Protein AF-A0A969ZHZ7-F1 (afdb_monomer_lite)

Radius of gyration: 61.83 Å; chains: 1; bounding box: 116×51×156 Å

Sequence (453 aa):
MTVTVSPGLAWLKAGDFWGVSAFEKNAQVLTVDTADGELARIDAVCVRLDKNLNVGQLVIKKGSYTPQPPIIAAPVRDLDYDEIYVATIMVRAGATSILASDITDQRLNESFCGLMRDGVTGIPTAQLQTQASAIIAQIQTVLEEAIQDVQDGTTFMLRTIYDPSDERKDIFSELAGKAQKNHASTTNDYGIGDATNYGHLKASNAIDGTSGENDGVAATPLAIKTLNDIKVTTNPASMSLYVSSTGSDTTGDGTEQNPYATIQKAISVLPKHLSHDATIYVDGDTAGGINISGFTGAKLNIAPKTSSQIYHMTGRVLVENNHCPVEISYCYSDYAAVSGTQVFTASNNSGITKVVNCGASTSPVNEVSPYGADNFAVLHVVNGYRVSGFGHAYFASFGGRVVVQGDSGNAPISQPFRAYNGGIIQILSTSFTQTTWASQGSVIVKSTGATIG

Secondary structure (DSSP, 8-state):
-EEEEPSEEEEEEEETTEEEEEEE-S-EEEEPPPPPSS--EEEEEEEEEETTTTEEEEEEEPPPS-SSS--PPPPPBSSSEEEEEEEEEEE-TT-SS--GGGEEE-TT-TTT------SSS---HHHHHHHHHHHHHHHHHHHHHHHHHHHHHHHHHHHTTT-TT-----HHHHHTTTS-S-SS-SSTTS----SS----PEEE------S-S-S-EEEPHHHHHHHHHH------S-EEEEEETT--TTT--SSSSS-BS-HHHHHHHS-SEESS-EEEEEES-B-S-EEEES-EESPEEEEESSTTPPEEESS-EEEES--S-EEEESEEEEE---TT-EEEEEES-SSPEEEES-EEEE-S-TT-EEEEEETT-EEEEEEEEE-S--S-SEEE-TT-EEEEEEE------S--EEE-TT-EEEEEE----S---BSSSEEEE--SS----

Foldseek 3Di:
DKDKAAWDWDWWDLDDPDIDIDGDPGIDIADDDFAAQAFKEKKFFKFKQQNVVRDTDTYIHTFDSPDPVYDDDFADDDNGMTIATQWIFIGDRRDPDGDPVRIGGCCPPPRHHHDDDDDDDDDPPVVVVVVVVVVVVVVVVVVVVVVVVVVVVVCVVCCPPPNVPPPPDDSVVSVVPPDDPPPDDPDQPFAQDAPPDHGDAAEDLDQPDDDDGGSRYDYDPNNVVVVVLVPPPPDPAEAEFEEECPADLVPAPRDPVHHHPAPQSVLVPDDLEDQEEYEYEYYAEHEDEAERENHAHEEYEYYHNDPLAAYEYAAAYEYEHYAYAYEYERYEYEYQDDAQEERHEYEHYNHAYEYANYEYDYAADAHYEPEEYEHLYEYEYAAYEYEDRYQEHYYFENNTEYEYHHYDYPYDHQEHYYYAHATEYEYQEYPDAHEYDYDNYYYHYNYPDHDHD

Structure (mmCIF, N/CA/C/O backbone):
data_AF-A0A969ZHZ7-F1
#
_entry.id   AF-A0A969ZHZ7-F1
#
loop_
_atom_site.group_PDB
_atom_site.id
_atom_site.type_symbol
_atom_site.label_atom_id
_atom_site.label_alt_id
_atom_site.label_comp_id
_atom_site.label_asym_id
_atom_site.label_entity_id
_atom_site.label_seq_id
_atom_site.pdbx_PDB_ins_code
_atom_site.Cartn_x
_atom_site.Cartn_y
_atom_site.Cartn_z
_atom_site.occupancy
_atom_site.B_iso_or_equiv
_atom_site.auth_seq_id
_atom_site.auth_comp_id
_atom_site.auth_asym_id
_atom_site.auth_atom_id
_atom_site.pdbx_PDB_model_num
ATOM 1 N N . MET A 1 1 ? -57.754 -23.514 73.753 1.00 88.12 1 MET A N 1
ATOM 2 C CA . MET A 1 1 ? -56.435 -23.319 73.096 1.00 88.12 1 MET A CA 1
ATOM 3 C C . MET A 1 1 ? -55.350 -23.473 74.159 1.00 88.12 1 MET A C 1
ATOM 5 O O . MET A 1 1 ? -55.687 -23.371 75.328 1.00 88.12 1 MET A O 1
ATOM 9 N N . THR A 1 2 ? -54.086 -23.742 73.828 1.00 89.81 2 THR A N 1
ATOM 10 C CA . THR A 1 2 ? -53.023 -23.902 74.846 1.00 89.81 2 THR A CA 1
ATOM 11 C C . THR A 1 2 ? -51.791 -23.079 74.507 1.00 89.81 2 THR A C 1
ATOM 13 O O . THR A 1 2 ? -51.454 -22.938 73.335 1.00 89.81 2 THR A O 1
ATOM 16 N N . VAL A 1 3 ? -51.100 -22.592 75.534 1.00 90.94 3 VAL A N 1
ATOM 17 C CA . VAL A 1 3 ? -49.780 -21.962 75.424 1.00 90.94 3 VAL A CA 1
ATOM 18 C C . VAL A 1 3 ? -48.802 -22.673 76.348 1.00 90.94 3 VAL A C 1
ATOM 20 O O . VAL A 1 3 ? -49.178 -23.135 77.423 1.00 90.94 3 VAL A O 1
ATOM 23 N N . THR A 1 4 ? -47.547 -22.781 75.930 1.00 92.25 4 THR A N 1
ATOM 24 C CA . THR A 1 4 ? -46.496 -23.414 76.730 1.00 92.25 4 THR A CA 1
ATOM 25 C C . THR A 1 4 ? -45.530 -22.349 77.209 1.00 92.25 4 THR A C 1
ATOM 27 O O . THR A 1 4 ? -44.991 -21.589 76.408 1.00 92.25 4 THR A O 1
ATOM 30 N N . VAL A 1 5 ? -45.306 -22.307 78.517 1.00 91.56 5 VAL A N 1
ATOM 31 C CA . VAL A 1 5 ? -44.322 -21.429 79.143 1.00 91.56 5 VAL A CA 1
ATOM 32 C C . VAL A 1 5 ? -43.096 -22.262 79.472 1.00 91.56 5 VAL A C 1
ATOM 34 O O . VAL A 1 5 ? -43.192 -23.292 80.135 1.00 91.56 5 VAL A O 1
ATOM 37 N N . SER A 1 6 ? -41.946 -21.844 78.957 1.00 92.12 6 SER A N 1
ATOM 38 C CA . SER A 1 6 ? -40.665 -22.510 79.197 1.00 92.12 6 SER A CA 1
ATOM 39 C C . SER A 1 6 ? -40.239 -22.418 80.673 1.00 92.12 6 SER A C 1
ATOM 41 O O . SER A 1 6 ? -40.688 -21.507 81.370 1.00 92.12 6 SER A O 1
ATOM 43 N N . PRO A 1 7 ? -39.339 -23.307 81.144 1.00 90.56 7 PRO A N 1
ATOM 44 C CA . PRO A 1 7 ? -38.738 -23.200 82.473 1.00 90.56 7 PRO A CA 1
ATOM 45 C C . PRO A 1 7 ? -38.145 -21.814 82.724 1.00 90.56 7 PRO A C 1
ATOM 47 O O . PRO A 1 7 ? -37.573 -21.203 81.816 1.00 90.56 7 PRO A O 1
ATOM 50 N N . GLY A 1 8 ? -38.233 -21.333 83.960 1.00 88.88 8 GLY A N 1
ATOM 51 C CA . GLY A 1 8 ? -37.785 -19.990 84.294 1.00 88.88 8 GLY A CA 1
ATOM 52 C C . GLY A 1 8 ? -37.832 -19.677 85.783 1.00 88.88 8 GLY A C 1
ATOM 53 O O . GLY A 1 8 ? -38.365 -20.433 86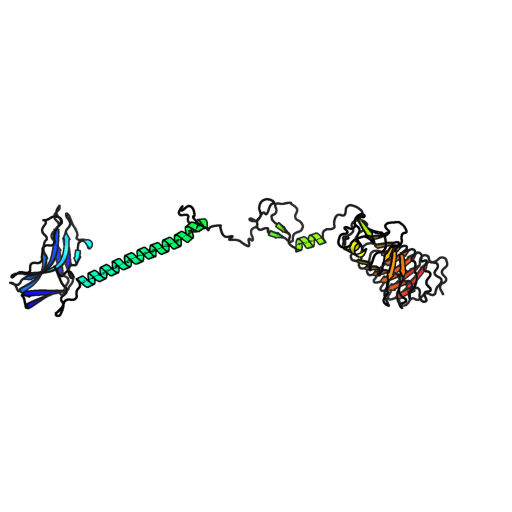.594 1.00 88.88 8 GLY A O 1
ATOM 54 N N . LEU A 1 9 ? -37.246 -18.533 86.125 1.00 87.81 9 LEU A N 1
ATOM 55 C CA . LEU A 1 9 ? -37.234 -17.968 87.467 1.00 87.81 9 LEU A CA 1
ATOM 56 C C . LEU A 1 9 ? -37.880 -16.584 87.415 1.00 87.81 9 LEU A C 1
ATOM 58 O O . LEU A 1 9 ? -37.492 -15.747 86.600 1.00 87.81 9 LEU A O 1
ATOM 62 N N . ALA A 1 10 ? -38.829 -16.343 88.308 1.00 88.69 10 ALA A N 1
ATOM 63 C CA . ALA A 1 10 ? -39.445 -15.048 88.532 1.00 88.69 10 ALA A CA 1
ATOM 64 C C . ALA A 1 10 ? -39.194 -14.592 89.972 1.00 88.69 10 ALA A C 1
ATOM 66 O O . ALA A 1 10 ? -39.120 -15.409 90.890 1.00 88.69 10 ALA A O 1
ATOM 67 N N . TRP A 1 11 ? -39.087 -13.279 90.167 1.00 87.69 11 TRP A N 1
ATOM 68 C CA . TRP A 1 11 ? -38.984 -12.666 91.487 1.00 87.69 11 TRP A CA 1
ATOM 69 C C . TRP A 1 11 ? -40.234 -11.830 91.750 1.00 87.69 11 TRP A C 1
ATOM 71 O O . TRP A 1 11 ? -40.529 -10.907 90.992 1.00 87.69 11 TRP A O 1
ATOM 81 N N . LEU A 1 12 ? -40.969 -12.174 92.803 1.00 88.75 12 LEU A N 1
ATOM 82 C CA . LEU A 1 12 ? -42.240 -11.556 93.185 1.00 88.75 12 LEU A CA 1
ATOM 83 C C . LEU A 1 12 ? -42.068 -10.843 94.528 1.00 88.75 12 LEU A C 1
ATOM 85 O O . LEU A 1 12 ? -41.283 -11.273 95.377 1.00 88.75 12 LEU A O 1
ATOM 89 N N . LYS A 1 13 ? -42.792 -9.747 94.737 1.00 85.81 13 LYS A N 1
ATOM 90 C CA . LYS A 1 13 ? -42.784 -8.993 95.991 1.00 85.81 13 LYS A CA 1
ATOM 91 C C . LYS A 1 13 ? -43.783 -9.608 96.966 1.00 85.81 13 LYS A C 1
ATOM 93 O O . LYS A 1 13 ? -44.994 -9.464 96.812 1.00 85.81 13 LYS A O 1
ATOM 98 N N . ALA A 1 14 ? -43.276 -10.235 98.024 1.00 82.56 14 ALA A N 1
ATOM 99 C CA . ALA A 1 14 ? -44.114 -10.629 99.154 1.00 82.56 14 ALA A CA 1
ATOM 100 C C . ALA A 1 14 ? -44.519 -9.397 99.991 1.00 82.56 14 ALA A C 1
ATOM 102 O O . ALA A 1 14 ? -45.639 -9.322 100.489 1.00 82.56 14 ALA A O 1
ATOM 103 N N . GLY A 1 15 ? -43.666 -8.367 100.027 1.00 81.25 15 GLY A N 1
ATOM 104 C CA . GLY A 1 15 ? -43.986 -7.012 100.487 1.00 81.25 15 GLY A CA 1
ATOM 105 C C . GLY A 1 15 ? -42.793 -6.067 100.329 1.00 81.25 15 GLY A C 1
ATOM 106 O O . GLY A 1 15 ? -41.897 -6.337 99.532 1.00 81.25 15 GLY A O 1
ATOM 107 N N . ASP A 1 16 ? -42.768 -4.961 101.075 1.00 78.44 16 ASP A N 1
ATOM 108 C CA . ASP A 1 16 ? -41.863 -3.832 100.786 1.00 78.44 16 ASP A CA 1
ATOM 109 C C . ASP A 1 16 ? -40.367 -4.176 100.853 1.00 78.44 16 ASP A C 1
ATOM 111 O O . ASP A 1 16 ? -39.579 -3.678 100.049 1.00 78.44 16 ASP A O 1
ATOM 115 N N . PHE A 1 17 ? -39.979 -5.063 101.773 1.00 78.75 17 PHE A N 1
ATOM 116 C CA . PHE A 1 17 ? -38.579 -5.439 102.020 1.00 78.75 17 PHE A CA 1
ATOM 117 C C . PHE A 1 17 ? -38.298 -6.940 101.866 1.00 78.75 17 PHE A C 1
ATOM 119 O O . PHE A 1 17 ? -37.262 -7.429 102.309 1.00 78.75 17 PHE A O 1
ATOM 126 N N . TRP A 1 18 ? -39.218 -7.694 101.263 1.00 79.38 18 TRP A N 1
ATOM 127 C CA . TRP A 1 18 ? -39.116 -9.145 101.135 1.00 79.38 18 TRP A CA 1
ATOM 128 C C . TRP A 1 18 ? -39.713 -9.614 99.812 1.00 79.38 18 TRP A C 1
ATOM 130 O O . TRP A 1 18 ? -40.769 -9.158 99.372 1.00 79.38 18 TRP A O 1
ATOM 140 N N . GLY A 1 19 ? -39.004 -10.529 99.161 1.00 83.44 19 GLY A N 1
ATOM 141 C CA . GLY A 1 19 ? -39.398 -11.110 97.888 1.00 83.44 19 GLY A CA 1
ATOM 142 C C . GLY A 1 19 ? -39.310 -12.624 97.929 1.00 83.44 19 GLY A C 1
ATOM 143 O O . GLY A 1 19 ? -38.576 -13.196 98.735 1.00 83.44 19 GLY A O 1
ATOM 144 N N . VAL A 1 20 ? -40.069 -13.258 97.047 1.00 84.75 20 VAL A N 1
ATOM 145 C CA . VAL A 1 20 ? -40.099 -14.706 96.868 1.00 84.75 20 VAL A CA 1
ATOM 146 C C . VAL A 1 20 ? -39.661 -15.012 95.444 1.00 84.75 20 VAL A C 1
ATOM 148 O O . VAL A 1 20 ? -40.086 -14.356 94.492 1.00 84.75 20 VAL A O 1
ATOM 151 N N . SER A 1 21 ? -38.810 -16.025 95.299 1.00 86.31 21 SER A N 1
ATOM 152 C CA . SER A 1 21 ? -38.500 -16.597 93.992 1.00 86.31 21 SER A CA 1
ATOM 153 C C . SER A 1 21 ? -39.530 -17.666 93.642 1.00 86.31 21 SER A C 1
ATOM 155 O O . SER A 1 21 ? -39.682 -18.648 94.363 1.00 86.31 21 SER A O 1
ATOM 157 N N . ALA A 1 22 ? -40.218 -17.488 92.518 1.00 86.25 22 ALA A N 1
ATOM 158 C CA . ALA A 1 22 ? -41.021 -18.533 91.896 1.00 86.25 22 ALA A CA 1
ATOM 159 C C . ALA A 1 22 ? -40.170 -19.200 90.809 1.00 86.25 22 ALA A C 1
ATOM 161 O O . ALA A 1 22 ? -39.804 -18.562 89.820 1.00 86.25 22 ALA A O 1
ATOM 162 N N . PHE A 1 23 ? -39.805 -20.464 91.021 1.00 85.56 23 PHE A N 1
ATOM 163 C CA . PHE A 1 23 ? -38.955 -21.234 90.116 1.00 85.56 23 PHE A CA 1
ATOM 164 C C . PHE A 1 23 ? -39.721 -22.417 89.537 1.00 85.56 23 PHE A C 1
ATOM 166 O O . PHE A 1 23 ? -40.195 -23.267 90.287 1.00 85.56 23 PHE A O 1
ATOM 173 N N . GLU A 1 24 ? -39.752 -22.511 88.210 1.00 87.81 24 GLU A N 1
ATOM 174 C CA . GLU A 1 24 ? -40.311 -23.651 87.489 1.00 87.81 24 GLU A CA 1
ATOM 175 C C . GLU A 1 24 ? -39.219 -24.331 86.662 1.00 87.81 24 GLU A C 1
ATOM 177 O O . GLU A 1 24 ? -38.629 -23.736 85.756 1.00 87.81 24 GLU A O 1
ATOM 182 N N . LYS A 1 25 ? -38.934 -25.601 86.978 1.00 85.69 25 LYS A N 1
ATOM 183 C CA . LYS A 1 25 ? -37.862 -26.381 86.330 1.00 85.69 25 LYS A CA 1
ATOM 184 C C . LYS A 1 25 ? -38.277 -26.961 84.977 1.00 85.69 25 LYS A C 1
ATOM 186 O O . LYS A 1 25 ? -37.420 -27.229 84.138 1.00 85.69 25 LYS A O 1
ATOM 191 N N . ASN A 1 26 ? -39.572 -27.184 84.781 1.00 90.69 26 ASN A N 1
ATOM 192 C CA . ASN A 1 26 ? -40.126 -27.827 83.595 1.00 90.69 26 ASN A CA 1
ATOM 193 C C . ASN A 1 26 ? -41.054 -26.856 82.862 1.00 90.69 26 ASN A C 1
ATOM 195 O O . ASN A 1 26 ? -41.614 -25.951 83.472 1.00 90.69 26 ASN A O 1
ATOM 199 N N . ALA A 1 27 ? -41.217 -27.046 81.551 1.00 89.44 27 ALA A N 1
ATOM 200 C CA . ALA A 1 27 ? -42.171 -26.255 80.789 1.00 89.44 27 ALA A CA 1
ATOM 201 C C . ALA A 1 27 ? -43.598 -26.566 81.261 1.00 89.44 27 ALA A C 1
ATOM 203 O O . ALA A 1 27 ? -43.961 -27.736 81.408 1.00 89.44 27 ALA A O 1
ATOM 204 N N . GLN A 1 28 ? -44.411 -25.532 81.456 1.00 92.44 28 GLN A N 1
ATOM 205 C CA . GLN A 1 28 ? -45.793 -25.670 81.895 1.00 92.44 28 GLN A CA 1
ATOM 206 C C . GLN A 1 28 ? -46.746 -25.332 80.750 1.00 92.44 28 GLN A C 1
ATOM 208 O O . GLN A 1 28 ? -46.635 -24.286 80.107 1.00 92.44 28 GLN A O 1
ATOM 213 N N . VAL A 1 29 ? -47.698 -26.227 80.487 1.00 92.44 29 VAL A N 1
ATOM 214 C CA . VAL A 1 29 ? -48.767 -25.997 79.511 1.00 92.44 29 VAL A CA 1
ATOM 215 C C . VAL A 1 29 ? -49.948 -25.359 80.228 1.00 92.44 29 VAL A C 1
ATOM 217 O O . VAL A 1 29 ? -50.484 -25.922 81.180 1.00 92.44 29 VAL A O 1
ATOM 220 N N . LEU A 1 30 ? -50.361 -24.188 79.756 1.00 92.44 30 LEU A N 1
ATOM 221 C CA . LEU A 1 30 ? -51.520 -23.463 80.252 1.00 92.44 30 LEU A CA 1
ATOM 222 C C . LEU A 1 30 ? -52.646 -23.525 79.226 1.00 92.44 30 LEU A C 1
ATOM 224 O O . LEU A 1 30 ? -52.425 -23.364 78.022 1.00 92.44 30 LEU A O 1
ATOM 228 N N . THR A 1 31 ? -53.866 -23.723 79.713 1.00 92.06 31 THR A N 1
ATOM 229 C CA . THR A 1 31 ? -55.060 -23.691 78.867 1.00 92.06 31 THR A CA 1
ATOM 230 C C . THR A 1 31 ? -55.602 -22.270 78.815 1.00 92.06 31 THR A C 1
ATOM 232 O O . THR A 1 31 ? -55.839 -21.648 79.845 1.00 92.06 31 THR A O 1
ATOM 235 N N . VAL A 1 32 ? -55.792 -21.770 77.599 1.00 89.94 32 VAL A N 1
ATOM 236 C CA . VAL A 1 32 ? -56.494 -20.523 77.302 1.00 89.94 32 VAL A CA 1
ATOM 237 C C . VAL A 1 32 ? -57.923 -20.878 76.909 1.00 89.94 32 VAL A C 1
ATOM 239 O O . VAL A 1 32 ? -58.145 -21.663 75.972 1.00 89.94 32 VAL A O 1
ATOM 242 N N . ASP A 1 33 ? -58.875 -20.297 77.635 1.00 89.56 33 ASP A N 1
ATOM 243 C CA . ASP A 1 33 ? -60.307 -20.444 77.391 1.00 89.56 33 ASP A CA 1
ATOM 244 C C . ASP A 1 33 ? -60.663 -20.129 75.939 1.00 89.56 33 ASP A C 1
ATOM 246 O O . ASP A 1 33 ? -60.111 -19.208 75.330 1.00 89.56 33 ASP A O 1
ATOM 250 N N . THR A 1 34 ? -61.645 -20.860 75.411 1.00 86.00 34 THR A N 1
ATOM 251 C CA . THR A 1 34 ? -62.190 -20.631 74.070 1.00 86.00 34 THR A CA 1
ATOM 252 C C . THR A 1 34 ? -62.570 -19.157 73.866 1.00 86.00 34 THR A C 1
ATOM 254 O O . THR A 1 34 ? -63.026 -18.468 74.791 1.00 86.00 34 THR A O 1
ATOM 257 N N . ALA A 1 35 ? -62.316 -18.663 72.653 1.00 87.56 35 ALA A N 1
ATOM 258 C CA . ALA A 1 35 ? -62.691 -17.319 72.245 1.00 87.56 35 ALA A CA 1
ATOM 259 C C . ALA A 1 35 ? -64.217 -17.156 72.241 1.00 87.56 35 ALA A C 1
ATOM 261 O O . ALA A 1 35 ? -64.954 -18.119 72.023 1.00 87.56 35 ALA A O 1
ATOM 262 N N . ASP A 1 36 ? -64.677 -15.929 72.470 1.00 89.69 36 ASP A N 1
ATOM 263 C CA . ASP A 1 36 ? -66.061 -15.560 72.187 1.00 89.69 36 ASP A CA 1
ATOM 264 C C . ASP A 1 36 ? -66.262 -15.423 70.670 1.00 89.69 36 ASP A C 1
ATOM 266 O O . ASP A 1 36 ? -65.305 -15.137 69.948 1.00 89.69 36 ASP A O 1
ATOM 270 N N . GLY A 1 37 ? -67.478 -15.656 70.174 1.00 85.25 37 GLY A N 1
ATOM 271 C CA . GLY A 1 37 ? -67.774 -15.604 68.740 1.00 85.25 37 GLY A CA 1
ATOM 272 C C . GLY A 1 37 ? -67.657 -14.204 68.129 1.00 85.25 37 GLY A C 1
ATOM 273 O O . GLY A 1 37 ? -67.348 -14.095 66.945 1.00 85.25 37 GLY A O 1
ATOM 274 N N . GLU A 1 38 ? -67.856 -13.149 68.924 1.00 86.50 38 GLU A N 1
ATOM 275 C CA . GLU A 1 38 ? -67.958 -11.765 68.442 1.00 86.50 38 GLU A CA 1
ATOM 276 C C . GLU A 1 38 ? -66.945 -10.819 69.099 1.00 86.50 38 GLU A C 1
ATOM 278 O O . GLU A 1 38 ? -66.480 -9.877 68.455 1.00 86.50 38 GLU A O 1
ATOM 283 N N . LEU A 1 39 ? -66.563 -11.060 70.358 1.00 90.75 39 LEU A N 1
ATOM 284 C CA . LEU A 1 39 ? -65.732 -10.130 71.128 1.00 90.75 39 LEU A CA 1
ATOM 285 C C . LEU A 1 39 ? -64.293 -10.629 71.315 1.00 90.75 39 LEU A C 1
ATOM 287 O O . LEU A 1 39 ? -64.043 -11.729 71.809 1.00 90.75 39 LEU A O 1
ATOM 291 N N . ALA A 1 40 ? -63.324 -9.773 70.980 1.00 90.56 40 ALA A N 1
ATOM 292 C CA . ALA A 1 40 ? -61.913 -10.015 71.273 1.00 90.56 40 ALA A CA 1
ATOM 293 C C . ALA A 1 40 ? -61.567 -9.615 72.717 1.00 90.56 40 ALA A C 1
ATOM 295 O O . ALA A 1 40 ? -62.163 -8.697 73.282 1.00 90.56 40 ALA A O 1
ATOM 296 N N . ARG A 1 41 ? -60.564 -10.264 73.310 1.00 93.94 41 ARG A N 1
ATOM 297 C CA . ARG A 1 41 ? -60.019 -9.907 74.631 1.00 93.94 41 ARG A CA 1
ATOM 298 C C . ARG A 1 41 ? -58.515 -10.157 74.688 1.00 93.94 41 ARG A C 1
ATOM 300 O O . ARG A 1 41 ? -57.978 -10.901 73.870 1.00 93.94 41 ARG A O 1
ATOM 307 N N . ILE A 1 42 ? -57.834 -9.550 75.656 1.00 93.69 42 ILE A N 1
ATOM 308 C CA . ILE A 1 42 ? -56.405 -9.786 75.891 1.00 93.69 42 ILE A CA 1
ATOM 309 C C . ILE A 1 42 ? -56.236 -10.539 77.208 1.00 93.69 42 ILE A C 1
ATOM 311 O O . ILE A 1 42 ? -56.467 -9.979 78.277 1.00 93.69 42 ILE A O 1
ATOM 315 N N . ASP A 1 43 ? -55.820 -11.799 77.115 1.00 94.31 43 ASP A N 1
ATOM 316 C CA . ASP A 1 43 ? -55.489 -12.639 78.266 1.00 94.31 43 ASP A CA 1
ATOM 317 C C . ASP A 1 43 ? -53.993 -12.45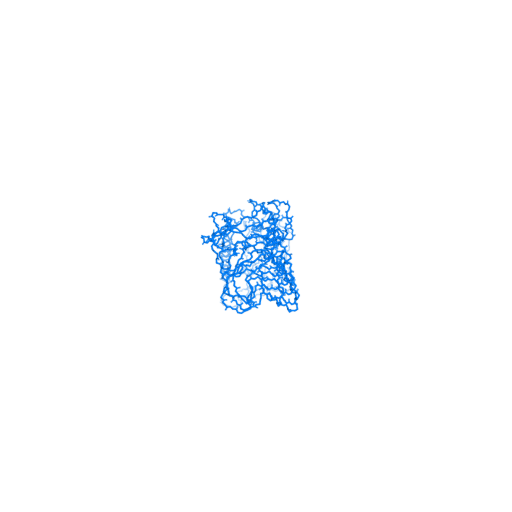9 78.603 1.00 94.31 43 ASP A C 1
ATOM 319 O O . ASP A 1 43 ? -53.175 -12.196 77.722 1.00 94.31 43 ASP A O 1
ATOM 323 N N . ALA A 1 44 ? -53.596 -12.579 79.869 1.00 94.12 44 ALA A N 1
ATOM 324 C CA . ALA A 1 44 ? -52.203 -12.425 80.296 1.00 94.12 44 ALA A CA 1
ATOM 325 C C . ALA A 1 44 ? -51.653 -13.722 80.898 1.00 94.12 44 ALA A C 1
ATOM 327 O O . ALA A 1 44 ? -52.289 -14.345 81.750 1.00 94.12 44 ALA A O 1
ATOM 328 N N . VAL A 1 45 ? -50.442 -14.104 80.486 1.00 94.31 45 VAL A N 1
ATOM 329 C CA . VAL A 1 45 ? -49.661 -15.166 81.130 1.00 94.31 45 VAL A CA 1
ATOM 330 C C . VAL A 1 45 ? -49.029 -14.574 82.383 1.00 94.31 45 VAL A C 1
ATOM 332 O O . VAL A 1 45 ? -48.052 -13.824 82.308 1.00 94.31 45 VAL A O 1
ATOM 335 N N . CYS A 1 46 ? -49.622 -14.884 83.529 1.00 93.56 46 CYS A N 1
ATOM 336 C CA . CYS A 1 46 ? -49.319 -14.259 84.802 1.00 93.56 46 CYS A CA 1
ATOM 337 C C . CYS A 1 46 ? -48.543 -15.214 85.708 1.00 93.56 46 CYS A C 1
ATOM 339 O O . CYS A 1 46 ? -48.989 -16.331 85.971 1.00 93.56 46 CYS A O 1
ATOM 341 N N . VAL A 1 47 ? -47.418 -14.745 86.244 1.00 93.19 47 VAL A N 1
ATOM 342 C CA . VAL A 1 47 ? -46.815 -15.357 87.431 1.00 93.19 47 VAL A CA 1
ATOM 343 C C . VAL A 1 47 ? -47.420 -14.650 88.636 1.00 93.19 47 VAL A C 1
ATOM 345 O O . VAL A 1 47 ? -47.266 -13.437 88.779 1.00 93.19 47 VAL A O 1
ATOM 348 N N . ARG A 1 48 ? -48.162 -15.393 89.456 1.00 92.69 48 ARG A N 1
ATOM 349 C CA . ARG A 1 48 ? -48.889 -14.880 90.620 1.00 92.69 48 ARG A CA 1
ATOM 350 C C . ARG A 1 48 ? -48.309 -15.477 91.895 1.00 92.69 48 ARG A C 1
ATOM 352 O O . ARG A 1 48 ? -48.225 -16.697 92.013 1.00 92.69 48 ARG A O 1
ATOM 359 N N . LEU A 1 49 ? -47.988 -14.631 92.866 1.00 92.44 49 LEU A N 1
ATOM 360 C CA . LEU A 1 49 ? -47.776 -15.031 94.253 1.00 92.44 49 LEU A CA 1
ATOM 361 C C . LEU A 1 49 ? -49.097 -14.883 95.009 1.00 92.44 49 LEU A C 1
ATOM 363 O O . LEU A 1 49 ? -49.611 -13.772 95.114 1.00 92.44 49 LEU A O 1
ATOM 367 N N . ASP A 1 50 ? -49.635 -15.985 95.526 1.00 90.62 50 ASP A N 1
ATOM 368 C CA . ASP A 1 50 ? -50.682 -15.945 96.549 1.00 90.62 50 ASP A CA 1
ATOM 369 C C . ASP A 1 50 ? -50.006 -15.760 97.912 1.00 90.62 50 ASP A C 1
ATOM 371 O O . ASP A 1 50 ? -49.292 -16.653 98.381 1.00 90.62 50 ASP A O 1
ATOM 375 N N . LYS A 1 51 ? -50.176 -14.582 98.520 1.00 87.88 51 LYS A N 1
ATOM 376 C CA . LYS A 1 51 ? -49.507 -14.210 99.777 1.00 87.88 51 LYS A CA 1
ATOM 377 C C . LYS A 1 51 ? -50.112 -14.917 100.988 1.00 87.88 51 LYS A C 1
ATOM 379 O O . LYS A 1 51 ? -49.405 -15.143 101.966 1.00 87.88 51 LYS A O 1
ATOM 384 N N . ASN A 1 52 ? -51.379 -15.318 100.901 1.00 88.06 52 ASN A N 1
ATOM 385 C CA . ASN A 1 52 ? -52.092 -16.003 101.978 1.00 88.06 52 ASN A CA 1
ATOM 386 C C . ASN A 1 52 ? -51.690 -17.477 102.065 1.00 88.06 52 ASN A C 1
ATOM 388 O O . ASN A 1 52 ? -51.533 -18.021 103.157 1.00 88.06 52 ASN A O 1
ATOM 392 N N . LEU A 1 53 ? -51.493 -18.118 100.911 1.00 86.56 53 LEU A N 1
ATOM 393 C CA . LEU A 1 53 ? -51.054 -19.513 100.822 1.00 86.56 53 LEU A CA 1
ATOM 394 C C . LEU A 1 53 ? -49.532 -19.659 100.700 1.00 86.56 53 LEU A C 1
ATOM 396 O O . LEU A 1 53 ? -49.016 -20.764 100.854 1.00 86.56 53 LEU A O 1
ATOM 400 N N . ASN A 1 54 ? -48.816 -18.559 100.449 1.00 85.00 54 ASN A N 1
ATOM 401 C CA . ASN A 1 54 ? -47.378 -18.516 100.185 1.00 85.00 54 ASN A CA 1
ATOM 402 C C . ASN A 1 54 ? -46.955 -19.446 99.029 1.00 85.00 54 ASN A C 1
ATOM 404 O O . ASN A 1 54 ? -45.961 -20.169 99.114 1.00 85.00 54 ASN A O 1
ATOM 408 N N . VAL A 1 55 ? -47.737 -19.443 97.944 1.00 87.06 55 VAL A N 1
ATOM 409 C CA . VAL A 1 55 ? -47.497 -20.268 96.750 1.00 87.06 55 VAL A CA 1
ATOM 410 C C . VAL A 1 55 ? -47.371 -19.375 95.518 1.00 87.06 55 VAL A C 1
ATOM 412 O O . VAL A 1 55 ? -48.264 -18.584 95.210 1.00 87.06 55 VAL A O 1
ATOM 415 N N . GLY A 1 56 ? -46.256 -19.522 94.798 1.00 87.44 56 GLY A N 1
ATOM 416 C CA . GLY A 1 56 ? -46.088 -18.985 93.451 1.00 87.44 56 GLY A CA 1
ATOM 417 C C . GLY A 1 56 ? -46.708 -19.934 92.430 1.00 87.44 56 GLY A C 1
ATOM 418 O O . GLY A 1 56 ? -46.424 -21.127 92.450 1.00 87.44 56 GLY A O 1
ATOM 419 N N . GLN A 1 57 ? -47.558 -19.416 91.551 1.00 89.50 57 GLN A N 1
ATOM 420 C CA . GLN A 1 57 ? -48.251 -20.198 90.532 1.00 89.50 57 GLN A CA 1
ATOM 421 C C . GLN A 1 57 ? -48.292 -19.455 89.200 1.00 89.50 57 GLN A C 1
ATOM 423 O O . GLN A 1 57 ? -48.400 -18.227 89.142 1.00 89.50 57 GLN A O 1
ATOM 428 N N . LEU A 1 58 ? -48.238 -20.219 88.117 1.00 91.19 58 LEU A N 1
ATOM 429 C CA . LEU A 1 58 ? -48.404 -19.711 86.767 1.00 91.19 58 LEU A CA 1
ATOM 430 C C . LEU A 1 58 ? -49.864 -19.879 86.332 1.00 91.19 58 LEU A C 1
ATOM 432 O O . LEU A 1 58 ? -50.385 -20.994 86.295 1.00 91.19 58 LEU A O 1
ATOM 436 N N . VAL A 1 59 ? -50.527 -18.771 86.005 1.00 91.88 59 VAL A N 1
ATOM 437 C CA . VAL A 1 59 ? -51.962 -18.735 85.692 1.00 91.88 59 VAL A CA 1
ATOM 438 C C . VAL A 1 59 ? -52.245 -17.871 84.467 1.00 91.88 59 VAL A C 1
ATOM 440 O O . VAL A 1 59 ? -51.535 -16.907 84.184 1.00 91.88 59 VAL A O 1
ATOM 443 N N . ILE A 1 60 ? -53.314 -18.195 83.739 1.00 92.94 60 ILE A N 1
ATOM 444 C CA . ILE A 1 60 ? -53.856 -17.302 82.712 1.00 92.94 60 ILE A CA 1
ATOM 445 C C . ILE A 1 60 ? -54.846 -16.361 83.381 1.00 92.94 60 ILE A C 1
ATOM 447 O O . ILE A 1 60 ? -55.866 -16.793 83.920 1.00 92.94 60 ILE A O 1
ATOM 451 N N . LYS A 1 61 ? -54.556 -15.063 83.331 1.00 92.12 61 LYS A N 1
ATOM 452 C CA . LYS A 1 61 ? -55.493 -14.031 83.758 1.00 92.12 61 LYS A CA 1
ATOM 453 C C . LYS A 1 61 ? -56.317 -13.584 82.563 1.00 92.12 61 LYS A C 1
ATOM 455 O O . LYS A 1 61 ? -55.792 -13.011 81.611 1.00 92.12 61 LYS A O 1
ATOM 460 N N . LYS A 1 62 ? -57.611 -13.881 82.616 1.00 90.38 62 LYS A N 1
ATOM 461 C CA . LYS A 1 62 ? -58.550 -13.594 81.535 1.00 90.38 62 LYS A CA 1
ATOM 462 C C . LYS A 1 62 ? -58.791 -12.091 81.399 1.00 90.38 62 LYS A C 1
ATOM 464 O O . LYS A 1 62 ? -59.013 -11.405 82.398 1.00 90.38 62 LYS A O 1
ATOM 469 N N . GLY A 1 63 ? -58.762 -11.598 80.167 1.00 88.44 63 GLY A N 1
ATOM 470 C CA . GLY A 1 63 ? -59.119 -10.227 79.832 1.00 88.44 63 GLY A CA 1
ATOM 471 C C . GLY A 1 63 ? -60.619 -9.970 79.936 1.00 88.44 63 GLY A C 1
ATOM 472 O O . GLY A 1 63 ? -61.438 -10.890 79.891 1.00 88.44 63 GLY A O 1
ATOM 473 N N . SER A 1 64 ? -60.986 -8.693 80.031 1.00 87.19 64 SER A N 1
ATOM 474 C CA . SER A 1 64 ? -62.378 -8.262 79.875 1.00 87.19 64 SER A CA 1
ATOM 475 C C . SER A 1 64 ? -62.757 -8.215 78.392 1.00 87.19 64 SER A C 1
ATOM 477 O O . SER A 1 64 ? -61.923 -7.889 77.547 1.00 87.19 64 SER A O 1
ATOM 479 N N . TYR A 1 65 ? -64.024 -8.491 78.079 1.00 86.69 65 TYR A N 1
ATOM 480 C CA . TYR A 1 65 ? -64.585 -8.278 76.738 1.00 86.69 65 TYR A CA 1
ATOM 481 C C . TYR A 1 65 ? -64.973 -6.815 76.474 1.00 86.69 65 TYR A C 1
ATOM 483 O O . TYR A 1 65 ? -65.372 -6.467 75.366 1.00 86.69 65 TYR A O 1
ATOM 491 N N . THR A 1 66 ? -64.879 -5.946 77.479 1.00 82.88 66 THR A N 1
ATOM 492 C CA . THR A 1 66 ? -65.176 -4.512 77.373 1.00 82.88 66 THR A CA 1
ATOM 493 C C . THR A 1 66 ? -64.107 -3.686 78.092 1.00 82.88 66 THR A C 1
ATOM 495 O O . THR A 1 66 ? -63.695 -4.070 79.194 1.00 82.88 66 THR A O 1
ATOM 498 N N . PRO A 1 67 ? -63.661 -2.543 77.525 1.00 81.56 67 PRO A N 1
ATOM 499 C CA . PRO A 1 67 ? -64.051 -1.925 76.242 1.00 81.56 67 PRO A CA 1
ATOM 500 C C . PRO A 1 67 ? -63.518 -2.653 74.989 1.00 81.56 67 PRO A C 1
ATOM 502 O O . PRO A 1 67 ? -62.680 -3.541 75.094 1.00 81.56 67 PRO A O 1
ATOM 505 N N . GLN A 1 68 ? -64.011 -2.258 73.808 1.00 83.62 68 GLN A N 1
ATOM 506 C CA . GLN A 1 68 ? -63.451 -2.608 72.494 1.00 83.62 68 GLN A CA 1
ATOM 507 C C . GLN A 1 68 ? -62.855 -1.331 71.862 1.00 83.62 68 GLN A C 1
ATOM 509 O O . GLN A 1 68 ? -63.579 -0.335 71.790 1.00 83.62 68 GLN A O 1
ATOM 514 N N . PRO A 1 69 ? -61.583 -1.306 71.415 1.00 81.25 69 PRO A N 1
ATOM 515 C CA . PRO A 1 69 ? -60.605 -2.400 71.412 1.00 81.25 69 PRO A CA 1
ATOM 516 C C . PRO A 1 69 ? -60.220 -2.869 72.829 1.00 81.25 69 PRO A C 1
ATOM 518 O O . PRO A 1 69 ? -60.229 -2.058 73.759 1.00 81.25 69 PRO A O 1
ATOM 521 N N . PRO A 1 70 ? -59.901 -4.166 73.006 1.00 86.81 70 PRO A N 1
ATOM 522 C CA . PRO A 1 70 ? -59.624 -4.732 74.319 1.00 86.81 70 PRO A CA 1
ATOM 523 C C . PRO A 1 70 ? -58.356 -4.130 74.924 1.00 86.81 70 PRO A C 1
ATOM 525 O O . PRO A 1 70 ? -57.352 -3.925 74.242 1.00 86.81 70 PRO A O 1
ATOM 528 N N . ILE A 1 71 ? -58.400 -3.878 76.228 1.00 88.38 71 ILE A N 1
ATOM 529 C CA . ILE A 1 71 ? -57.284 -3.334 77.008 1.00 88.38 71 ILE A CA 1
ATOM 530 C C . ILE A 1 71 ? -56.641 -4.429 77.861 1.00 88.38 71 ILE A C 1
ATOM 532 O O . ILE A 1 71 ? -57.302 -5.381 78.280 1.00 88.38 71 ILE A O 1
ATOM 536 N N . ILE A 1 72 ? -55.348 -4.283 78.152 1.00 88.50 72 ILE A N 1
ATOM 537 C CA . ILE A 1 72 ? -54.633 -5.184 79.062 1.00 88.50 72 ILE A CA 1
ATOM 538 C C . ILE A 1 72 ? -55.104 -4.894 80.493 1.00 88.50 72 ILE A C 1
ATOM 540 O O . ILE A 1 72 ? -54.960 -3.773 80.981 1.00 88.50 72 ILE A O 1
ATOM 544 N N . ALA A 1 73 ? -55.648 -5.897 81.184 1.00 87.00 73 ALA A N 1
ATOM 545 C CA . ALA A 1 73 ? -56.013 -5.765 82.593 1.00 87.00 73 ALA A CA 1
ATOM 546 C C . ALA A 1 73 ? -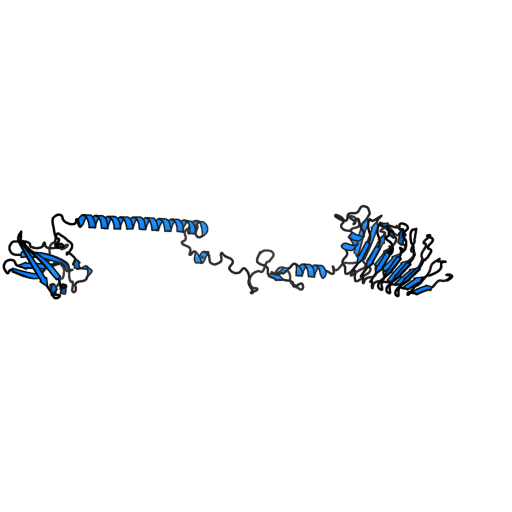54.752 -5.598 83.451 1.00 87.00 73 ALA A C 1
ATOM 548 O O . ALA A 1 73 ? -53.862 -6.438 83.374 1.00 87.00 73 ALA A O 1
ATOM 549 N N . ALA A 1 74 ? -54.665 -4.564 84.289 1.00 87.81 74 ALA A N 1
ATOM 550 C CA . ALA A 1 74 ? -53.478 -4.324 85.113 1.00 87.81 74 ALA A CA 1
ATOM 551 C C . ALA A 1 74 ? -53.158 -5.514 86.054 1.00 87.81 74 ALA A C 1
ATOM 553 O O . ALA A 1 74 ? -54.085 -6.182 86.537 1.00 87.81 74 ALA A O 1
ATOM 554 N N . PRO A 1 75 ? -51.868 -5.812 86.310 1.00 89.94 75 PRO A N 1
ATOM 555 C CA . PRO A 1 75 ? -51.470 -6.822 87.285 1.00 89.94 75 PRO A CA 1
ATOM 556 C C . PRO A 1 75 ? -51.930 -6.404 88.683 1.00 89.94 75 PRO A C 1
ATOM 558 O O . PRO A 1 75 ? -51.804 -5.240 89.065 1.00 89.94 75 PRO A O 1
ATOM 561 N N . VAL A 1 76 ? -52.483 -7.349 89.438 1.00 90.69 76 VAL A N 1
ATOM 562 C CA . VAL A 1 76 ? -52.891 -7.122 90.827 1.00 90.69 76 VAL A CA 1
ATOM 563 C C . VAL A 1 76 ? -51.648 -7.192 91.705 1.00 90.69 76 VAL A C 1
ATOM 565 O O . VAL A 1 76 ? -50.913 -8.175 91.681 1.00 90.69 76 VAL A O 1
ATOM 568 N N . ARG A 1 77 ? -51.401 -6.119 92.454 1.00 88.44 77 ARG A N 1
ATOM 569 C CA . ARG A 1 77 ? -50.307 -6.012 93.422 1.00 88.44 77 ARG A CA 1
ATOM 570 C C . ARG A 1 77 ? -50.863 -5.398 94.699 1.00 88.44 77 ARG A C 1
ATOM 572 O O . ARG A 1 77 ? -50.734 -4.198 94.925 1.00 88.44 77 ARG A O 1
ATOM 579 N N . ASP A 1 78 ? -51.564 -6.210 95.476 1.00 88.44 78 ASP A N 1
ATOM 580 C CA . ASP A 1 78 ? -52.249 -5.814 96.706 1.00 88.44 78 ASP A CA 1
ATOM 581 C C . ASP A 1 78 ? -51.783 -6.672 97.897 1.00 88.44 78 ASP A C 1
ATOM 583 O O . ASP A 1 78 ? -50.673 -7.212 97.885 1.00 88.44 78 ASP A O 1
ATOM 587 N N . LEU A 1 79 ? -52.570 -6.730 98.975 1.00 84.75 79 LEU A N 1
ATOM 588 C CA . LEU A 1 79 ? -52.223 -7.490 100.179 1.00 84.75 79 LEU A CA 1
ATOM 589 C C . LEU A 1 79 ? -52.334 -9.009 99.986 1.00 84.75 79 LEU A C 1
ATOM 591 O O . LEU A 1 79 ? -51.635 -9.737 100.686 1.00 84.75 79 LEU A O 1
ATOM 595 N N . ASP A 1 80 ? -53.145 -9.472 99.035 1.00 88.06 80 ASP A N 1
ATOM 596 C CA . ASP A 1 80 ? -53.441 -10.891 98.825 1.00 88.06 80 ASP A CA 1
ATOM 597 C C . ASP A 1 80 ? -52.619 -11.479 97.668 1.00 88.06 80 ASP A C 1
ATOM 599 O O . ASP A 1 80 ? -52.166 -12.626 97.740 1.00 88.06 80 ASP A O 1
ATOM 603 N N . TYR A 1 81 ? -52.368 -10.686 96.620 1.00 90.06 81 TYR A N 1
ATOM 604 C CA . TYR A 1 81 ? -51.689 -11.132 95.405 1.00 90.06 81 TYR A CA 1
ATOM 605 C C . TYR A 1 81 ? -50.578 -10.181 94.948 1.00 90.06 81 TYR A C 1
ATOM 607 O O . TYR A 1 81 ? -50.704 -8.959 95.015 1.00 90.06 81 TYR A O 1
ATOM 615 N N . ASP A 1 82 ? -49.486 -10.749 94.427 1.00 91.25 82 ASP A N 1
ATOM 616 C CA . ASP A 1 82 ? -48.502 -10.024 93.610 1.00 91.25 82 ASP A CA 1
ATOM 617 C C . ASP A 1 82 ? -48.369 -10.687 92.237 1.00 91.25 82 ASP A C 1
ATOM 619 O O . ASP A 1 82 ? -48.079 -11.881 92.131 1.00 91.25 82 ASP A O 1
ATOM 623 N N . GLU A 1 83 ? -48.624 -9.912 91.184 1.00 92.88 83 GLU A N 1
ATOM 624 C CA . GLU A 1 83 ? -48.660 -10.381 89.803 1.00 92.88 83 GLU A CA 1
ATOM 625 C C . GLU A 1 83 ? -47.647 -9.659 88.910 1.00 92.88 83 GLU A C 1
ATOM 627 O O . GLU A 1 83 ? -47.490 -8.428 88.934 1.00 92.88 83 GLU A O 1
ATOM 632 N N . ILE A 1 84 ? -47.021 -10.442 88.033 1.00 92.25 84 ILE A N 1
ATOM 633 C CA . ILE A 1 84 ? -46.247 -9.961 86.887 1.00 92.25 84 ILE A CA 1
ATOM 634 C C . ILE A 1 84 ? -46.672 -10.720 85.633 1.00 92.25 84 ILE A C 1
ATOM 636 O O . ILE A 1 84 ? -47.003 -11.907 85.692 1.00 92.25 84 ILE A O 1
ATOM 640 N N . TYR A 1 85 ? -46.643 -10.054 84.480 1.00 93.88 85 TYR A N 1
ATOM 641 C CA . TYR A 1 85 ? -47.016 -10.689 83.215 1.00 93.88 85 TYR A CA 1
ATOM 642 C C . TYR A 1 85 ? -45.799 -10.965 82.351 1.00 93.88 85 TYR A C 1
ATOM 644 O O . TYR A 1 85 ? -45.077 -10.049 81.975 1.00 93.88 85 TYR A O 1
ATOM 652 N N . VAL A 1 86 ? -45.604 -12.227 81.987 1.00 91.62 86 VAL A N 1
ATOM 653 C CA . VAL A 1 86 ? -44.518 -12.639 81.089 1.00 91.62 86 VAL A CA 1
ATOM 654 C C . VAL A 1 86 ? -44.863 -12.276 79.648 1.00 91.62 86 VAL A C 1
ATOM 656 O O . VAL A 1 86 ? -44.021 -11.792 78.897 1.00 91.62 86 VAL A O 1
ATOM 659 N N . ALA A 1 87 ? -46.120 -12.487 79.266 1.00 93.69 87 ALA A N 1
ATOM 660 C CA . ALA A 1 87 ? -46.628 -12.179 77.942 1.00 93.69 87 ALA A CA 1
ATOM 661 C C . ALA A 1 87 ? -48.125 -11.866 78.002 1.00 93.69 87 ALA A C 1
ATOM 663 O O . ALA A 1 87 ? -48.840 -12.325 78.896 1.00 93.69 87 ALA A O 1
ATOM 664 N N . THR A 1 88 ? -48.605 -11.119 77.016 1.00 94.06 88 THR A N 1
ATOM 665 C CA . THR A 1 88 ? -50.033 -10.894 76.763 1.00 94.06 88 THR A CA 1
ATOM 666 C C . THR A 1 88 ? -50.434 -11.589 75.472 1.00 94.06 88 THR A C 1
ATOM 668 O O . THR A 1 88 ? -49.681 -11.558 74.503 1.00 94.06 88 THR A O 1
ATOM 671 N N . ILE A 1 89 ? -51.614 -12.199 75.462 1.00 93.38 89 ILE A N 1
ATOM 672 C CA . ILE A 1 89 ? -52.159 -12.989 74.362 1.00 93.38 89 ILE A CA 1
ATOM 673 C C . ILE A 1 89 ? -53.432 -12.309 73.864 1.00 93.38 89 ILE A C 1
ATOM 675 O O . ILE A 1 89 ? -54.409 -12.182 74.603 1.00 93.38 89 ILE A O 1
ATOM 679 N N . MET A 1 90 ? -53.445 -11.903 72.599 1.00 92.50 90 MET A N 1
ATOM 680 C CA . MET A 1 90 ? -54.638 -11.401 71.931 1.00 92.50 90 MET A CA 1
ATOM 681 C C . MET A 1 90 ? -55.528 -12.569 71.492 1.00 92.50 90 MET A C 1
ATOM 683 O O . MET A 1 90 ? -55.252 -13.259 70.515 1.00 92.50 90 MET A O 1
ATOM 687 N N . VAL A 1 91 ? -56.638 -12.774 72.197 1.00 91.56 91 VAL A N 1
ATOM 688 C CA . VAL A 1 91 ? -57.666 -13.740 71.805 1.00 91.56 91 VAL A CA 1
ATOM 689 C C . VAL A 1 91 ? -58.660 -13.024 70.896 1.00 91.56 91 VAL A C 1
ATOM 691 O O . VAL A 1 91 ? -59.509 -12.260 71.359 1.00 91.56 91 VAL A O 1
ATOM 694 N N . ARG A 1 92 ? -58.522 -13.234 69.583 1.00 90.19 92 ARG A N 1
ATOM 695 C CA . ARG A 1 92 ? -59.417 -12.651 68.570 1.00 90.19 92 ARG A CA 1
ATOM 696 C C . ARG A 1 92 ? -60.812 -13.280 68.650 1.00 90.19 92 ARG A C 1
ATOM 698 O O . ARG A 1 92 ? -60.945 -14.438 69.048 1.00 90.19 92 ARG A O 1
ATOM 705 N N . ALA A 1 93 ? -61.831 -12.537 68.224 1.00 87.81 93 ALA A N 1
ATOM 706 C CA . ALA A 1 93 ? -63.186 -13.066 68.080 1.00 87.81 93 ALA A CA 1
ATOM 707 C C . ALA A 1 93 ? -63.190 -14.308 67.167 1.00 87.81 93 ALA A C 1
ATOM 709 O O . ALA A 1 93 ? -62.529 -14.324 66.127 1.00 87.81 93 ALA A O 1
ATOM 710 N N . GLY A 1 94 ? -63.878 -15.368 67.590 1.00 87.06 94 GLY A N 1
ATOM 711 C CA . GLY A 1 94 ? -63.987 -16.641 66.878 1.00 87.06 94 GLY A CA 1
ATOM 712 C C . GLY A 1 94 ? -62.688 -17.450 66.757 1.00 87.06 94 GLY A C 1
ATOM 713 O O . GLY A 1 94 ? -62.656 -18.423 66.005 1.00 87.06 94 GLY A O 1
ATOM 714 N N . ALA A 1 95 ? -61.605 -17.081 67.455 1.00 87.00 95 ALA A N 1
ATOM 715 C CA . ALA A 1 95 ? -60.319 -17.763 67.315 1.00 87.00 95 ALA A CA 1
ATOM 716 C C . ALA A 1 95 ? -60.365 -19.227 67.795 1.00 87.00 95 ALA A C 1
ATOM 718 O O . ALA A 1 95 ? -60.697 -19.520 68.946 1.00 87.00 95 ALA A O 1
ATOM 719 N N . THR A 1 96 ? -59.952 -20.152 66.923 1.00 86.06 96 THR A N 1
ATOM 720 C CA . THR A 1 96 ? -59.787 -21.586 67.231 1.00 86.06 96 THR A CA 1
ATOM 721 C C . THR A 1 96 ? -58.341 -21.965 67.576 1.00 86.06 96 THR A C 1
ATOM 723 O O . THR A 1 96 ? -58.089 -23.062 68.075 1.00 86.06 96 THR A O 1
ATOM 726 N N . SER A 1 97 ? -57.385 -21.066 67.329 1.00 87.62 97 SER A N 1
ATOM 727 C CA . SER A 1 97 ? -55.954 -21.225 67.612 1.00 87.62 97 SER A CA 1
ATOM 728 C C . SER A 1 97 ? -55.309 -19.877 67.939 1.00 87.62 97 SER A C 1
ATOM 730 O O . SER A 1 97 ? -55.759 -18.850 67.439 1.00 87.62 97 SER A O 1
ATOM 732 N N . ILE A 1 98 ? -54.222 -19.894 68.715 1.00 89.25 98 ILE A N 1
ATOM 733 C CA . ILE A 1 98 ? -53.397 -18.710 69.000 1.00 89.25 98 ILE A CA 1
ATOM 734 C C . ILE A 1 98 ? -52.233 -18.668 68.010 1.00 89.25 98 ILE A C 1
ATOM 736 O O . ILE A 1 98 ? -51.524 -19.665 67.861 1.00 89.25 98 ILE A O 1
ATOM 740 N N . LEU A 1 99 ? -52.030 -17.533 67.338 1.00 88.94 99 LEU A N 1
ATOM 741 C CA . LEU A 1 99 ? -50.892 -17.327 66.441 1.00 88.94 99 LEU A CA 1
ATOM 742 C C . LEU A 1 99 ? -49.711 -16.710 67.197 1.00 88.94 99 LEU A C 1
ATOM 744 O O . LEU A 1 99 ? -49.883 -16.039 68.210 1.00 88.94 99 LEU A O 1
ATOM 748 N N . ALA A 1 100 ? -48.498 -16.858 66.659 1.00 85.56 100 ALA A N 1
ATOM 749 C CA . ALA A 1 100 ? -47.313 -16.210 67.227 1.00 85.56 100 ALA A CA 1
ATOM 750 C C . ALA A 1 100 ? -47.442 -14.673 67.259 1.00 85.56 100 ALA A C 1
ATOM 752 O O . ALA A 1 100 ? -46.997 -14.044 68.211 1.00 85.56 100 ALA A O 1
ATOM 753 N N . SER A 1 101 ? -48.110 -14.076 66.264 1.00 89.44 101 SER A N 1
ATOM 754 C CA . SER A 1 101 ? -48.384 -12.631 66.209 1.00 89.44 101 SER A CA 1
ATOM 755 C C . SER A 1 101 ? -49.348 -12.136 67.289 1.00 89.44 101 SER A C 1
ATOM 757 O O . SER A 1 101 ? -49.449 -10.934 67.497 1.00 89.44 101 SER A O 1
ATOM 759 N N . ASP A 1 102 ? -50.097 -13.039 67.929 1.00 90.25 102 ASP A N 1
ATOM 760 C CA . ASP A 1 102 ? -51.032 -12.688 69.000 1.00 90.25 102 ASP A CA 1
ATOM 761 C C . ASP A 1 102 ? -50.341 -12.623 70.368 1.00 90.25 102 ASP A C 1
ATOM 763 O O . ASP A 1 102 ? -50.957 -12.197 71.343 1.00 90.25 102 ASP A O 1
ATOM 767 N N . ILE A 1 103 ? -49.077 -13.053 70.457 1.00 91.25 103 ILE A N 1
ATOM 768 C CA . ILE A 1 103 ? -48.301 -13.088 71.694 1.00 91.25 103 ILE A CA 1
ATOM 769 C C . ILE A 1 103 ? -47.341 -11.901 71.708 1.00 91.25 103 ILE A C 1
ATOM 771 O O . ILE A 1 103 ? -46.411 -11.822 70.909 1.00 91.25 103 ILE A O 1
ATOM 775 N N . THR A 1 104 ? -47.527 -11.014 72.677 1.00 91.69 104 THR A N 1
ATOM 776 C CA . THR A 1 104 ? -46.624 -9.888 72.927 1.00 91.69 104 THR A CA 1
ATOM 777 C C . THR A 1 104 ? -45.829 -10.161 74.196 1.00 91.69 104 THR A C 1
ATOM 779 O O . THR A 1 104 ? -46.412 -10.332 75.269 1.00 91.69 104 THR A O 1
ATOM 782 N N . ASP A 1 105 ? -44.502 -10.202 74.082 1.00 90.69 105 ASP A N 1
ATOM 783 C CA . ASP A 1 105 ? -43.591 -10.369 75.219 1.00 90.69 105 ASP A CA 1
ATOM 784 C C . ASP A 1 105 ? -43.593 -9.108 76.095 1.00 90.69 105 ASP A C 1
ATOM 786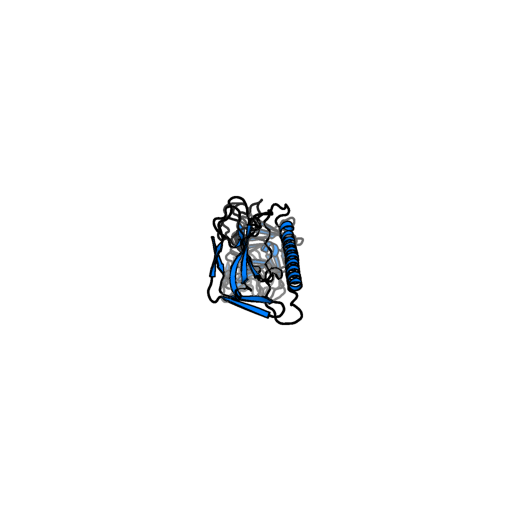 O O . ASP A 1 105 ? -43.391 -7.999 75.601 1.00 90.69 105 ASP A O 1
ATOM 790 N N . GLN A 1 106 ? -43.837 -9.276 77.395 1.00 91.00 106 GLN A N 1
ATOM 791 C CA . GLN A 1 106 ? -43.912 -8.179 78.362 1.00 91.00 106 GLN A CA 1
ATOM 792 C C . GLN A 1 106 ? -42.758 -8.195 79.369 1.00 91.00 106 GLN A C 1
ATOM 794 O O . GLN A 1 106 ? -42.709 -7.324 80.233 1.00 91.00 106 GLN A O 1
ATOM 799 N N . ARG A 1 107 ? -41.798 -9.128 79.262 1.00 87.56 107 ARG A N 1
ATOM 800 C CA . ARG A 1 107 ? -40.694 -9.288 80.233 1.00 87.56 107 ARG A CA 1
ATOM 801 C C . ARG A 1 107 ? -39.792 -8.060 80.372 1.00 87.56 107 ARG A C 1
ATOM 803 O O . ARG A 1 107 ? -39.120 -7.898 81.387 1.00 87.56 107 ARG A O 1
ATOM 810 N N . LEU A 1 108 ? -39.737 -7.226 79.334 1.00 82.56 108 LEU A N 1
ATOM 811 C CA . LEU A 1 108 ? -38.949 -5.990 79.304 1.00 82.56 108 LEU A CA 1
ATOM 812 C C . LEU A 1 108 ? -39.784 -4.737 79.620 1.00 82.56 108 LEU A C 1
ATOM 814 O O . LEU A 1 108 ? -39.232 -3.639 79.651 1.00 82.56 108 LEU A O 1
ATOM 818 N N . ASN A 1 109 ? -41.095 -4.876 79.831 1.00 83.50 109 ASN A N 1
ATOM 819 C CA . ASN A 1 109 ? -42.004 -3.759 80.051 1.00 83.50 109 ASN A CA 1
ATOM 820 C C . ASN A 1 109 ? -42.226 -3.502 81.545 1.00 83.50 109 ASN A C 1
ATOM 822 O O . ASN A 1 109 ? -43.079 -4.130 82.171 1.00 83.50 109 ASN A O 1
ATOM 826 N N . GLU A 1 110 ? -41.541 -2.498 82.089 1.00 78.06 110 GLU A N 1
ATOM 827 C CA . GLU A 1 110 ? -41.526 -2.161 83.522 1.00 78.06 110 GLU A CA 1
ATOM 828 C C . GLU A 1 110 ? -42.917 -1.953 84.160 1.00 78.06 110 GLU A C 1
ATOM 830 O O . GLU A 1 110 ? -43.067 -2.131 85.371 1.00 78.06 110 GLU A O 1
ATOM 835 N N . SER A 1 111 ? -43.954 -1.651 83.368 1.00 83.50 111 SER A N 1
ATOM 836 C CA . SER A 1 111 ? -45.334 -1.528 83.864 1.00 83.50 111 SER A CA 1
ATOM 837 C C . SER A 1 111 ? -45.996 -2.881 84.173 1.00 83.50 111 SER A C 1
ATOM 839 O O . SER A 1 111 ? -46.877 -2.951 85.028 1.00 83.50 111 SER A O 1
ATOM 841 N N . PHE A 1 112 ? -45.566 -3.965 83.518 1.00 85.88 112 PHE A N 1
ATOM 842 C CA . PHE A 1 112 ? -46.143 -5.310 83.654 1.00 85.88 112 PHE A CA 1
ATOM 843 C C . PHE A 1 112 ? -45.150 -6.324 84.232 1.00 85.88 112 PHE A C 1
ATOM 845 O O . PHE A 1 112 ? -45.461 -6.999 85.216 1.00 85.88 112 PHE A O 1
ATOM 852 N N . CYS A 1 113 ? -43.952 -6.411 83.654 1.00 80.69 113 CYS A N 1
ATOM 853 C CA . CYS A 1 113 ? -42.843 -7.236 84.118 1.00 80.69 113 CYS A CA 1
ATOM 854 C C . CYS A 1 113 ? -41.514 -6.537 83.820 1.00 80.69 113 CYS A C 1
ATOM 856 O O . CYS A 1 113 ? -41.286 -6.017 82.737 1.00 80.69 113 CYS A O 1
ATOM 858 N N . GLY A 1 114 ? -40.618 -6.519 84.796 1.00 77.44 114 GLY A N 1
ATOM 859 C CA . GLY A 1 114 ? -39.290 -5.944 84.634 1.00 77.44 114 GLY A CA 1
ATOM 860 C C . GLY A 1 114 ? -38.211 -7.006 84.751 1.00 77.44 114 GLY A C 1
ATOM 861 O O . GLY A 1 114 ? -38.420 -8.080 85.316 1.00 77.44 114 GLY A O 1
ATOM 862 N N . LEU A 1 115 ? -37.014 -6.664 84.287 1.00 77.94 115 LEU A N 1
ATOM 863 C CA . LEU A 1 115 ? -35.821 -7.434 84.611 1.00 77.94 115 LEU A CA 1
ATOM 864 C C . LEU A 1 115 ? -35.454 -7.210 86.082 1.00 77.94 115 LEU A C 1
ATOM 866 O O . LEU A 1 115 ? -35.378 -6.066 86.535 1.00 77.94 115 LEU A O 1
ATOM 870 N N . MET A 1 116 ? -35.186 -8.292 86.816 1.00 70.38 116 MET A N 1
ATOM 871 C CA . MET A 1 116 ? -34.580 -8.207 88.145 1.00 70.38 116 MET A CA 1
ATOM 872 C C . MET A 1 116 ? -33.194 -7.566 88.001 1.00 70.38 116 MET A C 1
ATOM 874 O O . MET A 1 116 ? -32.372 -8.030 87.210 1.00 70.38 116 MET A O 1
ATOM 878 N N . ARG A 1 117 ? -32.949 -6.473 88.725 1.00 67.44 117 ARG A N 1
ATOM 879 C CA . ARG A 1 117 ? -31.692 -5.718 88.666 1.00 67.44 117 ARG A CA 1
ATOM 880 C C . ARG A 1 117 ? -31.173 -5.443 90.068 1.00 67.44 117 ARG A C 1
ATOM 882 O O . ARG A 1 117 ? -31.946 -5.136 90.970 1.00 67.44 117 ARG A O 1
ATOM 889 N N . ASP A 1 118 ? -29.862 -5.552 90.208 1.00 58.56 118 ASP A N 1
ATOM 890 C CA . ASP A 1 118 ? -29.099 -5.209 91.404 1.00 58.56 118 ASP A CA 1
ATOM 891 C C . ASP A 1 118 ? -28.778 -3.693 91.417 1.00 58.56 118 ASP A C 1
ATOM 893 O O . ASP A 1 118 ? -28.247 -3.173 90.438 1.00 58.56 118 ASP A O 1
ATOM 897 N N . GLY A 1 119 ? -29.143 -2.987 92.499 1.00 55.88 119 GLY A N 1
ATOM 898 C CA . GLY A 1 119 ? -28.467 -1.780 93.019 1.00 55.88 119 GLY A CA 1
ATOM 899 C C . GLY A 1 119 ? -28.616 -0.367 92.392 1.00 55.88 119 GLY A C 1
ATOM 900 O O . GLY A 1 119 ? -27.885 0.011 91.488 1.00 55.88 119 GLY A O 1
ATOM 901 N N . VAL A 1 120 ? -29.406 0.483 93.074 1.00 57.59 120 VAL A N 1
ATOM 902 C CA . VAL A 1 120 ? -29.265 1.946 93.368 1.00 57.59 120 VAL A CA 1
ATOM 903 C C . VAL A 1 120 ? -29.583 3.032 92.314 1.00 57.59 120 VAL A C 1
ATOM 905 O O . VAL A 1 120 ? -30.247 3.997 92.687 1.00 57.59 120 VAL A O 1
ATOM 908 N N . THR A 1 121 ? -29.261 2.920 91.027 1.00 59.09 121 THR A N 1
ATOM 909 C CA . THR A 1 121 ? -29.779 3.862 90.000 1.00 59.09 121 THR A CA 1
ATOM 910 C C . THR A 1 121 ? -29.979 3.115 88.690 1.00 59.09 121 THR A C 1
ATOM 912 O O . THR A 1 121 ? -29.023 2.681 88.057 1.00 59.09 121 THR A O 1
ATOM 915 N N . GLY A 1 122 ? -31.242 2.894 88.319 1.00 63.41 122 GLY A N 1
ATOM 916 C CA . GLY A 1 122 ? -31.614 1.983 87.235 1.00 63.41 122 GLY A CA 1
ATOM 917 C C . GLY A 1 122 ? -30.913 2.276 85.904 1.00 63.41 122 GLY A C 1
ATOM 918 O O . GLY A 1 122 ? -30.689 3.430 85.548 1.00 63.41 122 GLY A O 1
ATOM 919 N N . ILE A 1 123 ? -30.607 1.222 85.136 1.00 68.81 123 ILE A N 1
ATOM 920 C CA . ILE A 1 123 ? -30.184 1.357 83.733 1.00 68.81 123 ILE A CA 1
ATOM 921 C C . ILE A 1 123 ? -31.345 2.013 82.966 1.00 68.81 123 ILE A C 1
ATOM 923 O O . ILE A 1 123 ? -32.424 1.409 82.930 1.00 68.81 123 ILE A O 1
ATOM 927 N N . PRO A 1 124 ? -31.159 3.196 82.346 1.00 68.00 124 PRO A N 1
ATOM 928 C CA . PRO A 1 124 ? -32.229 3.931 81.682 1.00 68.00 124 PRO A CA 1
ATOM 929 C C . PRO A 1 124 ? -32.555 3.283 80.329 1.00 68.00 124 PRO A C 1
ATOM 931 O O . PRO A 1 124 ? -32.192 3.765 79.259 1.00 68.00 124 PRO A O 1
ATOM 934 N N . THR A 1 125 ? -33.263 2.159 80.386 1.00 71.31 125 THR A N 1
ATOM 935 C CA . THR A 1 125 ? -33.813 1.395 79.254 1.00 71.31 125 THR A CA 1
ATOM 936 C C . THR A 1 125 ? -34.613 2.272 78.309 1.00 71.31 125 THR A C 1
ATOM 938 O O . THR A 1 125 ? -34.462 2.143 77.102 1.00 71.31 125 THR A O 1
ATOM 941 N N . ALA A 1 126 ? -35.390 3.218 78.837 1.00 77.12 126 ALA A N 1
ATOM 942 C CA . ALA A 1 126 ? -36.116 4.193 78.030 1.00 77.12 126 ALA A CA 1
ATOM 943 C C . ALA A 1 126 ? -35.175 5.088 77.201 1.00 77.12 126 ALA A C 1
ATOM 945 O O . ALA A 1 126 ? -35.438 5.333 76.023 1.00 77.12 126 ALA A O 1
ATOM 946 N N . GLN A 1 127 ? -34.051 5.537 77.773 1.00 79.88 127 GLN A N 1
ATOM 947 C CA . GLN A 1 127 ? -33.059 6.333 77.042 1.00 79.88 127 GLN A CA 1
ATOM 948 C C . GLN A 1 127 ? -32.305 5.480 76.025 1.00 79.88 127 GLN A C 1
ATOM 950 O O . GLN A 1 127 ? -32.117 5.926 74.899 1.00 79.88 127 GLN A O 1
ATOM 955 N N . LEU A 1 128 ? -31.937 4.246 76.377 1.00 83.62 128 LEU A N 1
ATOM 956 C CA . LEU A 1 128 ? -31.296 3.314 75.448 1.00 83.62 128 LEU A CA 1
ATOM 957 C C . LEU A 1 128 ? -32.222 2.940 74.284 1.00 83.62 128 LEU A C 1
ATOM 959 O O . LEU A 1 128 ? -31.778 2.918 73.143 1.00 83.62 128 LEU A O 1
ATOM 963 N N . GLN A 1 129 ? -33.512 2.723 74.541 1.00 85.50 129 GLN A N 1
ATOM 964 C CA . GLN A 1 129 ? -34.510 2.460 73.504 1.00 85.50 129 GLN A CA 1
ATOM 965 C C . GLN A 1 129 ? -34.730 3.689 72.615 1.00 85.50 129 GLN A C 1
ATOM 967 O O . GLN A 1 129 ? -34.852 3.555 71.398 1.00 85.50 129 GLN A O 1
ATOM 972 N N . THR A 1 130 ? -34.737 4.888 73.205 1.00 87.88 130 THR A N 1
ATOM 973 C CA . THR A 1 130 ? -34.810 6.152 72.458 1.00 87.88 130 THR A CA 1
ATOM 974 C C . THR A 1 130 ? -33.572 6.331 71.578 1.00 87.88 130 THR A C 1
ATOM 976 O O . THR A 1 130 ? -33.708 6.641 70.399 1.00 87.88 130 THR A O 1
ATOM 979 N N . GLN A 1 131 ? -32.371 6.067 72.102 1.00 89.75 131 GLN A N 1
ATOM 980 C CA . GLN A 1 131 ? -31.120 6.131 71.341 1.00 89.75 131 GLN A CA 1
ATOM 981 C C . GLN A 1 131 ? -31.078 5.080 70.229 1.00 89.75 131 GLN A C 1
ATOM 983 O O . GLN A 1 131 ? -30.735 5.410 69.101 1.00 89.75 131 GLN A O 1
ATOM 988 N N . ALA A 1 132 ? -31.486 3.840 70.505 1.00 91.75 132 ALA A N 1
ATOM 989 C CA . ALA A 1 132 ? -31.568 2.786 69.498 1.00 91.75 132 ALA A CA 1
ATOM 990 C C . ALA A 1 132 ? -32.556 3.150 68.380 1.00 91.75 132 ALA A C 1
ATOM 992 O O . ALA A 1 132 ? -32.238 2.996 67.204 1.00 91.75 132 ALA A O 1
ATOM 993 N N . SER A 1 133 ? -33.721 3.704 68.731 1.00 92.06 133 SER A N 1
ATOM 994 C CA . SER A 1 133 ? -34.715 4.160 67.751 1.00 92.06 133 SER A CA 1
ATOM 995 C C . SER A 1 133 ? -34.200 5.346 66.927 1.00 92.06 133 SER A C 1
ATOM 997 O O . SER A 1 133 ? -34.417 5.387 65.720 1.00 92.06 133 SER A O 1
ATOM 999 N N . ALA A 1 134 ? -33.466 6.276 67.547 1.00 93.19 134 ALA A N 1
ATOM 1000 C CA . ALA A 1 134 ? -32.834 7.398 66.855 1.00 93.19 134 ALA A CA 1
ATOM 1001 C C . ALA A 1 134 ? -31.732 6.940 65.884 1.00 93.19 134 ALA A C 1
ATOM 1003 O O . ALA A 1 134 ? -31.664 7.435 64.763 1.00 93.19 134 ALA A O 1
ATOM 1004 N N . ILE A 1 135 ? -30.912 5.960 66.278 1.00 95.19 135 ILE A N 1
ATOM 1005 C CA . ILE A 1 135 ? -29.888 5.364 65.407 1.00 95.19 135 ILE A CA 1
ATOM 1006 C C . ILE A 1 135 ? -30.545 4.654 64.219 1.00 95.19 135 ILE A C 1
ATOM 1008 O O . ILE A 1 135 ? -30.099 4.824 63.088 1.00 95.19 135 ILE A O 1
ATOM 1012 N N . ILE A 1 136 ? -31.621 3.892 64.445 1.00 95.94 136 ILE A N 1
ATOM 1013 C CA . ILE A 1 136 ? -32.361 3.228 63.361 1.00 95.94 136 ILE A CA 1
ATOM 1014 C C . ILE A 1 136 ? -32.938 4.262 62.387 1.00 95.94 136 ILE A C 1
ATOM 1016 O O . ILE A 1 136 ? -32.780 4.096 61.180 1.00 95.94 136 ILE A O 1
ATOM 1020 N N . ALA A 1 137 ? -33.539 5.345 62.891 1.00 94.12 137 ALA A N 1
ATOM 1021 C CA . ALA A 1 137 ? -34.053 6.426 62.050 1.00 94.12 137 ALA A CA 1
ATOM 1022 C C . ALA A 1 137 ? -32.937 7.093 61.226 1.00 94.12 137 ALA A C 1
ATOM 1024 O O . ALA A 1 137 ? -33.101 7.321 60.033 1.00 94.12 137 ALA A O 1
ATOM 1025 N N . GLN A 1 138 ? -31.769 7.332 61.829 1.00 95.25 138 GLN A N 1
ATOM 1026 C CA . GLN A 1 138 ? -30.616 7.889 61.122 1.00 95.25 138 GLN A CA 1
ATOM 1027 C C . GLN A 1 138 ? -30.099 6.950 60.022 1.00 95.25 138 GLN A C 1
ATOM 1029 O O . GLN A 1 138 ? -29.771 7.408 58.930 1.00 95.25 138 GLN A O 1
ATOM 1034 N N . ILE A 1 139 ? -30.045 5.639 60.284 1.00 94.81 139 ILE A N 1
ATOM 1035 C CA . ILE A 1 139 ? -29.657 4.639 59.279 1.00 94.81 139 ILE A CA 1
ATOM 1036 C C . ILE A 1 139 ? -30.648 4.638 58.110 1.00 94.81 139 ILE A C 1
ATOM 1038 O O . ILE A 1 139 ? -30.218 4.545 56.963 1.00 94.81 139 ILE A O 1
ATOM 1042 N N . GLN A 1 140 ? -31.952 4.764 58.380 1.00 95.38 140 GLN A N 1
ATOM 1043 C CA . GLN A 1 140 ? -32.972 4.855 57.332 1.00 95.38 140 GLN A CA 1
ATOM 1044 C C . GLN A 1 140 ? -32.765 6.091 56.451 1.00 95.38 140 GLN A C 1
ATOM 1046 O O . GLN A 1 140 ? -32.721 5.950 55.233 1.00 95.38 140 GLN A O 1
ATOM 1051 N N . THR A 1 141 ? -32.542 7.267 57.046 1.00 94.56 141 THR A N 1
ATOM 1052 C CA . THR A 1 141 ? -32.284 8.501 56.287 1.00 94.56 141 THR A CA 1
ATOM 1053 C C . THR A 1 141 ? -31.035 8.393 55.412 1.00 94.56 141 THR A C 1
ATOM 1055 O O . THR A 1 141 ? -31.100 8.673 54.221 1.00 94.56 141 THR A O 1
ATOM 1058 N N . VAL A 1 142 ? -29.911 7.921 55.964 1.00 94.81 142 VAL A N 1
ATOM 1059 C CA . VAL A 1 142 ? -28.659 7.774 55.194 1.00 94.81 142 VAL A CA 1
ATOM 1060 C C . VAL A 1 142 ? -28.813 6.756 54.060 1.00 94.81 142 VAL A C 1
ATOM 1062 O O . VAL A 1 142 ? -28.235 6.928 52.989 1.00 94.81 142 VAL A O 1
ATOM 1065 N N . LEU A 1 143 ? -29.586 5.687 54.272 1.00 96.00 143 LEU A N 1
ATOM 1066 C CA . LEU A 1 143 ? -29.850 4.699 53.230 1.00 96.00 143 LEU A CA 1
ATOM 1067 C C . LEU A 1 143 ? -30.693 5.287 52.091 1.00 96.00 143 LEU A C 1
ATOM 1069 O O . LEU A 1 143 ? -30.388 5.029 50.929 1.00 96.00 143 LEU A O 1
ATOM 1073 N N . GLU A 1 144 ? -31.727 6.068 52.406 1.00 94.31 144 GLU A N 1
ATOM 1074 C CA . GLU A 1 144 ? -32.556 6.751 51.406 1.00 94.31 144 GLU A CA 1
ATOM 1075 C C . GLU A 1 144 ? -31.738 7.761 50.587 1.00 94.31 144 GLU A C 1
ATOM 1077 O O . GLU A 1 144 ? -31.826 7.759 49.359 1.00 94.31 144 GLU A O 1
ATOM 1082 N N . GLU A 1 145 ? -30.873 8.544 51.239 1.00 91.81 145 GLU A N 1
ATOM 1083 C CA . GLU A 1 145 ? -29.943 9.464 50.571 1.00 91.81 145 GLU A CA 1
ATOM 1084 C C . GLU A 1 145 ? -28.962 8.718 49.651 1.00 91.81 145 GLU A C 1
ATOM 1086 O O . GLU A 1 145 ? -28.827 9.063 48.479 1.00 91.81 145 GLU A O 1
ATOM 1091 N N . ALA A 1 146 ? -28.336 7.636 50.127 1.00 90.19 146 ALA A N 1
ATOM 1092 C CA . ALA A 1 146 ? -27.408 6.843 49.317 1.00 90.19 146 ALA A CA 1
ATOM 1093 C C . ALA A 1 146 ? -28.091 6.177 48.109 1.00 90.19 146 ALA A C 1
ATOM 1095 O O . ALA A 1 146 ? -27.491 6.054 47.040 1.00 90.19 146 ALA A O 1
ATOM 1096 N N . ILE A 1 147 ? -29.347 5.739 48.260 1.00 91.00 147 ILE A N 1
ATOM 1097 C CA . ILE A 1 147 ? -30.144 5.217 47.144 1.00 91.00 147 ILE A CA 1
ATOM 1098 C C . ILE A 1 147 ? -30.392 6.322 46.115 1.00 91.00 147 ILE A C 1
ATOM 1100 O O . ILE A 1 147 ? -30.257 6.058 44.919 1.00 91.00 147 ILE A O 1
ATOM 1104 N N . GLN A 1 148 ? -30.717 7.539 46.558 1.00 87.12 148 GLN A N 1
ATOM 1105 C CA . GLN A 1 148 ? -30.940 8.668 45.660 1.00 87.12 148 GLN A CA 1
ATOM 1106 C C . GLN A 1 148 ? -29.661 9.046 44.903 1.00 87.12 148 GLN A C 1
ATOM 1108 O O . GLN A 1 148 ? -29.704 9.161 43.682 1.00 87.12 148 GLN A O 1
ATOM 1113 N N . ASP A 1 149 ? -28.513 9.117 45.577 1.00 84.94 149 ASP A N 1
ATOM 1114 C CA . ASP A 1 149 ? -27.222 9.411 44.939 1.00 84.94 149 ASP A CA 1
ATOM 1115 C C . ASP A 1 149 ? -26.861 8.380 43.855 1.00 84.94 149 ASP A C 1
ATOM 1117 O O . ASP A 1 149 ? -26.400 8.726 42.761 1.00 84.94 149 ASP A O 1
ATOM 1121 N N . VAL A 1 150 ? -27.101 7.091 44.128 1.00 85.25 150 VAL A N 1
ATOM 1122 C CA . VAL A 1 150 ? -26.898 6.019 43.142 1.00 85.25 150 VAL A CA 1
ATOM 1123 C C . VAL A 1 150 ? -27.872 6.161 41.972 1.00 85.25 150 VAL A C 1
ATOM 1125 O O . VAL A 1 150 ? -27.465 5.990 40.818 1.00 85.25 150 VAL A O 1
ATOM 1128 N N . GLN A 1 151 ? -29.142 6.478 42.234 1.00 82.94 151 GLN A N 1
ATOM 1129 C CA . GLN A 1 151 ? -30.142 6.700 41.186 1.00 82.94 151 GLN A CA 1
ATOM 1130 C C . GLN A 1 151 ? -29.795 7.911 40.317 1.00 82.94 151 GLN A C 1
ATOM 1132 O O . GLN A 1 151 ? -29.861 7.805 39.092 1.00 82.94 151 GLN A O 1
ATOM 1137 N N . ASP A 1 152 ? -29.358 9.019 40.906 1.00 76.94 152 ASP A N 1
ATOM 1138 C CA . ASP A 1 152 ? -28.991 10.243 40.193 1.00 76.94 152 ASP A CA 1
ATOM 1139 C C . ASP A 1 152 ? -27.743 10.025 39.327 1.00 76.94 152 ASP A C 1
ATOM 1141 O O . ASP A 1 152 ? -27.743 10.343 38.131 1.00 76.94 152 ASP A O 1
ATOM 1145 N N . GLY A 1 153 ? -26.709 9.382 39.882 1.00 73.81 153 GLY A N 1
ATOM 1146 C CA . GLY A 1 153 ? -25.508 9.002 39.136 1.00 73.81 153 GLY A CA 1
ATOM 1147 C C . GLY A 1 153 ? -25.806 8.040 37.979 1.00 73.81 153 GLY A C 1
ATOM 1148 O O . GLY A 1 153 ? -25.267 8.190 36.880 1.00 73.81 153 GLY A O 1
ATOM 1149 N N . THR A 1 154 ? -26.718 7.087 38.188 1.00 68.94 154 THR A N 1
ATOM 1150 C CA . THR A 1 154 ? -27.141 6.136 37.146 1.00 68.94 154 THR A CA 1
ATOM 1151 C C . THR A 1 154 ? -28.008 6.816 36.078 1.00 68.94 154 THR A C 1
ATOM 1153 O O . THR A 1 154 ? -27.828 6.562 34.886 1.00 68.94 154 THR A O 1
ATOM 1156 N N . THR A 1 155 ? -28.888 7.743 36.464 1.00 64.69 155 THR A N 1
ATOM 1157 C CA . THR A 1 155 ? -29.755 8.507 35.548 1.00 64.69 155 THR A CA 1
ATOM 1158 C C . THR A 1 155 ? -28.942 9.410 34.625 1.00 64.69 155 THR A C 1
ATOM 1160 O O . THR A 1 155 ? -29.227 9.477 33.429 1.00 64.69 155 THR A O 1
ATOM 1163 N N . PHE A 1 156 ? -27.885 10.052 35.134 1.00 61.25 156 PHE A N 1
ATOM 1164 C CA . PHE A 1 156 ? -26.977 10.849 34.306 1.00 61.25 156 PHE A CA 1
ATOM 1165 C C . PHE A 1 156 ? -26.308 10.010 33.204 1.00 61.25 156 PHE A C 1
ATOM 1167 O O . PHE A 1 156 ? -26.241 10.443 32.049 1.00 61.25 156 PHE A O 1
ATOM 1174 N N . MET A 1 157 ? -25.871 8.791 33.540 1.00 62.28 157 MET A N 1
ATOM 1175 C CA . MET A 1 157 ? -25.221 7.872 32.598 1.00 62.28 157 MET A CA 1
ATOM 1176 C C . MET A 1 157 ? -26.203 7.256 31.587 1.00 62.28 157 MET A C 1
ATOM 1178 O O . MET A 1 157 ? -25.836 7.051 30.431 1.00 62.28 157 MET A O 1
ATOM 1182 N N . LEU A 1 158 ? -27.447 6.982 31.992 1.00 64.06 158 LEU A N 1
ATOM 1183 C CA . LEU A 1 158 ? -28.469 6.372 31.134 1.00 64.06 158 LEU A CA 1
ATOM 1184 C C . LEU A 1 158 ? -29.133 7.393 30.196 1.00 64.06 158 LEU A C 1
ATOM 1186 O O . LEU A 1 158 ? -29.171 7.181 28.985 1.00 64.06 158 LEU A O 1
ATOM 1190 N N . ARG A 1 159 ? -29.606 8.531 30.717 1.00 63.41 159 ARG A N 1
ATOM 1191 C CA . ARG A 1 159 ? -30.429 9.489 29.959 1.00 63.41 159 ARG A CA 1
ATOM 1192 C C . ARG A 1 159 ? -29.635 10.301 28.936 1.00 63.41 159 ARG A C 1
ATOM 1194 O O . ARG A 1 159 ? -30.120 10.556 27.841 1.00 63.41 159 ARG A O 1
ATOM 1201 N N . THR A 1 160 ? -28.406 10.699 29.261 1.00 63.91 160 THR A N 1
ATOM 1202 C CA . THR A 1 160 ? -27.624 11.612 28.403 1.00 63.91 160 THR A CA 1
ATOM 1203 C C . THR A 1 160 ? -27.108 10.938 27.126 1.00 63.91 160 THR A C 1
ATOM 1205 O O . THR A 1 160 ? -26.880 11.615 26.127 1.00 63.91 160 THR A O 1
ATOM 1208 N N . ILE A 1 161 ? -26.916 9.613 27.143 1.00 60.94 161 ILE A N 1
ATOM 1209 C CA . ILE A 1 161 ? -26.252 8.878 26.052 1.00 60.94 161 ILE A CA 1
ATOM 1210 C C . ILE A 1 161 ? -27.141 7.765 25.469 1.00 60.94 161 ILE A C 1
ATOM 1212 O O . ILE A 1 161 ? -27.077 7.526 24.263 1.00 60.94 161 ILE A O 1
ATOM 1216 N N . TYR A 1 162 ? -27.976 7.100 26.278 1.00 61.56 162 TYR A N 1
ATOM 1217 C CA . TYR A 1 162 ? -28.636 5.846 25.884 1.00 61.56 162 TYR A CA 1
ATOM 1218 C C . TYR A 1 162 ? -30.173 5.880 25.903 1.00 61.56 162 TYR A C 1
ATOM 1220 O O . TYR A 1 162 ? -30.784 5.106 25.174 1.00 61.56 162 TYR A O 1
ATOM 1228 N N . ASP A 1 163 ? -30.807 6.784 26.656 1.00 66.25 163 ASP A N 1
ATOM 1229 C CA . ASP A 1 163 ? -32.270 6.957 26.673 1.00 66.25 163 ASP A CA 1
ATOM 1230 C C . ASP A 1 163 ? -32.682 8.433 26.875 1.00 66.25 163 ASP A C 1
ATOM 1232 O O . ASP A 1 163 ? -33.223 8.808 27.919 1.00 66.25 163 ASP A O 1
ATOM 1236 N N . PRO A 1 164 ? -32.412 9.319 25.897 1.00 68.06 164 PRO A N 1
ATOM 1237 C CA . PRO A 1 164 ? -32.726 10.747 26.008 1.00 68.06 164 PRO A CA 1
ATOM 1238 C C . PRO A 1 164 ? -34.231 11.051 26.082 1.00 68.06 164 PRO A C 1
ATOM 1240 O O . PRO A 1 164 ? -34.607 12.157 26.477 1.00 68.06 164 PRO A O 1
ATOM 1243 N N . SER A 1 165 ? -35.079 10.082 25.724 1.00 71.12 165 SER A N 1
ATOM 1244 C CA . SER A 1 165 ? -36.543 10.184 25.718 1.00 71.12 165 SER A CA 1
ATOM 1245 C C . SER A 1 165 ? -37.209 9.621 26.979 1.00 71.12 165 SER A C 1
ATOM 1247 O O . SER A 1 165 ? -38.424 9.744 27.098 1.00 71.12 165 SER A O 1
ATOM 1249 N N . ASP A 1 166 ? -36.433 9.068 27.919 1.00 65.94 166 ASP A N 1
ATOM 1250 C CA . ASP A 1 166 ? -36.915 8.519 29.198 1.00 65.94 166 ASP A CA 1
ATOM 1251 C C . ASP A 1 166 ? -37.961 7.397 29.029 1.00 65.94 166 ASP A C 1
ATOM 1253 O O . ASP A 1 166 ? -38.951 7.300 29.756 1.00 65.94 166 ASP A O 1
ATOM 1257 N N . GLU A 1 167 ? -37.756 6.529 28.034 1.00 74.00 167 GLU A N 1
ATOM 1258 C CA . GLU A 1 167 ? -38.678 5.433 27.704 1.00 74.00 167 GLU A CA 1
ATOM 1259 C C . GLU A 1 167 ? -38.394 4.142 28.501 1.00 74.00 167 GLU A C 1
ATOM 1261 O O . GLU A 1 167 ? -39.071 3.131 28.305 1.00 74.00 167 GLU A O 1
ATOM 1266 N N . ARG A 1 168 ? -37.418 4.164 29.421 1.00 68.56 168 ARG A N 1
ATOM 1267 C CA . ARG A 1 168 ? -36.904 3.001 30.166 1.00 68.56 168 ARG A CA 1
ATOM 1268 C C . ARG A 1 168 ? -36.439 1.879 29.242 1.00 68.56 168 ARG A C 1
ATOM 1270 O O . ARG A 1 168 ? -36.806 0.714 29.415 1.00 68.56 168 ARG A O 1
ATOM 1277 N N . LYS A 1 169 ? -35.619 2.234 28.255 1.00 64.25 169 LYS A N 1
ATOM 1278 C CA . LYS A 1 169 ? -35.072 1.261 27.302 1.00 64.25 169 LYS A CA 1
ATOM 1279 C C . LYS A 1 169 ? -34.064 0.339 27.979 1.00 64.25 169 LYS A C 1
ATOM 1281 O O . LYS A 1 169 ? -33.236 0.773 28.778 1.00 64.25 169 LYS A O 1
ATOM 1286 N N . ASP A 1 170 ? -34.120 -0.947 27.637 1.00 67.56 170 ASP A N 1
ATOM 1287 C CA . ASP A 1 170 ? -33.107 -1.910 28.061 1.00 67.56 170 ASP A CA 1
ATOM 1288 C C . ASP A 1 170 ? -31.762 -1.545 27.416 1.00 67.56 170 ASP A C 1
ATOM 1290 O O . ASP A 1 170 ? -31.582 -1.667 26.202 1.00 67.56 170 ASP A O 1
ATOM 1294 N N . ILE A 1 171 ? -30.801 -1.110 28.234 1.00 67.00 171 ILE A N 1
ATOM 1295 C CA . ILE A 1 171 ? -29.473 -0.715 27.761 1.00 67.00 171 ILE A CA 1
ATOM 1296 C C . ILE A 1 171 ? -28.717 -1.873 27.099 1.00 67.00 171 ILE A C 1
ATOM 1298 O O . ILE A 1 171 ? -27.920 -1.634 26.195 1.00 67.00 171 ILE A O 1
ATOM 1302 N N . PHE A 1 172 ? -28.974 -3.129 27.483 1.00 63.81 172 PHE A N 1
ATOM 1303 C CA . PHE A 1 172 ? -28.363 -4.284 26.823 1.00 63.81 172 PHE A CA 1
ATOM 1304 C C . PHE A 1 172 ? -28.960 -4.515 25.433 1.00 63.81 172 PHE A C 1
ATOM 1306 O O . PHE A 1 172 ? -28.232 -4.923 24.526 1.00 63.81 172 PHE A O 1
ATOM 1313 N N . SER A 1 173 ? -30.241 -4.189 25.246 1.00 68.44 173 SER A N 1
ATOM 1314 C CA . SER A 1 173 ? -30.897 -4.165 23.936 1.00 68.44 173 SER A CA 1
ATOM 1315 C C . SER A 1 173 ? -30.398 -3.003 23.074 1.00 68.44 173 SER A C 1
ATOM 1317 O O . SER A 1 173 ? -30.147 -3.189 21.888 1.00 68.44 173 SER A O 1
ATOM 1319 N N . GLU A 1 174 ? -30.202 -1.819 23.654 1.00 66.12 174 GLU A N 1
ATOM 1320 C CA . GLU A 1 174 ? -29.694 -0.646 22.929 1.00 66.12 174 GLU A CA 1
ATOM 1321 C C . GLU A 1 174 ? -28.206 -0.766 22.573 1.00 66.12 174 GLU A C 1
ATOM 1323 O O . GLU A 1 174 ? -27.786 -0.297 21.518 1.00 66.12 174 GLU A O 1
ATOM 1328 N N . LEU A 1 175 ? -27.393 -1.422 23.409 1.00 64.38 175 LEU A N 1
ATOM 1329 C CA . LEU A 1 175 ? -25.967 -1.660 23.151 1.00 64.38 175 LEU A CA 1
ATOM 1330 C C . LEU A 1 175 ? -25.731 -2.856 22.209 1.00 64.38 175 LEU A C 1
ATOM 1332 O O . LEU A 1 175 ? -24.654 -2.981 21.609 1.00 64.38 175 LEU A O 1
ATOM 1336 N N . ALA A 1 176 ? -26.725 -3.732 22.039 1.00 63.75 176 ALA A N 1
ATOM 1337 C CA . ALA A 1 176 ? -26.667 -4.849 21.107 1.00 63.75 176 ALA A CA 1
ATOM 1338 C C . ALA A 1 176 ? -26.574 -4.345 19.655 1.00 63.75 176 ALA A C 1
ATOM 1340 O O . ALA A 1 176 ? -27.562 -4.020 19.012 1.00 63.75 176 ALA A O 1
ATOM 1341 N N . GLY A 1 177 ? -25.347 -4.301 19.126 1.00 60.97 177 GLY A N 1
ATOM 1342 C CA . GLY A 1 177 ? -25.061 -3.925 17.735 1.00 60.97 177 GLY A CA 1
ATOM 1343 C C . GLY A 1 177 ? -24.437 -2.539 17.553 1.00 60.97 177 GLY A C 1
ATOM 1344 O O . GLY A 1 177 ? -24.027 -2.218 16.442 1.00 60.97 177 GLY A O 1
ATOM 1345 N N . LYS A 1 178 ? -24.284 -1.741 18.621 1.00 62.03 178 LYS A N 1
ATOM 1346 C CA . LYS A 1 178 ? -23.610 -0.424 18.554 1.00 62.03 178 LYS A CA 1
ATOM 1347 C C . LYS A 1 178 ? -22.078 -0.532 18.492 1.00 62.03 178 LYS A C 1
ATOM 1349 O O . LYS A 1 178 ? -21.427 0.398 18.032 1.00 62.03 178 LYS A O 1
ATOM 1354 N N . ALA A 1 179 ? -21.499 -1.655 18.928 1.00 58.00 179 ALA A N 1
ATOM 1355 C CA . ALA A 1 179 ? -20.076 -1.966 18.765 1.00 58.00 179 ALA A CA 1
ATOM 1356 C C . ALA A 1 179 ? -19.877 -3.011 17.656 1.00 58.00 179 ALA A C 1
ATOM 1358 O O . ALA A 1 179 ? -20.565 -4.036 17.637 1.00 58.00 179 ALA A O 1
ATOM 1359 N N . GLN A 1 180 ? -18.917 -2.779 16.755 1.00 62.78 180 GLN A N 1
ATOM 1360 C CA . GLN A 1 180 ? -18.519 -3.757 15.739 1.00 62.78 180 GLN A CA 1
ATOM 1361 C C . GLN A 1 180 ? -17.954 -5.012 16.430 1.00 62.78 180 GLN A C 1
ATOM 1363 O O . GLN A 1 180 ? -16.855 -4.999 16.973 1.00 62.78 180 GLN A O 1
ATOM 1368 N N . LYS A 1 181 ? -18.720 -6.113 16.438 1.00 58.53 181 LYS A N 1
ATOM 1369 C CA . LYS A 1 181 ? -18.313 -7.390 17.068 1.00 58.53 181 LYS A CA 1
ATOM 1370 C C . LYS A 1 181 ? -17.404 -8.250 16.187 1.00 58.53 181 LYS A C 1
ATOM 1372 O O . LYS A 1 181 ? -16.852 -9.230 16.669 1.00 58.53 181 LYS A O 1
ATOM 1377 N N . ASN A 1 182 ? -17.243 -7.882 14.917 1.00 52.69 182 ASN A N 1
ATOM 1378 C CA . ASN A 1 182 ? -16.380 -8.574 13.970 1.00 52.69 182 ASN A CA 1
ATOM 1379 C C . ASN A 1 182 ? -15.519 -7.548 13.229 1.00 52.69 182 ASN A C 1
ATOM 1381 O O . ASN A 1 182 ? -15.998 -6.865 12.329 1.00 52.69 182 ASN A O 1
ATOM 1385 N N . HIS A 1 183 ? -14.243 -7.459 13.603 1.00 52.91 183 HIS A N 1
ATOM 1386 C CA . HIS A 1 183 ? -13.216 -6.753 12.824 1.00 52.91 183 HIS A CA 1
ATOM 1387 C C . HIS A 1 183 ? -12.431 -7.699 11.897 1.00 52.91 183 HIS A C 1
ATOM 1389 O O . HIS A 1 183 ? -11.559 -7.258 11.155 1.00 52.91 183 HIS A O 1
ATOM 1395 N N . ALA A 1 184 ? -12.748 -8.997 11.915 1.00 55.09 184 ALA A N 1
ATOM 1396 C CA . ALA A 1 184 ? -12.263 -9.988 10.965 1.00 55.09 184 ALA A CA 1
ATOM 1397 C C . ALA A 1 184 ? -13.327 -11.088 10.825 1.00 55.09 184 ALA A C 1
ATOM 1399 O O . ALA A 1 184 ? -13.670 -11.745 11.803 1.00 55.09 184 ALA A O 1
ATOM 1400 N N . SER A 1 185 ? -13.866 -11.266 9.619 1.00 55.22 185 SER A N 1
ATOM 1401 C CA . SER A 1 185 ? -14.815 -12.332 9.278 1.00 55.22 185 SER A CA 1
ATOM 1402 C C . SER A 1 185 ? -14.181 -13.239 8.226 1.00 55.22 185 SER A C 1
ATOM 1404 O O . SER A 1 185 ? -13.613 -12.754 7.250 1.00 55.22 185 SER A O 1
ATOM 1406 N N . THR A 1 186 ? -14.278 -14.555 8.415 1.00 52.12 186 THR A N 1
ATOM 1407 C CA . THR A 1 186 ? -13.933 -15.570 7.399 1.00 52.12 186 THR A CA 1
ATOM 1408 C C . THR A 1 186 ? -15.095 -15.859 6.441 1.00 52.12 186 THR A C 1
ATOM 1410 O O . THR A 1 186 ? -14.910 -16.541 5.436 1.00 52.12 186 THR A O 1
ATOM 1413 N N . THR A 1 187 ? -16.282 -15.336 6.749 1.00 47.25 187 THR A N 1
ATOM 1414 C CA . THR A 1 187 ? -17.529 -15.446 5.980 1.00 47.25 187 THR A CA 1
ATOM 1415 C C . THR A 1 187 ? -17.677 -14.265 5.019 1.00 47.25 187 THR A C 1
ATOM 1417 O O . THR A 1 187 ? -17.448 -13.122 5.416 1.00 47.25 187 THR A O 1
ATOM 1420 N N . ASN A 1 188 ? -18.074 -14.543 3.772 1.00 52.88 188 ASN A N 1
ATOM 1421 C CA . ASN A 1 188 ? -18.160 -13.575 2.666 1.00 52.88 188 ASN A CA 1
ATOM 1422 C C . ASN A 1 188 ? -19.448 -12.713 2.684 1.00 52.88 188 ASN A C 1
ATOM 1424 O O . ASN A 1 188 ? -19.706 -11.997 1.723 1.00 52.88 188 ASN A O 1
ATOM 1428 N N . ASP A 1 189 ? -20.255 -12.778 3.748 1.00 48.31 189 ASP A N 1
ATOM 1429 C CA . ASP A 1 189 ? -21.639 -12.267 3.750 1.00 48.31 189 ASP A CA 1
ATOM 1430 C C . ASP A 1 189 ? -21.785 -10.791 4.176 1.00 48.31 189 ASP A C 1
ATOM 1432 O O . ASP A 1 189 ? -22.880 -10.237 4.117 1.00 48.31 189 ASP A O 1
ATOM 1436 N N . TYR A 1 190 ? -20.703 -10.123 4.593 1.00 49.69 190 TYR A N 1
ATOM 1437 C CA . TYR A 1 190 ? -20.740 -8.723 5.036 1.00 49.69 190 TYR A CA 1
ATOM 1438 C C . TYR A 1 190 ? -19.568 -7.923 4.459 1.00 49.69 190 TYR A C 1
ATOM 1440 O O . TYR A 1 190 ? -18.420 -8.179 4.817 1.00 49.69 190 TYR A O 1
ATOM 1448 N N . GLY A 1 191 ? -19.864 -6.933 3.606 1.00 56.53 191 GLY A N 1
ATOM 1449 C CA . GLY A 1 191 ? -18.855 -6.027 3.035 1.00 56.53 191 GLY A CA 1
ATOM 1450 C C . GLY A 1 191 ? -18.932 -5.808 1.523 1.00 56.53 191 GLY A C 1
ATOM 1451 O O . GLY A 1 191 ? -17.893 -5.657 0.886 1.00 56.53 191 GLY A O 1
ATOM 1452 N N . ILE A 1 192 ? -20.129 -5.785 0.928 1.00 52.97 192 ILE A N 1
ATOM 1453 C CA . ILE A 1 192 ? -20.281 -5.320 -0.458 1.00 52.97 192 ILE A CA 1
ATOM 1454 C C . ILE A 1 192 ? -20.128 -3.798 -0.429 1.00 52.97 192 ILE A C 1
ATOM 1456 O O . ILE A 1 192 ? -21.075 -3.082 -0.113 1.00 52.97 192 ILE A O 1
ATOM 1460 N N . GLY A 1 193 ? -18.908 -3.304 -0.639 1.00 55.81 193 GLY A N 1
ATOM 1461 C CA . GLY A 1 193 ? -18.715 -1.888 -0.918 1.00 55.81 193 GLY A CA 1
ATOM 1462 C C . GLY A 1 193 ? -19.133 -1.615 -2.357 1.00 55.81 193 GLY A C 1
ATOM 1463 O O . GLY A 1 193 ? -18.553 -2.193 -3.273 1.00 55.81 193 GLY A O 1
ATOM 1464 N N . ASP A 1 194 ? -20.144 -0.768 -2.523 1.00 60.78 194 ASP A N 1
ATOM 1465 C CA . ASP A 1 194 ? -20.644 -0.285 -3.812 1.00 60.78 194 ASP A CA 1
ATOM 1466 C C . ASP A 1 194 ? -20.529 1.254 -3.870 1.00 60.78 194 ASP A C 1
ATOM 1468 O O . ASP A 1 194 ? -20.067 1.890 -2.919 1.00 60.78 194 ASP A O 1
ATOM 1472 N N . ALA A 1 195 ? -20.938 1.881 -4.979 1.00 58.03 195 ALA A N 1
ATOM 1473 C CA . ALA A 1 195 ? -20.847 3.337 -5.165 1.00 58.03 195 ALA A CA 1
ATOM 1474 C C . ALA A 1 195 ? -21.639 4.172 -4.128 1.00 58.03 195 ALA A C 1
ATOM 1476 O O . ALA A 1 195 ? -21.448 5.385 -4.023 1.00 58.03 195 ALA A O 1
ATOM 1477 N N . THR A 1 196 ? -22.533 3.539 -3.370 1.00 53.38 196 THR A N 1
ATOM 1478 C CA . THR A 1 196 ? -23.450 4.154 -2.403 1.00 53.38 196 THR A CA 1
ATOM 1479 C C . THR A 1 196 ? -23.267 3.662 -0.961 1.00 53.38 196 THR A C 1
ATOM 1481 O O . THR A 1 196 ? -23.618 4.391 -0.034 1.00 53.38 196 THR A O 1
ATOM 1484 N N . ASN A 1 197 ? -22.674 2.484 -0.747 1.00 52.72 197 ASN A N 1
ATOM 1485 C CA . ASN A 1 197 ? -22.483 1.839 0.550 1.00 52.72 197 ASN A CA 1
ATOM 1486 C C . ASN A 1 197 ? -20.990 1.624 0.841 1.00 52.72 197 ASN A C 1
ATOM 1488 O O . ASN A 1 197 ? -20.339 0.771 0.242 1.00 52.72 197 ASN A O 1
ATOM 1492 N N . TYR A 1 198 ? -20.443 2.360 1.811 1.00 53.19 198 TYR A N 1
ATOM 1493 C CA . TYR A 1 198 ? -19.047 2.225 2.242 1.00 53.19 198 TYR A CA 1
ATOM 1494 C C . TYR A 1 198 ? -18.937 1.209 3.395 1.00 53.19 198 TYR A C 1
ATOM 1496 O O . TYR A 1 198 ? -19.304 1.512 4.531 1.00 53.19 198 TYR A O 1
ATOM 1504 N N . GLY A 1 199 ? -18.448 -0.005 3.108 1.00 59.75 199 GLY A N 1
ATOM 1505 C CA . GLY A 1 199 ? -18.214 -1.079 4.089 1.00 59.75 199 GLY A CA 1
ATOM 1506 C C . GLY A 1 199 ? -16.751 -1.543 4.170 1.00 59.75 199 GLY A C 1
ATOM 1507 O O . GLY A 1 199 ? -15.878 -1.022 3.477 1.00 59.75 199 GLY A O 1
ATOM 1508 N N . HIS A 1 200 ? -16.471 -2.548 5.012 1.00 60.88 200 HIS A N 1
ATOM 1509 C CA . HIS A 1 200 ? -15.161 -3.218 5.063 1.00 60.88 200 HIS A CA 1
ATOM 1510 C C . HIS A 1 200 ? -14.996 -4.132 3.839 1.00 60.88 200 HIS A C 1
ATOM 1512 O O . HIS A 1 200 ? -15.607 -5.194 3.777 1.00 60.88 200 HIS A O 1
ATOM 1518 N N . LEU A 1 201 ? -14.187 -3.709 2.867 1.00 68.44 201 LEU A N 1
ATOM 1519 C CA . LEU A 1 201 ? -13.892 -4.456 1.638 1.00 68.44 201 LEU A CA 1
ATOM 1520 C C . LEU A 1 201 ? -12.830 -5.539 1.893 1.00 68.44 201 LEU A C 1
ATOM 1522 O O . LEU A 1 201 ? -11.832 -5.295 2.578 1.00 68.44 201 LEU A O 1
ATOM 1526 N N . LYS A 1 202 ? -12.981 -6.724 1.294 1.00 69.12 202 LYS A N 1
ATOM 1527 C CA . LYS A 1 202 ? -11.951 -7.778 1.361 1.00 69.12 202 LYS A CA 1
ATOM 1528 C C . LYS A 1 202 ? -10.781 -7.411 0.450 1.00 69.12 202 LYS A C 1
ATOM 1530 O O . LYS A 1 202 ? -10.998 -7.127 -0.719 1.00 69.12 202 LYS A O 1
ATOM 1535 N N . ALA A 1 203 ? -9.540 -7.449 0.932 1.00 73.81 203 ALA A N 1
ATOM 1536 C CA . ALA A 1 203 ? -8.385 -7.200 0.068 1.00 73.81 203 ALA A CA 1
ATOM 1537 C C . ALA A 1 203 ? -8.001 -8.466 -0.729 1.00 73.81 203 ALA A C 1
ATOM 1539 O O . ALA A 1 203 ? -7.882 -9.542 -0.140 1.00 73.81 203 ALA A O 1
ATOM 1540 N N . SER A 1 204 ? -7.787 -8.359 -2.045 1.00 76.62 204 SER A N 1
ATOM 1541 C CA . SER A 1 204 ? -7.383 -9.486 -2.904 1.00 76.62 204 SER A CA 1
ATOM 1542 C C . SER A 1 204 ? -6.149 -9.185 -3.754 1.00 76.62 204 SER A C 1
ATOM 1544 O O . SER A 1 204 ? -5.941 -8.060 -4.208 1.00 76.62 204 SER A O 1
ATOM 1546 N N . ASN A 1 205 ? -5.352 -10.234 -3.984 1.00 80.81 205 ASN A N 1
ATOM 1547 C CA . ASN A 1 205 ? -4.220 -10.245 -4.917 1.00 80.81 205 ASN A CA 1
ATOM 1548 C C . ASN A 1 205 ? -4.625 -10.676 -6.340 1.00 80.81 205 ASN A C 1
ATOM 1550 O O . ASN A 1 205 ? -3.787 -10.658 -7.238 1.00 80.81 205 ASN A O 1
ATOM 1554 N N . ALA A 1 206 ? -5.866 -11.135 -6.525 1.00 77.25 206 ALA A N 1
ATOM 1555 C CA . ALA A 1 206 ? -6.364 -11.632 -7.801 1.00 77.25 206 ALA A CA 1
ATOM 1556 C C . ALA A 1 206 ? -6.455 -10.502 -8.841 1.00 77.25 206 ALA A C 1
ATOM 1558 O O . ALA A 1 206 ? -6.770 -9.360 -8.505 1.00 77.25 206 ALA A O 1
ATOM 1559 N N . ILE A 1 207 ? -6.172 -10.833 -10.100 1.00 74.81 207 ILE A N 1
ATOM 1560 C CA . ILE A 1 207 ? -6.134 -9.896 -11.239 1.00 74.81 207 ILE A CA 1
ATOM 1561 C C . ILE A 1 207 ? -7.094 -10.305 -12.368 1.00 74.81 207 ILE A C 1
ATOM 1563 O O . ILE A 1 207 ? -7.143 -9.659 -13.408 1.00 74.81 207 ILE A O 1
ATOM 1567 N N . ASP A 1 208 ? -7.832 -11.393 -12.166 1.00 70.81 208 ASP A N 1
ATOM 1568 C CA . ASP A 1 208 ? -8.746 -12.050 -13.100 1.00 70.81 208 ASP A CA 1
ATOM 1569 C C . ASP A 1 208 ? -10.220 -11.726 -12.799 1.00 70.81 208 ASP A C 1
ATOM 1571 O O . ASP A 1 208 ? -11.116 -12.470 -13.190 1.00 70.81 208 ASP A O 1
ATOM 1575 N N . GLY A 1 209 ? -10.485 -10.612 -12.106 1.00 66.56 209 GLY A N 1
ATOM 1576 C CA . GLY A 1 209 ? -11.845 -10.141 -11.842 1.00 66.56 209 GLY A CA 1
ATOM 1577 C C . GLY A 1 209 ? -12.614 -9.919 -13.148 1.00 66.56 209 GLY A C 1
ATOM 1578 O O . GLY A 1 209 ? -12.156 -9.188 -14.025 1.00 66.56 209 GLY A O 1
ATOM 1579 N N . THR A 1 210 ? -13.775 -10.566 -13.284 1.00 60.75 210 THR A N 1
ATOM 1580 C CA . THR A 1 210 ? -14.570 -10.587 -14.528 1.00 60.75 210 THR A CA 1
ATOM 1581 C C . THR A 1 210 ? -15.824 -9.701 -14.486 1.00 60.75 210 THR A C 1
ATOM 1583 O O . THR A 1 210 ? -16.499 -9.571 -15.507 1.00 60.75 210 THR A O 1
ATOM 1586 N N . SER A 1 211 ? -16.123 -9.041 -13.360 1.00 55.66 211 SER A N 1
ATOM 1587 C CA . SER A 1 211 ? -17.342 -8.239 -13.165 1.00 55.66 211 SER A CA 1
ATOM 1588 C C . SER A 1 211 ? -17.109 -6.955 -12.361 1.00 55.66 211 SER A C 1
ATOM 1590 O O . SER A 1 211 ? -16.300 -6.910 -11.439 1.00 55.66 211 SER A O 1
ATOM 1592 N N . GLY A 1 212 ? -17.808 -5.888 -12.768 1.00 58.72 212 GLY A N 1
ATOM 1593 C CA . GLY A 1 212 ? -17.705 -4.533 -12.228 1.00 58.72 212 GLY A CA 1
ATOM 1594 C C . GLY A 1 212 ? -18.511 -4.280 -10.951 1.00 58.72 212 GLY A C 1
ATOM 1595 O O . GLY A 1 212 ? -19.500 -4.952 -10.678 1.00 58.72 212 GLY A O 1
ATOM 1596 N N . GLU A 1 213 ? -18.042 -3.263 -10.223 1.00 55.19 213 GLU A N 1
ATOM 1597 C CA . GLU A 1 213 ? -18.630 -2.486 -9.112 1.00 55.19 213 GLU A CA 1
ATOM 1598 C C . GLU A 1 213 ? -19.192 -3.220 -7.875 1.00 55.19 213 GLU A C 1
ATOM 1600 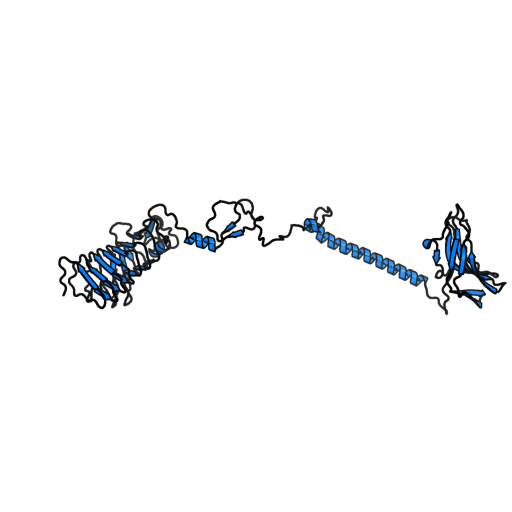O O . GLU A 1 213 ? -19.156 -2.630 -6.800 1.00 55.19 213 GLU A O 1
ATOM 1605 N N . ASN A 1 214 ? -19.607 -4.490 -7.954 1.00 54.81 214 ASN A N 1
ATOM 1606 C CA . ASN A 1 214 ? -20.407 -5.133 -6.896 1.00 54.81 214 ASN A CA 1
ATOM 1607 C C . ASN A 1 214 ? -19.744 -6.319 -6.169 1.00 54.81 214 ASN A C 1
ATOM 1609 O O . ASN A 1 214 ? -20.382 -6.924 -5.312 1.00 54.81 214 ASN A O 1
ATOM 1613 N N . ASP A 1 215 ? -18.480 -6.655 -6.452 1.00 60.28 215 ASP A N 1
ATOM 1614 C CA . ASP A 1 215 ? -17.813 -7.799 -5.799 1.00 60.28 215 ASP A CA 1
ATOM 1615 C C . ASP A 1 215 ? -17.174 -7.455 -4.437 1.00 60.28 215 ASP A C 1
ATOM 1617 O O . ASP A 1 215 ? -16.677 -8.340 -3.745 1.00 60.28 215 ASP A O 1
ATOM 1621 N N . GLY A 1 216 ? -17.194 -6.186 -4.005 1.00 60.78 216 GLY A N 1
ATOM 1622 C CA . GLY A 1 216 ? -16.780 -5.803 -2.646 1.00 60.78 216 GLY A CA 1
ATOM 1623 C C . GLY A 1 216 ? -15.307 -6.102 -2.304 1.00 60.78 216 GLY A C 1
ATOM 1624 O O . GLY A 1 216 ? -14.945 -6.219 -1.128 1.00 60.78 216 GLY A O 1
ATOM 1625 N N . VAL A 1 217 ? -14.440 -6.234 -3.315 1.00 69.19 217 VAL A N 1
ATOM 1626 C CA . VAL A 1 217 ? -13.014 -6.543 -3.143 1.00 69.19 217 VAL A CA 1
ATOM 1627 C C . VAL A 1 217 ? -12.147 -5.308 -3.400 1.00 69.19 217 VAL A C 1
ATOM 1629 O O . VAL A 1 217 ? -12.187 -4.717 -4.475 1.00 69.19 217 VAL A O 1
ATOM 1632 N N . ALA A 1 218 ? -11.301 -4.949 -2.434 1.00 74.00 218 ALA A N 1
ATOM 1633 C CA . ALA A 1 218 ? -10.246 -3.953 -2.600 1.00 74.00 218 ALA A CA 1
ATOM 1634 C C . ALA A 1 218 ? -8.982 -4.592 -3.205 1.00 74.00 218 ALA A C 1
ATOM 1636 O O . ALA A 1 218 ? -8.558 -5.678 -2.802 1.00 74.00 218 ALA A O 1
ATOM 1637 N N . ALA A 1 219 ? -8.332 -3.912 -4.149 1.00 78.00 219 ALA A N 1
ATOM 1638 C CA . ALA A 1 219 ? -7.055 -4.371 -4.693 1.00 78.00 219 ALA A CA 1
ATOM 1639 C C . ALA A 1 219 ? -5.915 -4.159 -3.680 1.00 78.00 219 ALA A C 1
ATOM 1641 O O . ALA A 1 219 ? -5.783 -3.084 -3.093 1.00 78.00 219 ALA A O 1
ATOM 1642 N N . THR A 1 220 ? -5.058 -5.164 -3.486 1.00 80.38 220 THR A N 1
ATOM 1643 C CA . THR A 1 220 ? -3.836 -5.010 -2.679 1.00 80.38 220 THR A CA 1
ATOM 1644 C C . THR A 1 220 ? -2.725 -4.297 -3.461 1.00 80.38 220 THR A C 1
ATOM 1646 O O . THR A 1 220 ? -2.732 -4.299 -4.696 1.00 80.38 220 THR A O 1
ATOM 1649 N N . PRO A 1 221 ? -1.684 -3.772 -2.781 1.00 81.62 221 PRO A N 1
ATOM 1650 C CA . PRO A 1 221 ? -0.486 -3.273 -3.458 1.00 81.62 221 PRO A CA 1
ATOM 1651 C C . PRO A 1 221 ? 0.157 -4.300 -4.401 1.00 81.62 221 PRO A C 1
ATOM 1653 O O . PRO A 1 221 ? 0.713 -3.919 -5.428 1.00 81.62 221 PRO A O 1
ATOM 1656 N N . LEU A 1 222 ? 0.057 -5.599 -4.084 1.00 80.81 222 LEU A N 1
ATOM 1657 C CA . LEU A 1 222 ? 0.557 -6.668 -4.947 1.00 80.81 222 LEU A CA 1
ATOM 1658 C C . LEU A 1 222 ? -0.300 -6.820 -6.207 1.00 80.81 222 LEU A C 1
ATOM 1660 O O . LEU A 1 222 ? 0.273 -6.845 -7.287 1.00 80.81 222 LEU A O 1
ATOM 1664 N N . ALA A 1 223 ? -1.634 -6.841 -6.098 1.00 83.00 223 ALA A N 1
ATOM 1665 C CA . ALA A 1 223 ? -2.516 -6.855 -7.272 1.00 83.00 223 ALA A CA 1
ATOM 1666 C C . ALA A 1 223 ? -2.259 -5.648 -8.183 1.00 83.00 223 ALA A C 1
ATOM 1668 O O . ALA A 1 223 ? -2.146 -5.804 -9.395 1.00 83.00 223 ALA A O 1
ATOM 1669 N N . ILE A 1 224 ? -2.102 -4.453 -7.602 1.00 78.31 224 ILE A N 1
ATOM 1670 C CA . ILE A 1 224 ? -1.812 -3.223 -8.352 1.00 78.31 224 ILE A CA 1
ATOM 1671 C C . ILE A 1 224 ? -0.446 -3.313 -9.033 1.00 78.31 224 ILE A C 1
ATOM 1673 O O . ILE A 1 224 ? -0.333 -2.983 -10.212 1.00 78.31 224 ILE A O 1
ATOM 1677 N N . LYS A 1 225 ? 0.588 -3.788 -8.328 1.00 81.06 225 LYS A N 1
ATOM 1678 C CA . LYS A 1 225 ? 1.917 -3.999 -8.911 1.00 81.06 225 LYS A CA 1
ATOM 1679 C C . LYS A 1 225 ? 1.855 -5.004 -10.058 1.00 81.06 225 LYS A C 1
ATOM 1681 O O . LYS A 1 225 ? 2.349 -4.716 -11.138 1.00 81.06 225 LYS A O 1
ATOM 1686 N N . THR A 1 226 ? 1.221 -6.150 -9.841 1.00 76.12 226 THR A N 1
ATOM 1687 C CA . THR A 1 226 ? 1.083 -7.204 -10.844 1.00 76.12 226 THR A CA 1
ATOM 1688 C C . THR A 1 226 ? 0.283 -6.720 -12.052 1.00 76.12 226 THR A C 1
ATOM 1690 O O . THR A 1 226 ? 0.699 -6.982 -13.170 1.00 76.12 226 THR A O 1
ATOM 1693 N N . LEU A 1 227 ? -0.794 -5.949 -11.873 1.00 72.94 227 LEU A N 1
ATOM 1694 C CA . LEU A 1 227 ? -1.509 -5.295 -12.975 1.00 72.94 227 LEU A CA 1
ATOM 1695 C C . LEU A 1 227 ? -0.655 -4.251 -13.693 1.00 72.94 227 LEU A C 1
ATOM 1697 O O . LEU A 1 227 ? -0.771 -4.122 -14.903 1.00 72.94 227 LEU A O 1
ATOM 1701 N N . ASN A 1 228 ? 0.187 -3.497 -12.989 1.00 69.75 228 ASN A N 1
ATOM 1702 C CA . ASN A 1 228 ? 1.086 -2.532 -13.621 1.00 69.75 228 ASN A CA 1
ATOM 1703 C C . ASN A 1 228 ? 2.190 -3.231 -14.432 1.00 69.75 228 ASN A C 1
ATOM 1705 O O . ASN A 1 228 ? 2.539 -2.775 -15.515 1.00 69.75 228 ASN A O 1
ATOM 1709 N N . ASP A 1 229 ? 2.679 -4.369 -13.940 1.00 67.81 229 ASP A N 1
ATOM 1710 C CA . ASP A 1 229 ? 3.642 -5.221 -14.639 1.00 67.81 229 ASP A CA 1
ATOM 1711 C C . ASP A 1 229 ? 2.984 -5.972 -15.825 1.00 67.81 229 ASP A C 1
ATOM 1713 O O . ASP A 1 229 ? 3.625 -6.180 -16.853 1.00 67.81 229 ASP A O 1
ATOM 1717 N N . ILE A 1 230 ? 1.704 -6.363 -15.702 1.00 64.75 230 ILE A N 1
ATOM 1718 C CA . ILE A 1 230 ? 0.907 -7.085 -16.720 1.00 64.75 230 ILE A CA 1
ATOM 1719 C C . ILE A 1 230 ? 0.193 -6.151 -17.692 1.00 64.75 230 ILE A C 1
ATOM 1721 O O . ILE A 1 230 ? -0.230 -6.623 -18.746 1.00 64.75 230 ILE A O 1
ATOM 1725 N N . LYS A 1 231 ? 0.077 -4.847 -17.403 1.00 59.75 231 LYS A N 1
ATOM 1726 C CA . LYS A 1 231 ? -0.319 -3.819 -18.373 1.00 59.75 231 LYS A CA 1
ATOM 1727 C C . LYS A 1 231 ? 0.733 -3.776 -19.488 1.00 59.75 231 LYS A C 1
ATOM 1729 O O . LYS A 1 231 ? 1.519 -2.849 -19.631 1.00 59.75 231 LYS A O 1
ATOM 1734 N N . VAL A 1 232 ? 0.667 -4.777 -20.359 1.00 58.19 232 VAL A N 1
ATOM 1735 C CA . VAL A 1 232 ? 0.792 -4.649 -21.794 1.00 58.19 232 VAL A CA 1
ATOM 1736 C C . VAL A 1 232 ? -0.305 -3.663 -22.148 1.00 58.19 232 VAL A C 1
ATOM 1738 O O . VAL A 1 232 ? -1.440 -4.042 -22.427 1.00 58.19 232 VAL A O 1
ATOM 1741 N N . THR A 1 233 ? -0.005 -2.372 -22.005 1.00 56.06 233 THR A N 1
ATOM 1742 C CA . THR A 1 233 ? -0.837 -1.311 -22.545 1.00 56.06 233 THR A CA 1
ATOM 1743 C C . THR A 1 233 ? -1.082 -1.728 -23.984 1.00 56.06 233 THR A C 1
ATOM 1745 O O . THR A 1 233 ? -0.135 -1.819 -24.767 1.00 56.06 233 THR A O 1
ATOM 1748 N N . THR A 1 234 ? -2.316 -2.104 -24.317 1.00 50.50 234 THR A N 1
ATOM 1749 C CA . THR A 1 234 ? -2.723 -2.317 -25.700 1.00 50.50 234 THR A CA 1
ATOM 1750 C C . THR A 1 234 ? -2.559 -0.967 -26.366 1.00 50.50 234 THR A C 1
ATOM 1752 O O . THR A 1 234 ? -3.448 -0.124 -26.294 1.00 50.50 234 THR A O 1
ATOM 1755 N N . ASN A 1 235 ? -1.362 -0.714 -26.883 1.00 52.66 235 ASN A N 1
ATOM 1756 C CA . ASN A 1 235 ? -1.016 0.548 -27.488 1.00 52.66 235 ASN A CA 1
ATOM 1757 C C . ASN A 1 235 ? -1.725 0.577 -28.844 1.00 52.66 235 ASN A C 1
ATOM 1759 O O . ASN A 1 235 ? -1.421 -0.280 -29.686 1.00 52.66 235 ASN A O 1
ATOM 1763 N N . PRO A 1 236 ? -2.708 1.466 -29.055 1.00 53.31 236 PRO A N 1
ATOM 1764 C CA . PRO A 1 236 ? -3.321 1.589 -30.360 1.00 53.31 236 PRO A CA 1
ATOM 1765 C C . PRO A 1 236 ? -2.276 2.220 -31.290 1.00 53.31 236 PRO A C 1
ATOM 1767 O O . PRO A 1 236 ? -1.822 3.332 -31.050 1.00 53.31 236 PRO A O 1
ATOM 1770 N N . ALA A 1 237 ? -1.895 1.493 -32.343 1.00 66.75 237 ALA A N 1
ATOM 1771 C CA . ALA A 1 237 ? -0.936 1.913 -33.372 1.00 66.75 237 ALA A CA 1
ATOM 1772 C C . ALA A 1 237 ? 0.510 2.203 -32.889 1.00 66.75 237 ALA A C 1
ATOM 1774 O O . ALA A 1 237 ? 0.869 2.016 -31.725 1.00 66.75 237 ALA A O 1
ATOM 1775 N N . SER A 1 238 ? 1.374 2.573 -33.843 1.00 70.44 238 SER A N 1
ATOM 1776 C CA . SER A 1 238 ? 2.776 2.947 -33.617 1.00 70.44 238 SER A CA 1
ATOM 1777 C C . SER A 1 238 ? 2.896 4.098 -32.612 1.00 70.44 238 SER A C 1
ATOM 1779 O O . SER A 1 238 ? 2.190 5.100 -32.725 1.00 70.44 238 SER A O 1
ATOM 1781 N N . MET A 1 239 ? 3.807 3.973 -31.643 1.00 81.56 239 MET A N 1
ATOM 1782 C CA . MET A 1 239 ? 4.025 4.988 -30.605 1.00 81.56 239 MET A CA 1
ATOM 1783 C C . MET A 1 239 ? 4.997 6.054 -31.105 1.00 81.56 239 MET A C 1
ATOM 1785 O O . MET A 1 239 ? 6.068 5.702 -31.595 1.00 81.56 239 MET A O 1
ATOM 1789 N N . SER A 1 240 ? 4.668 7.333 -30.932 1.00 90.12 240 SER A N 1
ATOM 1790 C CA . SER A 1 240 ? 5.575 8.445 -31.238 1.00 90.12 240 SER A CA 1
ATOM 1791 C C . SER A 1 240 ? 5.767 9.308 -29.998 1.00 90.12 240 SER A C 1
ATOM 1793 O O . SER A 1 240 ? 4.787 9.817 -29.460 1.00 90.12 240 SER A O 1
ATOM 1795 N N . LEU A 1 241 ? 7.013 9.469 -29.553 1.00 93.25 241 LEU A N 1
ATOM 1796 C CA . LEU A 1 241 ? 7.395 10.406 -28.493 1.00 93.25 241 LEU A CA 1
ATOM 1797 C C . LEU A 1 241 ? 8.321 11.480 -29.053 1.00 93.25 241 LEU A C 1
ATOM 1799 O O . LEU A 1 241 ? 9.100 11.205 -29.963 1.00 93.25 241 LEU A O 1
ATOM 1803 N N . TYR A 1 242 ? 8.269 12.679 -28.484 1.00 94.00 242 TYR A N 1
ATOM 1804 C CA . TYR A 1 242 ? 9.048 13.826 -28.938 1.00 94.00 242 TYR A CA 1
ATOM 1805 C C . TYR A 1 242 ? 9.975 14.337 -27.833 1.00 94.00 242 TYR A C 1
ATOM 1807 O O . TYR A 1 242 ? 9.590 14.452 -26.666 1.00 94.00 242 TYR A O 1
ATOM 1815 N N . VAL A 1 243 ? 11.209 14.646 -28.223 1.00 94.62 243 VAL A N 1
ATOM 1816 C CA . VAL A 1 243 ? 12.263 15.217 -27.380 1.00 94.62 243 VAL A CA 1
ATOM 1817 C C . VAL A 1 243 ? 12.757 16.496 -28.044 1.00 94.62 243 VAL A C 1
ATOM 1819 O O . VAL A 1 243 ? 12.978 16.502 -29.252 1.00 94.62 243 VAL A O 1
ATOM 1822 N N . SER A 1 244 ? 12.950 17.567 -27.278 1.00 92.88 244 SER A N 1
ATOM 1823 C CA . SER A 1 244 ? 13.487 18.831 -27.788 1.00 92.88 244 SER A CA 1
ATOM 1824 C C . SER A 1 244 ? 14.410 19.503 -26.779 1.00 92.88 244 SER A C 1
ATOM 1826 O O . SER A 1 244 ? 14.192 19.399 -25.573 1.00 92.88 244 SER A O 1
ATOM 1828 N N . SER A 1 245 ? 15.381 20.280 -27.268 1.00 89.44 245 SER A N 1
ATOM 1829 C CA . SER A 1 245 ? 16.257 21.122 -26.436 1.00 89.44 245 SER A CA 1
ATOM 1830 C C . SER A 1 245 ? 15.503 22.169 -25.601 1.00 89.44 245 SER A C 1
ATOM 1832 O O . SER A 1 245 ? 16.029 22.663 -24.605 1.00 89.44 245 SER A O 1
ATOM 1834 N N . THR A 1 246 ? 14.265 22.497 -25.988 1.00 91.19 246 THR A N 1
ATOM 1835 C CA . THR A 1 246 ? 13.361 23.411 -25.264 1.00 91.19 246 THR A CA 1
ATOM 1836 C C . THR A 1 246 ? 12.303 22.690 -24.418 1.00 91.19 246 THR A C 1
ATOM 1838 O O . THR A 1 246 ? 11.478 23.345 -23.782 1.00 91.19 246 THR A O 1
ATOM 1841 N N . GLY A 1 247 ? 12.314 21.352 -24.416 1.00 91.81 247 GLY A N 1
ATOM 1842 C CA . GLY A 1 247 ? 11.370 20.517 -23.676 1.00 91.81 247 GLY A CA 1
ATOM 1843 C C . GLY A 1 247 ? 11.632 20.471 -22.168 1.00 91.81 247 GLY A C 1
ATOM 1844 O O . GLY A 1 247 ? 12.510 21.151 -21.636 1.00 91.81 247 GLY A O 1
ATOM 1845 N N . SER A 1 248 ? 10.867 19.634 -21.462 1.00 92.75 248 SER A N 1
ATOM 1846 C CA . SER A 1 248 ? 10.974 19.474 -20.005 1.00 92.75 248 SER A CA 1
ATOM 1847 C C . SER A 1 248 ? 10.790 18.023 -19.566 1.00 92.75 248 SER A C 1
ATOM 1849 O O . SER A 1 248 ? 9.810 17.376 -19.916 1.00 92.75 248 SER A O 1
ATOM 1851 N N . ASP A 1 249 ? 11.692 17.508 -18.729 1.00 91.88 249 ASP A N 1
ATOM 1852 C CA . ASP A 1 249 ? 11.569 16.153 -18.167 1.00 91.88 249 ASP A CA 1
ATOM 1853 C C . ASP A 1 249 ? 10.640 16.077 -16.943 1.00 91.88 249 ASP A C 1
ATOM 1855 O O . ASP A 1 249 ? 10.284 14.979 -16.501 1.00 91.88 249 ASP A O 1
ATOM 1859 N N . THR A 1 250 ? 10.259 17.229 -16.382 1.00 92.31 250 THR A N 1
ATOM 1860 C CA . THR A 1 250 ? 9.353 17.329 -15.228 1.00 92.31 250 THR A CA 1
ATOM 1861 C C . THR A 1 250 ? 7.919 17.629 -15.641 1.00 92.31 250 THR A C 1
ATOM 1863 O O . THR A 1 250 ? 6.994 17.118 -15.015 1.00 92.31 250 THR A O 1
ATOM 1866 N N . THR A 1 251 ? 7.733 18.443 -16.683 1.00 90.25 251 THR A N 1
ATOM 1867 C CA . THR A 1 251 ? 6.414 18.917 -17.136 1.00 90.25 251 THR A CA 1
ATOM 1868 C C . THR A 1 251 ? 6.064 18.500 -18.562 1.00 90.25 251 THR A C 1
ATOM 1870 O O . THR A 1 251 ? 4.910 18.660 -18.953 1.00 90.25 251 THR A O 1
ATOM 1873 N N . GLY A 1 252 ? 7.023 17.986 -19.337 1.00 89.19 252 GLY A N 1
ATOM 1874 C CA . GLY A 1 252 ? 6.771 17.422 -20.661 1.00 89.19 252 GLY A CA 1
ATOM 1875 C C . GLY A 1 252 ? 5.952 16.140 -20.568 1.00 89.19 252 GLY A C 1
ATOM 1876 O O . GLY A 1 252 ? 6.106 15.357 -19.629 1.00 89.19 252 GLY A O 1
ATOM 1877 N N . ASP A 1 253 ? 5.081 15.920 -21.544 1.00 86.38 253 ASP A N 1
ATOM 1878 C CA . ASP A 1 253 ? 4.275 14.701 -21.672 1.00 86.38 253 ASP A CA 1
ATOM 1879 C C . ASP A 1 253 ? 4.723 13.822 -22.852 1.00 86.38 253 ASP A C 1
ATOM 1881 O O . ASP A 1 253 ? 4.193 12.728 -23.044 1.00 86.38 253 ASP A O 1
ATOM 1885 N N . GLY A 1 254 ? 5.729 14.268 -23.612 1.00 87.81 254 GLY A N 1
ATOM 1886 C CA . GLY A 1 254 ? 6.280 13.536 -24.748 1.00 87.81 254 GLY A CA 1
ATOM 1887 C C . GLY A 1 254 ? 5.476 13.692 -26.035 1.00 87.81 254 GLY A C 1
ATOM 1888 O O . GLY A 1 254 ? 5.810 13.038 -27.023 1.00 87.81 254 GLY A O 1
ATOM 1889 N N . THR A 1 255 ? 4.454 14.551 -26.049 1.00 91.12 255 THR A N 1
ATOM 1890 C CA . THR A 1 255 ? 3.777 14.989 -27.274 1.00 91.12 255 THR A CA 1
ATOM 1891 C C . THR A 1 255 ? 4.634 15.992 -28.042 1.00 91.12 255 THR A C 1
ATOM 1893 O O . THR A 1 255 ? 5.588 16.563 -27.515 1.00 91.12 255 THR A O 1
ATOM 1896 N N . GLU A 1 256 ? 4.289 16.242 -29.304 1.00 91.44 256 GLU A N 1
ATOM 1897 C CA . GLU A 1 256 ? 5.008 17.217 -30.127 1.00 91.44 256 GLU A CA 1
ATOM 1898 C C . GLU A 1 256 ? 4.914 18.648 -29.567 1.00 91.44 256 GLU A C 1
ATOM 1900 O O . GLU A 1 256 ? 5.851 19.430 -29.712 1.00 91.44 256 GLU A O 1
ATOM 1905 N N . GLN A 1 257 ? 3.795 18.986 -28.921 1.00 91.25 257 GLN A N 1
ATOM 1906 C CA . GLN A 1 257 ? 3.532 20.301 -28.336 1.00 91.25 257 GLN A CA 1
ATOM 1907 C C . GLN A 1 257 ? 4.226 20.494 -26.985 1.00 91.25 257 GLN A C 1
ATOM 1909 O O . GLN A 1 257 ? 4.527 21.628 -26.615 1.00 91.25 257 GLN A O 1
ATOM 1914 N N . ASN A 1 258 ? 4.460 19.407 -26.249 1.00 91.50 258 ASN A N 1
ATOM 1915 C CA . ASN A 1 258 ? 5.067 19.437 -24.923 1.00 91.50 258 ASN A CA 1
ATOM 1916 C C . ASN A 1 258 ? 6.116 18.310 -24.770 1.00 91.50 258 ASN A C 1
ATOM 1918 O O . ASN A 1 258 ? 5.920 17.351 -24.012 1.00 91.50 258 ASN A O 1
ATOM 1922 N N . PRO A 1 259 ? 7.234 18.402 -25.518 1.00 94.50 259 PRO A N 1
ATOM 1923 C CA . PRO A 1 259 ? 8.232 17.343 -25.599 1.00 94.50 259 PRO A CA 1
ATOM 1924 C C . PRO A 1 259 ? 9.045 17.197 -24.306 1.00 94.50 259 PRO A C 1
ATOM 1926 O O . PRO A 1 259 ? 9.176 18.125 -23.501 1.00 94.50 259 PRO A O 1
ATOM 1929 N N . TYR A 1 260 ? 9.665 16.029 -24.139 1.00 95.31 260 TYR A N 1
ATOM 1930 C CA . TYR A 1 260 ? 10.671 15.819 -23.095 1.00 95.31 260 TYR A CA 1
ATOM 1931 C C . TYR A 1 260 ? 11.967 16.583 -23.404 1.00 95.31 260 TYR A C 1
ATOM 1933 O O . TYR A 1 260 ? 12.237 16.915 -24.558 1.00 95.31 260 TYR A O 1
ATOM 1941 N N . ALA A 1 261 ? 12.786 16.845 -22.383 1.00 93.38 261 ALA A N 1
ATOM 1942 C CA . ALA A 1 261 ? 14.088 17.494 -22.554 1.00 93.38 261 ALA A CA 1
ATOM 1943 C C . ALA A 1 261 ? 15.189 16.492 -22.936 1.00 93.38 261 ALA A C 1
ATOM 1945 O O . ALA A 1 261 ? 16.114 16.836 -23.670 1.00 93.38 261 ALA A O 1
ATOM 1946 N N . THR A 1 262 ? 15.108 15.248 -22.445 1.00 93.69 262 THR A N 1
ATOM 1947 C CA . THR A 1 262 ? 16.134 14.221 -22.685 1.00 93.69 262 THR A CA 1
ATOM 1948 C C . THR A 1 262 ? 15.581 12.957 -23.340 1.00 93.69 262 THR A C 1
ATOM 1950 O O . THR A 1 262 ? 14.475 12.490 -23.055 1.00 93.69 262 THR A O 1
ATOM 1953 N N . ILE A 1 263 ? 16.405 12.324 -24.184 1.00 94.00 263 ILE A N 1
ATOM 1954 C CA . ILE A 1 263 ? 16.073 11.022 -24.789 1.00 94.00 263 ILE A CA 1
ATOM 1955 C C . ILE A 1 263 ? 15.919 9.940 -23.710 1.00 94.00 263 ILE A C 1
ATOM 1957 O O . ILE A 1 263 ? 15.046 9.076 -23.808 1.00 94.00 263 ILE A O 1
ATOM 1961 N N . GLN A 1 264 ? 16.725 9.996 -22.645 1.00 94.69 264 GLN A N 1
ATOM 1962 C CA . GLN A 1 264 ? 16.644 9.027 -21.553 1.00 94.69 264 GLN A CA 1
ATOM 1963 C C . GLN A 1 264 ? 15.282 9.064 -20.848 1.00 94.69 264 GLN A C 1
ATOM 1965 O O . GLN A 1 264 ? 14.759 8.006 -20.477 1.00 94.69 264 GLN A O 1
ATOM 1970 N N . LYS A 1 265 ? 14.689 10.255 -20.689 1.00 93.44 265 LYS A N 1
ATOM 1971 C CA . LYS A 1 265 ? 13.346 10.396 -20.130 1.00 93.44 265 LYS A CA 1
ATOM 1972 C C . LYS A 1 265 ? 12.304 9.736 -21.028 1.00 93.44 265 LYS A C 1
ATOM 1974 O O . LYS A 1 265 ? 11.526 8.928 -20.521 1.00 93.44 265 LYS A O 1
ATOM 1979 N N . ALA A 1 266 ? 12.351 9.987 -22.337 1.00 92.12 266 ALA A N 1
ATOM 1980 C CA . ALA A 1 266 ? 11.463 9.341 -23.306 1.00 92.12 266 ALA A CA 1
ATOM 1981 C C . ALA A 1 266 ? 11.581 7.804 -23.261 1.00 92.12 266 ALA A C 1
ATOM 1983 O O . ALA A 1 266 ? 10.575 7.104 -23.226 1.00 92.12 266 ALA A O 1
ATOM 1984 N N . ILE A 1 267 ? 12.797 7.261 -23.148 1.00 92.38 267 ILE A N 1
ATOM 1985 C CA . ILE A 1 267 ? 13.014 5.812 -22.995 1.00 92.38 267 ILE A CA 1
ATOM 1986 C C . ILE A 1 267 ? 12.409 5.279 -21.688 1.00 92.38 267 ILE A C 1
ATOM 1988 O O . ILE A 1 267 ? 11.867 4.177 -21.664 1.00 92.38 267 ILE A O 1
ATOM 1992 N N . SER A 1 268 ? 12.497 6.033 -20.589 1.00 91.38 268 SER A N 1
ATOM 1993 C CA . SER A 1 268 ? 12.004 5.580 -19.279 1.00 91.38 268 SER A CA 1
ATOM 1994 C C . SER A 1 268 ? 10.483 5.439 -19.193 1.00 91.38 268 SER A C 1
ATOM 1996 O O . SER A 1 268 ? 10.001 4.666 -18.369 1.00 91.38 268 SER A O 1
ATOM 1998 N N . VAL A 1 269 ? 9.741 6.175 -20.027 1.00 88.75 269 VAL A N 1
ATOM 1999 C CA . VAL A 1 269 ? 8.270 6.165 -20.037 1.00 88.75 269 VAL A CA 1
ATOM 2000 C C . VAL A 1 269 ? 7.683 5.181 -21.050 1.00 88.75 269 VAL A C 1
ATOM 2002 O O . VAL A 1 269 ? 6.493 4.880 -20.983 1.00 88.75 269 VAL A O 1
ATOM 2005 N N . LEU A 1 270 ? 8.497 4.661 -21.976 1.00 87.25 270 LEU A N 1
ATOM 2006 C CA . LEU A 1 270 ? 8.055 3.649 -22.932 1.00 87.25 270 LEU A CA 1
ATOM 2007 C C . LEU A 1 270 ? 7.750 2.313 -22.230 1.00 87.25 270 LEU A C 1
ATOM 2009 O O . LEU A 1 270 ? 8.507 1.888 -21.349 1.00 87.25 270 LEU A O 1
ATOM 2013 N N . PRO A 1 271 ? 6.690 1.596 -22.653 1.00 85.81 271 PRO A N 1
ATOM 2014 C CA . PRO A 1 271 ? 6.414 0.259 -22.148 1.00 85.81 271 PRO A CA 1
ATOM 2015 C C . PRO A 1 271 ? 7.547 -0.700 -22.534 1.00 85.81 271 PRO A C 1
ATOM 2017 O O . PRO A 1 271 ? 8.057 -0.673 -23.653 1.00 85.81 271 PRO A O 1
ATOM 2020 N N . LYS A 1 272 ? 7.933 -1.586 -21.610 1.00 87.12 272 LYS A N 1
ATOM 2021 C CA . LYS A 1 272 ? 9.009 -2.568 -21.849 1.00 87.12 272 LYS A CA 1
ATOM 2022 C C . LYS A 1 272 ? 8.637 -3.639 -22.874 1.00 87.12 272 LYS A C 1
ATOM 2024 O O . LYS A 1 272 ? 9.521 -4.219 -23.498 1.00 87.12 272 LYS A O 1
ATOM 2029 N N . HIS A 1 273 ? 7.346 -3.882 -23.076 1.00 86.12 273 HIS A N 1
ATOM 2030 C CA . HIS A 1 273 ? 6.845 -4.704 -24.169 1.00 86.12 273 HIS A CA 1
ATOM 2031 C C . HIS A 1 273 ? 6.218 -3.814 -25.246 1.00 86.12 273 HIS A C 1
ATOM 2033 O O . HIS A 1 273 ? 5.184 -3.184 -25.018 1.00 86.12 273 HIS A O 1
ATOM 2039 N N . LEU A 1 274 ? 6.838 -3.778 -26.423 1.00 85.75 274 LEU A N 1
ATOM 2040 C CA . LEU A 1 274 ? 6.388 -3.009 -27.577 1.00 85.75 274 LEU A CA 1
ATOM 2041 C C . LEU A 1 274 ? 5.525 -3.900 -28.477 1.00 85.75 274 LEU A C 1
ATOM 2043 O O . LEU A 1 274 ? 6.037 -4.765 -29.180 1.00 85.75 274 LEU A O 1
ATOM 2047 N N . SER A 1 275 ? 4.207 -3.698 -28.481 1.00 82.75 275 SER A N 1
ATOM 2048 C CA . SER A 1 275 ? 3.308 -4.435 -29.390 1.00 82.75 275 SER A CA 1
ATOM 2049 C C . SER A 1 275 ? 3.351 -3.913 -30.837 1.00 82.75 275 SER A C 1
ATOM 2051 O O . SER A 1 275 ? 2.974 -4.629 -31.758 1.00 82.75 275 SER A O 1
ATOM 2053 N N . HIS A 1 276 ? 3.826 -2.680 -31.032 1.00 86.06 276 HIS A N 1
ATOM 2054 C CA . HIS A 1 276 ? 4.026 -2.008 -32.320 1.00 86.06 276 HIS A CA 1
ATOM 2055 C C . HIS A 1 276 ? 5.327 -1.205 -32.277 1.00 86.06 276 HIS A C 1
ATOM 2057 O O . HIS A 1 276 ? 5.843 -0.932 -31.190 1.00 86.06 276 HIS A O 1
ATOM 2063 N N . ASP A 1 277 ? 5.829 -0.800 -33.443 1.00 88.75 277 ASP A N 1
ATOM 2064 C CA . ASP A 1 277 ? 7.036 0.019 -33.526 1.00 88.75 277 ASP A CA 1
ATOM 2065 C C . ASP A 1 277 ? 6.873 1.325 -32.730 1.00 88.75 277 ASP A C 1
ATOM 2067 O O . ASP A 1 277 ? 5.858 2.023 -32.838 1.00 88.75 277 ASP A O 1
ATOM 2071 N N . ALA A 1 278 ? 7.888 1.653 -31.933 1.00 91.50 278 ALA A N 1
ATOM 2072 C CA . ALA A 1 278 ? 7.961 2.880 -31.150 1.00 91.50 278 ALA A CA 1
ATOM 2073 C C . ALA A 1 278 ? 9.064 3.775 -31.712 1.00 91.50 278 ALA A C 1
ATOM 2075 O O . ALA A 1 278 ? 10.194 3.325 -31.883 1.00 91.50 278 ALA A O 1
ATOM 2076 N N . THR A 1 279 ? 8.750 5.037 -31.995 1.00 93.31 279 THR A N 1
ATOM 2077 C CA . THR A 1 279 ? 9.706 6.025 -32.504 1.00 93.31 279 THR A CA 1
ATOM 2078 C C . THR A 1 279 ? 9.832 7.198 -31.540 1.00 93.31 279 THR A C 1
ATOM 2080 O O . THR A 1 279 ? 8.836 7.782 -31.122 1.00 93.31 279 THR A O 1
ATOM 2083 N N . ILE A 1 280 ? 11.066 7.558 -31.201 1.00 95.00 280 ILE A N 1
ATOM 2084 C CA . ILE A 1 280 ? 11.403 8.783 -30.479 1.00 95.00 280 ILE A CA 1
ATOM 2085 C C . ILE A 1 280 ? 11.961 9.777 -31.499 1.00 95.00 280 ILE A C 1
ATOM 2087 O O . ILE A 1 280 ? 13.015 9.529 -32.087 1.00 95.00 280 ILE A O 1
ATOM 2091 N N . TYR A 1 281 ? 11.250 10.883 -31.702 1.00 94.81 281 TYR A N 1
ATOM 2092 C CA . TYR A 1 281 ? 11.658 11.994 -32.553 1.00 94.81 281 TYR A CA 1
ATOM 2093 C C . TYR A 1 281 ? 12.437 13.028 -31.746 1.00 94.81 281 TYR A C 1
ATOM 2095 O O . TYR A 1 281 ? 11.945 13.533 -30.737 1.00 94.81 281 TYR A O 1
ATOM 2103 N N . VAL A 1 282 ? 13.640 13.358 -32.204 1.00 94.56 282 VAL A N 1
ATOM 2104 C CA . VAL A 1 282 ? 14.542 14.298 -31.527 1.00 94.56 282 VAL A CA 1
ATOM 2105 C C . VAL A 1 282 ? 14.649 15.593 -32.327 1.00 94.56 282 VAL A C 1
ATOM 2107 O O . VAL A 1 282 ? 14.983 15.569 -33.512 1.00 94.56 282 VAL A O 1
ATOM 2110 N N . ASP A 1 283 ? 14.359 16.720 -31.684 1.00 92.00 283 ASP A N 1
ATOM 2111 C CA . ASP A 1 283 ? 14.396 18.064 -32.260 1.00 92.00 283 ASP A CA 1
ATOM 2112 C C . ASP A 1 283 ? 15.406 18.953 -31.514 1.00 92.00 283 ASP A C 1
ATOM 2114 O O . ASP A 1 283 ? 15.088 19.613 -30.518 1.00 92.00 283 ASP A O 1
ATOM 2118 N N . GLY A 1 284 ? 16.651 18.930 -31.992 1.00 87.94 284 GLY A N 1
ATOM 2119 C CA . GLY A 1 284 ? 17.776 19.666 -31.413 1.00 87.94 284 GLY A CA 1
ATOM 2120 C C . GLY A 1 284 ? 18.648 18.838 -30.468 1.00 87.94 284 GLY A C 1
ATOM 2121 O O . GLY A 1 284 ? 18.513 17.619 -30.362 1.00 87.94 284 GLY A O 1
ATOM 2122 N N . ASP A 1 285 ? 19.583 19.519 -29.811 1.00 88.81 285 ASP A N 1
ATOM 2123 C CA . ASP A 1 285 ? 20.590 18.883 -28.964 1.00 88.81 285 ASP A CA 1
ATOM 2124 C C . ASP A 1 285 ? 20.022 18.471 -27.605 1.00 88.81 285 ASP A C 1
ATOM 2126 O O . ASP A 1 285 ? 19.168 19.139 -27.021 1.00 88.81 285 ASP A O 1
ATOM 2130 N N . THR A 1 286 ? 20.533 17.363 -27.082 1.00 87.81 286 THR A N 1
ATOM 2131 C CA . THR A 1 286 ? 20.025 16.702 -25.876 1.00 87.81 286 THR A CA 1
ATOM 2132 C C . THR A 1 286 ? 21.181 16.395 -24.938 1.00 87.81 286 THR A C 1
ATOM 2134 O O . THR A 1 286 ? 22.197 15.831 -25.335 1.00 87.81 286 THR A O 1
ATOM 2137 N N . ALA A 1 287 ? 21.030 16.712 -23.657 1.00 82.69 287 ALA A N 1
ATOM 2138 C CA . ALA A 1 287 ? 22.056 16.408 -22.669 1.00 82.69 287 ALA A CA 1
ATOM 2139 C C . ALA A 1 287 ? 22.032 14.928 -22.246 1.00 82.69 287 ALA A C 1
ATOM 2141 O O . ALA A 1 287 ? 20.974 14.305 -22.152 1.00 82.69 287 ALA A O 1
ATOM 2142 N N . GLY A 1 288 ? 23.206 14.395 -21.904 1.00 87.00 288 GLY A N 1
ATOM 2143 C CA . GLY A 1 288 ? 23.349 13.109 -21.226 1.00 87.00 288 GLY A CA 1
ATOM 2144 C C . GLY A 1 288 ? 23.550 11.905 -22.146 1.00 87.00 288 GLY A C 1
ATOM 2145 O O . GLY A 1 288 ? 23.533 11.999 -23.372 1.00 87.00 288 GLY A O 1
ATOM 2146 N N . GLY A 1 289 ? 23.809 10.760 -21.512 1.00 86.56 289 GLY A N 1
ATOM 2147 C CA . GLY A 1 289 ? 23.927 9.468 -22.182 1.00 86.56 289 GLY A CA 1
ATOM 2148 C C . GLY A 1 289 ? 22.580 8.770 -22.326 1.00 86.56 289 GLY A C 1
ATOM 2149 O O . GLY A 1 289 ? 21.613 9.092 -21.637 1.00 86.56 289 GLY A O 1
ATOM 2150 N N . ILE A 1 290 ? 22.542 7.785 -23.213 1.00 93.19 290 ILE A N 1
ATOM 2151 C CA . ILE A 1 290 ? 21.356 6.994 -23.522 1.00 93.19 290 ILE A CA 1
ATOM 2152 C C . ILE A 1 290 ? 21.591 5.568 -23.031 1.00 93.19 290 ILE A C 1
ATOM 2154 O O . ILE A 1 290 ? 22.569 4.942 -23.422 1.00 93.19 290 ILE A O 1
ATOM 2158 N N . ASN A 1 291 ? 20.691 5.040 -22.206 1.00 94.31 291 ASN A N 1
ATOM 2159 C CA . ASN A 1 291 ? 20.638 3.638 -21.814 1.00 94.31 291 ASN A CA 1
ATOM 2160 C C . ASN A 1 291 ? 19.288 3.033 -22.223 1.00 94.31 291 ASN A C 1
ATOM 2162 O O . ASN A 1 291 ? 18.244 3.332 -21.633 1.00 94.31 291 ASN A O 1
ATOM 2166 N N . ILE A 1 292 ? 19.326 2.177 -23.240 1.00 94.69 292 ILE A N 1
ATOM 2167 C CA . ILE A 1 292 ? 18.185 1.417 -23.746 1.00 94.69 292 ILE A CA 1
ATOM 2168 C C . ILE A 1 292 ? 18.313 0.004 -23.194 1.00 94.69 292 ILE A C 1
ATOM 2170 O O . ILE A 1 292 ? 19.209 -0.733 -23.605 1.00 94.69 292 ILE A O 1
ATOM 2174 N N . SER A 1 293 ? 17.423 -0.387 -22.281 1.00 92.94 293 SER A N 1
ATOM 2175 C CA . SER A 1 293 ? 17.470 -1.728 -21.697 1.00 92.94 293 SER A CA 1
ATOM 2176 C C . SER A 1 293 ? 16.119 -2.346 -21.363 1.00 92.94 293 SER A C 1
ATOM 2178 O O . SER A 1 293 ? 15.170 -1.658 -20.966 1.00 92.94 293 SER A O 1
ATOM 2180 N N . GLY A 1 294 ? 16.058 -3.674 -21.503 1.00 89.19 294 GLY A N 1
ATOM 2181 C CA . GLY A 1 294 ? 14.917 -4.501 -21.117 1.00 89.19 294 GLY A CA 1
ATOM 2182 C C . GLY A 1 294 ? 13.703 -4.406 -22.042 1.00 89.19 294 GLY A C 1
ATOM 2183 O O . GLY A 1 294 ? 12.599 -4.711 -21.597 1.00 89.19 294 GLY A O 1
ATOM 2184 N N . PHE A 1 295 ? 13.867 -3.958 -23.290 1.00 90.56 295 PHE A N 1
ATOM 2185 C CA . PHE A 1 295 ? 12.765 -3.897 -24.253 1.00 90.56 295 PHE A CA 1
ATOM 2186 C C . PHE A 1 295 ? 12.567 -5.225 -24.996 1.00 90.56 295 PHE A C 1
ATOM 2188 O O . PHE A 1 295 ? 13.524 -5.911 -25.362 1.00 90.56 295 PHE A O 1
ATOM 2195 N N . THR A 1 296 ? 11.305 -5.583 -25.229 1.00 89.38 296 THR A N 1
ATOM 2196 C CA . THR A 1 296 ? 10.850 -6.808 -25.906 1.00 89.38 296 THR A CA 1
ATOM 2197 C C . THR A 1 296 ? 9.776 -6.460 -26.946 1.00 89.38 296 THR A C 1
ATOM 2199 O O . THR A 1 296 ? 9.116 -5.429 -26.822 1.00 89.38 296 THR A O 1
ATOM 2202 N N . GLY A 1 297 ? 9.586 -7.303 -27.967 1.00 88.44 297 GLY A N 1
ATOM 2203 C CA . GLY A 1 297 ? 8.548 -7.111 -28.991 1.00 88.44 297 GLY A CA 1
ATOM 2204 C C . GLY A 1 297 ? 9.035 -6.402 -30.264 1.00 88.44 297 GLY A C 1
ATOM 2205 O O . GLY A 1 297 ? 10.070 -6.766 -30.825 1.00 88.44 297 GLY A O 1
ATOM 2206 N N . ALA A 1 298 ? 8.250 -5.437 -30.743 1.00 89.62 298 ALA A N 1
ATOM 2207 C CA . ALA A 1 298 ? 8.444 -4.668 -31.973 1.00 89.62 298 ALA A CA 1
ATOM 2208 C C . ALA A 1 298 ? 9.619 -3.670 -31.899 1.00 89.62 298 ALA A C 1
ATOM 2210 O O . ALA A 1 298 ? 10.251 -3.507 -30.857 1.00 89.62 298 ALA A O 1
ATOM 2211 N N . LYS A 1 299 ? 9.954 -3.020 -33.020 1.00 91.62 299 LYS A N 1
ATOM 2212 C CA . LYS A 1 299 ? 11.183 -2.225 -33.155 1.00 91.62 299 LYS A CA 1
ATOM 2213 C C . LYS A 1 299 ? 11.117 -0.921 -32.350 1.00 91.62 299 LYS A C 1
ATOM 2215 O O . LYS A 1 299 ? 10.126 -0.197 -32.409 1.00 91.62 299 LYS A O 1
ATOM 2220 N N . LEU A 1 300 ? 12.219 -0.570 -31.687 1.00 94.62 300 LEU A N 1
ATOM 2221 C CA . LEU A 1 300 ? 12.435 0.759 -31.110 1.00 94.62 300 LEU A CA 1
ATOM 2222 C C . LEU A 1 300 ? 13.313 1.596 -32.046 1.00 94.62 300 LEU A C 1
ATOM 2224 O O . LEU A 1 300 ? 14.401 1.166 -32.426 1.00 94.62 300 LEU A O 1
ATOM 2228 N N . ASN A 1 301 ? 12.857 2.788 -32.411 1.00 94.75 301 ASN A N 1
ATOM 2229 C CA . ASN A 1 301 ? 13.550 3.706 -33.302 1.00 94.75 301 ASN A CA 1
ATOM 2230 C C . ASN A 1 301 ? 13.825 5.043 -32.604 1.00 94.75 301 ASN A C 1
ATOM 2232 O O . ASN A 1 301 ? 12.942 5.602 -31.957 1.00 94.75 301 ASN A O 1
ATOM 2236 N N . ILE A 1 302 ? 15.029 5.578 -32.770 1.00 95.25 302 ILE A N 1
ATOM 2237 C CA . ILE A 1 302 ? 15.391 6.939 -32.373 1.00 95.25 302 ILE A CA 1
ATOM 2238 C C . ILE A 1 302 ? 15.866 7.656 -33.630 1.00 95.25 302 ILE A C 1
ATOM 2240 O O . ILE A 1 302 ? 16.825 7.234 -34.285 1.00 95.25 302 ILE A O 1
ATOM 2244 N N . ALA A 1 303 ? 15.155 8.714 -33.993 1.00 94.25 303 ALA A N 1
ATOM 2245 C CA . ALA A 1 303 ? 15.347 9.415 -35.248 1.00 94.25 303 ALA A CA 1
ATOM 2246 C C . ALA A 1 303 ? 15.198 10.925 -35.049 1.00 94.25 303 ALA A C 1
ATOM 2248 O O . ALA A 1 303 ? 14.501 11.365 -34.131 1.00 94.25 303 ALA A O 1
ATOM 2249 N N . PRO A 1 304 ? 15.823 11.746 -35.901 1.00 93.88 304 PRO A N 1
ATOM 2250 C CA . PRO A 1 304 ? 15.582 13.175 -35.869 1.00 93.88 304 PRO A CA 1
ATOM 2251 C C . PRO A 1 304 ? 14.140 13.469 -36.293 1.00 93.88 304 PRO A C 1
ATOM 2253 O O . PRO A 1 304 ? 13.570 12.770 -37.135 1.00 93.88 304 PRO A O 1
ATOM 2256 N N . LYS A 1 305 ? 13.554 14.526 -35.729 1.00 90.62 305 LYS A N 1
ATOM 2257 C CA . LYS A 1 305 ? 12.221 15.008 -36.114 1.00 90.62 305 LYS A CA 1
ATOM 2258 C C . LYS A 1 305 ? 12.189 15.431 -37.584 1.00 90.62 305 LYS A C 1
ATOM 2260 O O . LYS A 1 305 ? 11.270 15.072 -38.317 1.00 90.62 305 LYS A O 1
ATOM 2265 N N . THR A 1 306 ? 13.221 16.150 -38.020 1.00 87.88 306 THR A N 1
ATOM 2266 C CA . THR A 1 306 ? 13.413 16.553 -39.417 1.00 87.88 306 THR A CA 1
ATOM 2267 C C . THR A 1 306 ? 14.426 15.627 -40.079 1.00 87.88 306 THR A C 1
ATOM 2269 O O . THR A 1 306 ? 15.530 15.436 -39.568 1.00 87.88 306 THR A O 1
ATOM 2272 N N . SER A 1 307 ? 14.075 15.045 -41.228 1.00 82.00 307 SER A N 1
ATOM 2273 C CA . SER A 1 307 ? 14.962 14.116 -41.935 1.00 82.00 307 SER A CA 1
ATOM 2274 C C . SER A 1 307 ? 16.339 14.733 -42.198 1.00 82.00 307 SER A C 1
ATOM 2276 O O . SER A 1 307 ? 16.444 15.862 -42.672 1.00 82.00 307 SER A O 1
ATOM 2278 N N . SER A 1 308 ? 17.391 13.960 -41.926 1.00 76.50 308 SER A N 1
ATOM 2279 C CA . SER A 1 308 ? 18.798 14.341 -42.120 1.00 76.50 308 SER A CA 1
ATOM 2280 C C . SER A 1 308 ? 19.360 15.422 -41.189 1.00 76.50 308 SER A C 1
ATOM 2282 O O . SER A 1 308 ? 20.522 15.793 -41.350 1.00 76.50 308 SER A O 1
ATOM 2284 N N . GLN A 1 309 ? 18.601 15.897 -40.197 1.00 86.38 309 GLN A N 1
ATOM 2285 C CA . GLN A 1 309 ? 19.158 16.715 -39.121 1.00 86.38 309 GLN A CA 1
ATOM 2286 C C . GLN A 1 309 ? 19.943 15.825 -38.153 1.00 86.38 309 GLN A C 1
ATOM 2288 O O . GLN A 1 309 ? 19.424 14.818 -37.681 1.00 86.38 309 GLN A O 1
ATOM 2293 N N . ILE A 1 310 ? 21.189 16.194 -37.856 1.00 88.12 310 ILE A N 1
ATOM 2294 C CA . ILE A 1 310 ? 22.002 15.505 -36.850 1.00 88.12 310 ILE A CA 1
ATOM 2295 C C . ILE A 1 310 ? 21.713 16.139 -35.491 1.00 88.12 310 ILE A C 1
ATOM 2297 O O . ILE A 1 310 ? 21.876 17.349 -35.344 1.00 88.12 310 ILE A O 1
ATOM 2301 N N . TYR A 1 311 ? 21.298 15.340 -34.509 1.00 91.56 311 TYR A N 1
ATOM 2302 C CA . TYR A 1 311 ? 21.154 15.799 -33.123 1.00 91.56 311 TYR A CA 1
ATOM 2303 C C . TYR A 1 311 ? 22.397 15.448 -32.303 1.00 91.56 311 TYR A C 1
ATOM 2305 O O . TYR A 1 311 ? 22.913 14.328 -32.401 1.00 91.56 311 TYR A O 1
ATOM 2313 N N . HIS A 1 312 ? 22.881 16.389 -31.487 1.00 89.88 312 HIS A N 1
ATOM 2314 C CA . HIS A 1 312 ? 24.052 16.168 -30.643 1.00 89.88 312 HIS A CA 1
ATOM 2315 C C . HIS A 1 312 ? 23.661 15.694 -29.239 1.00 89.88 312 HIS A C 1
ATOM 2317 O O . HIS A 1 312 ? 22.653 16.119 -28.672 1.00 89.88 312 HIS A O 1
ATOM 2323 N N . MET A 1 313 ? 24.487 14.820 -28.664 1.00 89.75 313 MET A N 1
ATOM 2324 C CA . MET A 1 313 ? 24.382 14.350 -27.284 1.00 89.75 313 MET A CA 1
ATOM 2325 C C . MET A 1 313 ? 25.732 14.378 -26.572 1.00 89.75 313 MET A C 1
ATOM 2327 O O . MET A 1 313 ? 26.767 14.189 -27.202 1.00 89.75 313 MET A O 1
ATOM 2331 N N . THR A 1 314 ? 25.730 14.577 -25.254 1.00 86.94 314 THR A N 1
ATOM 2332 C CA . THR A 1 314 ? 26.959 14.730 -24.446 1.00 86.94 314 THR A CA 1
ATOM 2333 C C . THR A 1 314 ? 27.390 13.455 -23.708 1.00 86.94 314 THR A C 1
ATOM 2335 O O . THR A 1 314 ? 28.284 13.481 -22.860 1.00 86.94 314 THR A O 1
ATOM 2338 N N . GLY A 1 315 ? 26.747 12.318 -23.989 1.00 87.50 315 GLY A N 1
ATOM 2339 C CA . GLY A 1 315 ? 27.032 11.040 -23.341 1.00 87.50 315 GLY A CA 1
ATOM 2340 C C . GLY A 1 315 ? 27.045 9.853 -24.299 1.00 87.50 315 GLY A C 1
ATOM 2341 O O . GLY A 1 315 ? 26.626 9.952 -25.451 1.00 87.50 315 GLY A O 1
ATOM 2342 N N . ARG A 1 316 ? 27.528 8.711 -23.800 1.00 88.88 316 ARG A N 1
ATOM 2343 C CA . ARG A 1 316 ? 27.549 7.446 -24.545 1.00 88.88 316 ARG A CA 1
ATOM 2344 C C . ARG A 1 316 ? 26.144 6.871 -24.741 1.00 88.88 316 ARG A C 1
ATOM 2346 O O . ARG A 1 316 ? 25.238 7.141 -23.952 1.00 88.88 316 ARG A O 1
ATOM 2353 N N . VAL A 1 317 ? 26.006 6.007 -25.735 1.00 93.12 317 VAL A N 1
ATOM 2354 C CA . VAL A 1 317 ? 24.806 5.236 -26.052 1.00 93.12 317 VAL A CA 1
ATOM 2355 C C . VAL A 1 317 ? 25.047 3.767 -25.737 1.00 93.12 317 VAL A C 1
ATOM 2357 O O . VAL A 1 317 ? 25.886 3.103 -26.342 1.00 93.12 317 VAL A O 1
ATOM 2360 N N . LEU A 1 318 ? 24.277 3.259 -24.789 1.00 93.56 318 LEU A N 1
ATOM 2361 C CA . LEU A 1 318 ? 24.353 1.909 -24.270 1.00 93.56 318 LEU A CA 1
ATOM 2362 C C . LEU A 1 318 ? 23.037 1.189 -24.567 1.00 93.56 318 LEU A C 1
ATOM 2364 O O . LEU A 1 318 ? 21.971 1.620 -24.133 1.00 93.56 318 LEU A O 1
ATOM 2368 N N . VAL A 1 319 ? 23.107 0.112 -25.342 1.00 95.81 319 VAL A N 1
ATOM 2369 C CA . VAL A 1 319 ? 21.956 -0.717 -25.707 1.00 95.81 319 VAL A CA 1
ATOM 2370 C C . VAL A 1 319 ? 22.188 -2.099 -25.120 1.00 95.81 319 VAL A C 1
ATOM 2372 O O . VAL A 1 319 ? 23.026 -2.844 -25.628 1.00 95.81 319 VAL A O 1
ATOM 2375 N N . GLU A 1 320 ? 21.474 -2.444 -24.049 1.00 93.81 320 GLU A N 1
ATOM 2376 C CA . GLU A 1 320 ? 21.746 -3.656 -23.270 1.00 93.81 320 GLU A CA 1
ATOM 2377 C C . GLU A 1 320 ? 20.510 -4.472 -22.917 1.00 93.81 320 GLU A C 1
ATOM 2379 O O . GLU A 1 320 ? 19.494 -3.923 -22.503 1.00 93.81 320 GLU A O 1
ATOM 2384 N N . ASN A 1 321 ? 20.618 -5.800 -22.964 1.00 93.50 321 ASN A N 1
ATOM 2385 C CA . ASN A 1 321 ? 19.553 -6.713 -22.530 1.00 93.50 321 ASN A CA 1
ATOM 2386 C C . ASN A 1 321 ? 18.216 -6.483 -23.263 1.00 93.50 321 ASN A C 1
ATOM 2388 O O . ASN A 1 321 ? 17.144 -6.581 -22.664 1.00 93.50 321 ASN A O 1
ATOM 2392 N N . ASN A 1 322 ? 18.264 -6.127 -24.549 1.00 91.94 322 ASN A N 1
ATOM 2393 C CA . ASN A 1 322 ? 17.071 -5.948 -25.373 1.00 91.94 322 ASN A CA 1
ATOM 2394 C C . ASN A 1 322 ? 16.821 -7.174 -26.253 1.00 91.94 322 ASN A C 1
ATOM 2396 O O . ASN A 1 322 ? 17.724 -7.729 -26.888 1.00 91.94 322 ASN A O 1
ATOM 2400 N N . HIS A 1 323 ? 15.556 -7.567 -26.325 1.00 91.12 323 HIS A N 1
ATOM 2401 C CA . HIS A 1 323 ? 15.070 -8.642 -27.182 1.00 91.12 323 HIS A CA 1
ATOM 2402 C C . HIS A 1 323 ? 14.314 -8.135 -28.414 1.00 91.12 323 HIS A C 1
ATOM 2404 O O . HIS A 1 323 ? 13.920 -8.935 -29.259 1.00 91.12 323 HIS A O 1
ATOM 2410 N N . CYS A 1 324 ? 14.135 -6.820 -28.548 1.00 91.75 324 CYS A N 1
ATOM 2411 C CA . CYS A 1 324 ? 13.615 -6.188 -29.754 1.00 91.75 324 CYS A CA 1
ATOM 2412 C C . CYS A 1 324 ? 14.739 -5.563 -30.605 1.00 91.75 324 CYS A C 1
ATOM 2414 O O . CYS A 1 324 ? 15.795 -5.208 -30.070 1.00 91.75 324 CYS A O 1
ATOM 2416 N N . PRO A 1 325 ? 14.538 -5.383 -31.924 1.00 94.19 325 PRO A N 1
ATOM 2417 C CA . PRO A 1 325 ? 15.442 -4.585 -32.746 1.00 94.19 325 PRO A CA 1
ATOM 2418 C C . PRO A 1 325 ? 15.451 -3.118 -32.295 1.00 94.19 325 PRO A C 1
ATOM 2420 O O . PRO A 1 325 ? 14.397 -2.546 -32.011 1.00 94.19 325 PRO A O 1
ATOM 2423 N N . VAL A 1 326 ? 16.632 -2.501 -32.272 1.00 96.31 326 VAL A N 1
ATOM 2424 C CA . VAL A 1 326 ? 16.814 -1.087 -31.909 1.00 96.31 326 VAL A CA 1
ATOM 2425 C C . VAL A 1 326 ? 17.515 -0.379 -33.058 1.00 96.31 326 VAL A C 1
ATOM 2427 O O . VAL A 1 326 ? 18.563 -0.837 -33.501 1.00 96.31 326 VAL A O 1
ATOM 2430 N N . GLU A 1 327 ? 16.966 0.731 -33.540 1.00 95.56 327 GLU A N 1
ATOM 2431 C CA . GLU A 1 327 ? 17.599 1.583 -34.547 1.00 95.56 327 GLU A CA 1
ATOM 2432 C C . GLU A 1 327 ? 17.805 2.995 -34.007 1.00 95.56 327 GLU A C 1
ATOM 2434 O O . GLU A 1 327 ? 16.908 3.582 -33.413 1.00 95.56 327 GLU A O 1
ATOM 2439 N N . ILE A 1 328 ? 19.006 3.526 -34.210 1.00 94.88 328 ILE A N 1
ATOM 2440 C CA . ILE A 1 328 ? 19.389 4.884 -33.835 1.00 94.88 328 ILE A CA 1
ATOM 2441 C C . ILE A 1 328 ? 19.951 5.542 -35.085 1.00 94.88 328 ILE A C 1
ATOM 2443 O O . ILE A 1 328 ? 20.823 4.965 -35.742 1.00 94.88 328 ILE A O 1
ATOM 2447 N N . SER A 1 329 ? 19.437 6.716 -35.441 1.00 93.38 329 SER A N 1
ATOM 2448 C CA . SER A 1 329 ? 19.760 7.361 -36.711 1.00 93.38 329 SER A CA 1
ATOM 2449 C C . SER A 1 329 ? 20.085 8.847 -36.575 1.00 93.38 329 SER A C 1
ATOM 2451 O O . SER A 1 329 ? 19.489 9.521 -35.747 1.00 93.38 329 SER A O 1
ATOM 2453 N N . TYR A 1 330 ? 21.007 9.355 -37.404 1.00 92.00 330 TYR A N 1
ATOM 2454 C CA . TYR A 1 330 ? 21.381 10.780 -37.507 1.00 92.00 330 TYR A CA 1
ATOM 2455 C C . TYR A 1 330 ? 21.740 11.438 -36.170 1.00 92.00 330 TYR A C 1
ATOM 2457 O O . TYR A 1 330 ? 21.178 12.455 -35.771 1.00 92.00 330 TYR A O 1
ATOM 2465 N N . CYS A 1 331 ? 22.695 10.843 -35.468 1.00 91.25 331 CYS A N 1
ATOM 2466 C CA . CYS A 1 331 ? 23.047 11.234 -34.113 1.00 91.25 331 CYS A CA 1
ATOM 2467 C C . CYS A 1 331 ? 24.545 11.482 -33.962 1.00 91.25 331 CYS A C 1
ATOM 2469 O O . CYS A 1 331 ? 25.355 10.779 -34.560 1.00 91.25 331 CYS A O 1
ATOM 2471 N N . TYR A 1 332 ? 24.931 12.447 -33.134 1.00 90.25 332 TYR A N 1
ATOM 2472 C CA . TYR A 1 332 ? 26.332 12.714 -32.833 1.00 90.25 332 TYR A CA 1
ATOM 2473 C C . TYR A 1 332 ? 26.585 12.713 -31.332 1.00 90.25 332 TYR A C 1
ATOM 2475 O O . TYR A 1 332 ? 26.007 13.516 -30.611 1.00 90.25 332 TYR A O 1
ATOM 2483 N N . SER A 1 333 ? 27.460 11.833 -30.854 1.00 89.00 333 SER A N 1
ATOM 2484 C CA . SER A 1 333 ? 27.833 11.783 -29.438 1.00 89.00 333 SER A CA 1
ATOM 2485 C C . SER A 1 333 ? 29.191 12.443 -29.206 1.00 89.00 333 SER A C 1
ATOM 2487 O O . SER A 1 333 ? 30.204 11.987 -29.735 1.00 89.00 333 SER A O 1
ATOM 2489 N N . ASP A 1 334 ? 29.206 13.508 -28.406 1.00 85.44 334 ASP A N 1
ATOM 2490 C CA . ASP A 1 334 ? 30.419 14.125 -27.879 1.00 85.44 334 ASP A CA 1
ATOM 2491 C C . ASP A 1 334 ? 30.666 13.619 -26.454 1.00 85.44 334 ASP A C 1
ATOM 2493 O O . ASP A 1 334 ? 30.166 14.165 -25.468 1.00 85.44 334 ASP A O 1
ATOM 2497 N N . TYR A 1 335 ? 31.372 12.492 -26.352 1.00 83.38 335 TYR A N 1
ATOM 2498 C CA . TYR A 1 335 ? 31.562 11.781 -25.093 1.00 83.38 335 TYR A CA 1
ATOM 2499 C C . TYR A 1 335 ? 32.958 12.042 -24.521 1.00 83.38 335 TYR A C 1
ATOM 2501 O O . TYR A 1 335 ? 33.981 11.718 -25.126 1.00 83.38 335 TYR A O 1
ATOM 2509 N N . ALA A 1 336 ? 33.023 12.565 -23.295 1.00 79.56 336 ALA A N 1
ATOM 2510 C CA . ALA A 1 336 ? 34.265 12.643 -22.529 1.00 79.56 336 ALA A CA 1
ATOM 2511 C C . ALA A 1 336 ? 34.689 11.234 -22.072 1.00 79.56 336 ALA A C 1
ATOM 2513 O O . ALA A 1 336 ? 34.370 10.791 -20.968 1.00 79.56 336 ALA A O 1
ATOM 2514 N N . ALA A 1 337 ? 35.342 10.498 -22.969 1.00 69.31 337 ALA A N 1
ATOM 2515 C CA . ALA A 1 337 ? 35.533 9.069 -22.804 1.00 69.31 337 ALA A CA 1
ATOM 2516 C C . ALA A 1 337 ? 36.563 8.682 -21.735 1.00 69.31 337 ALA A C 1
ATOM 2518 O O . ALA A 1 337 ? 37.548 9.375 -21.488 1.00 69.31 337 ALA A O 1
ATOM 2519 N N . VAL A 1 338 ? 36.330 7.513 -21.137 1.00 74.69 338 VAL A N 1
ATOM 2520 C CA . VAL A 1 338 ? 37.241 6.830 -20.209 1.00 74.69 338 VAL A CA 1
ATOM 2521 C C . VAL A 1 338 ? 37.899 5.666 -20.952 1.00 74.69 338 VAL A C 1
ATOM 2523 O O . VAL A 1 338 ? 37.246 5.018 -21.772 1.00 74.69 338 VAL A O 1
ATOM 2526 N N . SER A 1 339 ? 39.177 5.387 -20.681 1.00 76.62 339 SER A N 1
ATOM 2527 C CA . SER A 1 339 ? 39.919 4.282 -21.312 1.00 76.62 339 SER A CA 1
ATOM 2528 C C . SER A 1 339 ? 39.142 2.959 -21.252 1.00 76.62 339 SER A C 1
ATOM 2530 O O . SER A 1 339 ? 38.615 2.601 -20.199 1.00 76.62 339 SER A O 1
ATOM 2532 N N . GLY A 1 340 ? 39.086 2.229 -22.371 1.00 74.50 340 GLY A N 1
ATOM 2533 C CA . GLY A 1 340 ? 38.419 0.923 -22.468 1.00 74.50 340 GLY A CA 1
ATOM 2534 C C . GLY A 1 340 ? 36.895 0.967 -22.644 1.00 74.50 340 GLY A C 1
ATOM 2535 O O . GLY A 1 340 ? 36.240 -0.061 -22.494 1.00 74.50 340 GLY A O 1
ATOM 253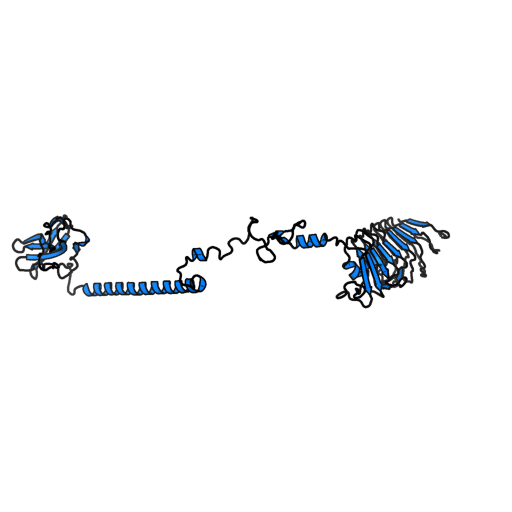6 N N . THR A 1 341 ? 36.315 2.131 -22.947 1.00 82.06 341 THR A N 1
ATOM 2537 C CA . THR A 1 341 ? 34.873 2.276 -23.212 1.00 82.06 341 THR A CA 1
ATOM 2538 C C . THR A 1 341 ? 34.558 2.342 -24.704 1.00 82.06 341 THR A C 1
ATOM 2540 O O . THR A 1 341 ? 35.433 2.609 -25.535 1.00 82.06 341 THR A O 1
ATOM 2543 N N . GLN A 1 342 ? 33.290 2.112 -25.053 1.00 85.88 342 GLN A N 1
ATOM 2544 C CA . GLN A 1 342 ? 32.773 2.399 -26.386 1.00 85.88 342 GLN A CA 1
ATOM 2545 C C . GLN A 1 342 ? 31.640 3.427 -26.324 1.00 85.88 342 GLN A C 1
ATOM 2547 O O . GLN A 1 342 ? 30.931 3.528 -25.321 1.00 85.88 342 GLN A O 1
ATOM 2552 N N . VAL A 1 343 ? 31.527 4.247 -27.374 1.00 88.19 343 VAL A N 1
ATOM 2553 C CA . VAL A 1 343 ? 30.525 5.323 -27.428 1.00 88.19 343 VAL A CA 1
ATOM 2554 C C . VAL A 1 343 ? 29.155 4.757 -27.766 1.00 88.19 343 VAL A C 1
ATOM 2556 O O . VAL A 1 343 ? 28.202 5.028 -27.051 1.00 88.19 343 VAL A O 1
ATOM 2559 N N . PHE A 1 344 ? 29.062 3.950 -28.820 1.00 91.81 344 PHE A N 1
ATOM 2560 C CA . PHE A 1 344 ? 27.879 3.167 -29.156 1.00 91.81 344 PHE A CA 1
ATOM 2561 C C . PHE A 1 344 ? 28.154 1.705 -28.826 1.00 91.81 344 PHE A C 1
ATOM 2563 O O . PHE A 1 344 ? 28.861 1.023 -29.571 1.00 91.81 344 PHE A O 1
ATOM 2570 N N . THR A 1 345 ? 27.593 1.229 -27.719 1.00 92.75 345 THR A N 1
ATOM 2571 C CA . THR A 1 345 ? 27.786 -0.138 -27.228 1.00 92.75 345 THR A CA 1
ATOM 2572 C C . THR A 1 345 ? 26.488 -0.926 -27.338 1.00 92.75 345 THR A C 1
ATOM 2574 O O . THR A 1 345 ? 25.454 -0.505 -26.820 1.00 92.75 345 THR A O 1
ATOM 2577 N N . ALA A 1 346 ? 26.552 -2.098 -27.966 1.00 94.94 346 ALA A N 1
ATOM 2578 C CA . ALA A 1 346 ? 25.511 -3.117 -27.892 1.00 94.94 346 ALA A CA 1
ATOM 2579 C C . ALA A 1 346 ? 26.017 -4.294 -27.048 1.00 94.94 346 ALA A C 1
ATOM 2581 O O . ALA A 1 346 ? 27.064 -4.850 -27.364 1.00 94.94 346 ALA A O 1
ATOM 2582 N N . SER A 1 347 ? 25.297 -4.699 -26.002 1.00 94.25 347 SER A N 1
ATOM 2583 C CA . SER A 1 347 ? 25.710 -5.821 -25.145 1.00 94.25 347 SER A CA 1
ATOM 2584 C C . SER A 1 347 ? 24.520 -6.683 -24.731 1.00 94.25 347 SER A C 1
ATOM 2586 O O . SER A 1 347 ? 23.470 -6.169 -24.361 1.00 94.25 347 SER A O 1
ATOM 2588 N N . ASN A 1 348 ? 24.656 -8.008 -24.817 1.00 93.38 348 ASN A N 1
ATOM 2589 C CA . ASN A 1 348 ? 23.611 -8.966 -24.434 1.00 93.38 348 ASN A CA 1
ATOM 2590 C C . ASN A 1 348 ? 22.232 -8.699 -25.082 1.00 93.38 348 ASN A C 1
ATOM 2592 O O . ASN A 1 348 ? 21.189 -8.844 -24.446 1.00 93.38 348 ASN A O 1
ATOM 2596 N N . ASN A 1 349 ? 22.218 -8.272 -26.348 1.00 91.31 349 ASN A N 1
ATOM 2597 C CA . ASN A 1 349 ? 20.987 -8.060 -27.110 1.00 91.31 349 ASN A CA 1
ATOM 2598 C C . ASN A 1 349 ? 20.741 -9.246 -28.042 1.00 91.31 349 ASN A C 1
ATOM 2600 O O . ASN A 1 349 ? 21.619 -9.607 -28.824 1.00 91.31 349 ASN A O 1
ATOM 2604 N N . SER A 1 350 ? 19.530 -9.805 -28.016 1.00 88.62 350 SER A N 1
ATOM 2605 C CA . SER A 1 350 ? 19.106 -10.782 -29.035 1.00 88.62 350 SER A CA 1
ATOM 2606 C C . SER A 1 350 ? 18.494 -10.108 -30.267 1.00 88.62 350 SER A C 1
ATOM 2608 O O . SER A 1 350 ? 18.555 -10.659 -31.366 1.00 88.62 350 SER A O 1
ATOM 2610 N N . GLY A 1 351 ? 17.963 -8.890 -30.109 1.00 86.19 351 GLY A N 1
ATOM 2611 C CA . GLY A 1 351 ? 17.611 -8.016 -31.225 1.00 86.19 351 GLY A CA 1
ATOM 2612 C C . GLY A 1 351 ? 18.843 -7.339 -31.833 1.00 86.19 351 GLY A C 1
ATOM 2613 O O . GLY A 1 351 ? 19.823 -7.059 -31.143 1.00 86.19 351 GLY A O 1
ATOM 2614 N N . ILE A 1 352 ? 18.799 -7.053 -33.137 1.00 91.62 352 ILE A N 1
ATOM 2615 C CA . ILE A 1 352 ? 19.882 -6.328 -33.818 1.00 91.62 352 ILE A CA 1
ATOM 2616 C C . ILE A 1 352 ? 19.831 -4.855 -33.405 1.00 91.62 352 ILE A C 1
ATOM 2618 O O . ILE A 1 352 ? 18.799 -4.199 -33.559 1.00 91.62 352 ILE A O 1
ATOM 2622 N N . THR A 1 353 ? 20.961 -4.327 -32.941 1.00 96.19 353 THR A N 1
ATOM 2623 C CA . THR A 1 353 ? 21.161 -2.890 -32.747 1.00 96.19 353 THR A CA 1
ATOM 2624 C C . THR A 1 353 ? 21.717 -2.301 -34.036 1.00 96.19 353 THR A C 1
ATOM 2626 O O . THR A 1 353 ? 22.765 -2.728 -34.512 1.00 96.19 353 THR A O 1
ATOM 2629 N N . LYS A 1 354 ? 21.033 -1.325 -34.624 1.00 95.00 354 LYS A N 1
ATOM 2630 C CA . LYS A 1 354 ? 21.444 -0.654 -35.854 1.00 95.00 354 LYS A CA 1
ATOM 2631 C C . LYS A 1 354 ? 21.727 0.817 -35.574 1.00 95.00 354 LYS A C 1
ATOM 2633 O O . LYS A 1 354 ? 20.912 1.504 -34.970 1.00 95.00 354 LYS A O 1
ATOM 2638 N N . VAL A 1 355 ? 22.874 1.293 -36.035 1.00 93.44 355 VAL A N 1
ATOM 2639 C CA . VAL A 1 355 ? 23.321 2.678 -35.891 1.00 93.44 355 VAL A CA 1
ATOM 2640 C C . VAL A 1 355 ? 23.549 3.236 -37.291 1.00 93.44 355 VAL A C 1
ATOM 2642 O O . VAL A 1 355 ? 24.390 2.721 -38.025 1.00 93.44 355 VAL A O 1
ATOM 2645 N N . VAL A 1 356 ? 22.760 4.233 -37.691 1.00 92.31 356 VAL A N 1
ATOM 2646 C CA . VAL A 1 356 ? 22.660 4.711 -39.080 1.00 92.31 356 VAL A CA 1
ATOM 2647 C C . VAL A 1 356 ? 22.998 6.194 -39.164 1.00 92.31 356 VAL A C 1
ATOM 2649 O O . VAL A 1 356 ? 22.345 7.003 -38.518 1.00 92.31 356 VAL A O 1
ATOM 2652 N N . ASN A 1 357 ? 23.969 6.586 -39.989 1.00 90.12 357 ASN A N 1
ATOM 2653 C CA . ASN A 1 357 ? 24.384 7.990 -40.125 1.00 90.12 357 ASN A CA 1
ATOM 2654 C C . ASN A 1 357 ? 24.679 8.651 -38.766 1.00 90.12 357 ASN A C 1
ATOM 2656 O O . ASN A 1 357 ? 24.358 9.820 -38.567 1.00 90.12 357 ASN A O 1
ATOM 2660 N N . CYS A 1 358 ? 25.218 7.897 -37.808 1.00 89.38 358 CYS A N 1
ATOM 2661 C CA . CYS A 1 358 ? 25.638 8.448 -36.527 1.00 89.38 358 CYS A CA 1
ATOM 2662 C C . CYS A 1 358 ? 27.154 8.594 -36.482 1.00 89.38 358 CYS A C 1
ATOM 2664 O O . CYS A 1 358 ? 27.879 7.909 -37.208 1.00 89.38 358 CYS A O 1
ATOM 2666 N N . GLY A 1 359 ? 27.621 9.477 -35.609 1.00 87.75 359 GLY A N 1
ATOM 2667 C CA . GLY A 1 359 ? 29.032 9.689 -35.368 1.00 87.75 359 GLY A CA 1
ATOM 2668 C C . GLY A 1 359 ? 29.359 9.964 -33.914 1.00 87.75 359 GLY A C 1
ATOM 2669 O O . GLY A 1 359 ? 28.482 10.129 -33.067 1.00 87.75 359 GLY A O 1
ATOM 2670 N N . ALA A 1 360 ? 30.654 9.976 -33.629 1.00 86.69 360 ALA A N 1
ATOM 2671 C CA . ALA A 1 360 ? 31.162 10.251 -32.297 1.00 86.69 360 ALA A CA 1
ATOM 2672 C C . ALA A 1 360 ? 32.458 11.069 -32.339 1.00 86.69 360 ALA A C 1
ATOM 2674 O O . ALA A 1 360 ? 33.278 10.903 -33.253 1.00 86.69 360 ALA A O 1
ATOM 2675 N N . SER A 1 361 ? 32.655 11.890 -31.309 1.00 82.62 361 SER A N 1
ATOM 2676 C CA . SER A 1 361 ? 33.950 12.426 -30.879 1.00 82.62 361 SER A CA 1
ATOM 2677 C C . SER A 1 361 ? 34.218 12.062 -29.435 1.00 82.62 361 SER A C 1
ATOM 2679 O O . SER A 1 361 ? 33.301 11.898 -28.630 1.00 82.62 361 SER A O 1
ATOM 2681 N N . THR A 1 362 ? 35.502 11.969 -29.108 1.00 77.62 362 THR A N 1
ATOM 2682 C CA . THR A 1 362 ? 35.955 11.881 -27.726 1.00 77.62 362 THR A CA 1
ATOM 2683 C C . THR A 1 362 ? 37.190 12.747 -27.519 1.00 77.62 362 THR A C 1
ATOM 2685 O O . THR A 1 362 ? 37.947 13.018 -28.453 1.00 77.62 362 THR A O 1
ATOM 2688 N N . SER A 1 363 ? 37.435 13.158 -26.273 1.00 72.19 363 SER A N 1
ATOM 2689 C CA . SER A 1 363 ? 38.759 13.650 -25.862 1.00 72.19 363 SER A CA 1
ATOM 2690 C C . SER A 1 363 ? 39.820 12.568 -26.155 1.00 72.19 363 SER A C 1
ATOM 2692 O O . SER A 1 363 ? 39.477 11.386 -26.073 1.00 72.19 363 SER A O 1
ATOM 2694 N N . PRO A 1 364 ? 41.073 12.902 -26.528 1.00 65.50 364 PRO A N 1
ATOM 2695 C CA . PRO A 1 364 ? 42.092 11.906 -26.857 1.00 65.50 364 PRO A CA 1
ATOM 2696 C C . PRO A 1 364 ? 42.423 11.033 -25.642 1.00 65.50 364 PRO A C 1
ATOM 2698 O O . PRO A 1 364 ? 43.179 11.424 -24.754 1.00 65.50 364 PRO A O 1
ATOM 2701 N N . VAL A 1 365 ? 41.861 9.829 -25.621 1.00 65.25 365 VAL A N 1
ATOM 2702 C CA . VAL A 1 365 ? 42.143 8.796 -24.625 1.00 65.25 365 VAL A CA 1
ATOM 2703 C C . VAL A 1 365 ? 42.462 7.484 -25.330 1.00 65.25 365 VAL A C 1
ATOM 2705 O O . VAL A 1 365 ? 41.887 7.145 -26.366 1.00 65.25 365 VAL A O 1
ATOM 2708 N N . ASN A 1 366 ? 43.406 6.734 -24.766 1.00 64.12 366 ASN A N 1
ATOM 2709 C CA . ASN A 1 366 ? 43.788 5.434 -25.305 1.00 64.12 366 ASN A CA 1
ATOM 2710 C C . ASN A 1 366 ? 42.633 4.423 -25.143 1.00 64.12 366 ASN A C 1
ATOM 2712 O O . ASN A 1 366 ? 41.833 4.513 -24.215 1.00 64.12 366 ASN A O 1
ATOM 2716 N N . GLU A 1 367 ? 42.550 3.451 -26.055 1.00 72.69 367 GLU A N 1
ATOM 2717 C CA . GLU A 1 367 ? 41.616 2.309 -26.004 1.00 72.69 367 GLU A CA 1
ATOM 2718 C C . GLU A 1 367 ? 40.107 2.609 -26.062 1.00 72.69 367 GLU A C 1
ATOM 2720 O O . GLU A 1 367 ? 39.297 1.764 -25.678 1.00 72.69 367 GLU A O 1
ATOM 2725 N N . VAL A 1 368 ? 39.694 3.767 -26.573 1.00 76.94 368 VAL A N 1
ATOM 2726 C CA . VAL A 1 368 ? 38.268 4.049 -26.807 1.00 76.94 368 VAL A CA 1
ATOM 2727 C C . VAL A 1 368 ? 37.889 3.757 -28.248 1.00 76.94 368 VAL A C 1
ATOM 2729 O O . VAL A 1 368 ? 38.640 4.069 -29.177 1.00 76.94 368 VAL A O 1
ATOM 2732 N N . SER A 1 369 ? 36.716 3.145 -28.417 1.00 82.56 369 SER A N 1
ATOM 2733 C CA . SER A 1 369 ? 36.139 2.827 -29.725 1.00 82.56 369 SER A CA 1
ATOM 2734 C C . SER A 1 369 ? 34.800 3.541 -29.917 1.00 82.56 369 SER A C 1
ATOM 2736 O O . SER A 1 369 ? 33.990 3.571 -28.996 1.00 82.56 369 SER A O 1
ATOM 2738 N N . PRO A 1 370 ? 34.491 4.086 -31.099 1.00 83.50 370 PRO A N 1
ATOM 2739 C CA . PRO A 1 370 ? 33.193 4.706 -31.328 1.00 83.50 370 PRO A CA 1
ATOM 2740 C C . PRO A 1 370 ? 32.067 3.668 -31.391 1.00 83.50 370 PRO A C 1
ATOM 2742 O O . PRO A 1 370 ? 30.974 3.947 -30.920 1.00 83.50 370 PRO A O 1
ATOM 2745 N N . TYR A 1 371 ? 32.328 2.460 -31.900 1.00 89.06 371 TYR A N 1
ATOM 2746 C CA . TYR A 1 371 ? 31.316 1.409 -32.054 1.00 89.06 371 TYR A CA 1
ATOM 2747 C C . TYR A 1 371 ? 31.800 0.085 -31.457 1.00 89.06 371 TYR A C 1
ATOM 2749 O O . TYR A 1 371 ? 32.897 -0.376 -31.787 1.00 89.06 371 TYR A O 1
ATOM 2757 N N . GLY A 1 372 ? 30.977 -0.528 -30.606 1.00 90.06 372 GLY A N 1
ATOM 2758 C CA . GLY A 1 372 ? 31.296 -1.744 -29.864 1.00 90.06 372 GLY A CA 1
ATOM 2759 C C . GLY A 1 372 ? 30.139 -2.737 -29.779 1.00 90.06 372 GLY A C 1
ATOM 2760 O O . GLY A 1 372 ? 28.994 -2.333 -29.576 1.00 90.06 372 GLY A O 1
ATOM 2761 N N . ALA A 1 373 ? 30.436 -4.032 -29.895 1.00 92.50 373 ALA A N 1
ATOM 2762 C CA . ALA A 1 373 ? 29.483 -5.101 -29.599 1.00 92.50 373 ALA A CA 1
ATOM 2763 C C . ALA A 1 373 ? 30.085 -6.162 -28.672 1.00 92.50 373 ALA A C 1
ATOM 2765 O O . ALA A 1 373 ? 31.125 -6.740 -28.983 1.00 92.50 373 ALA A O 1
ATOM 2766 N N . ASP A 1 374 ? 29.379 -6.472 -27.590 1.00 91.44 374 ASP A N 1
ATOM 2767 C CA . ASP A 1 374 ? 29.813 -7.396 -26.545 1.00 91.44 374 ASP A CA 1
ATOM 2768 C C . ASP A 1 374 ? 28.737 -8.445 -26.236 1.00 91.44 374 ASP A C 1
ATOM 2770 O O . ASP A 1 374 ? 27.563 -8.272 -26.568 1.00 91.44 374 ASP A O 1
ATOM 2774 N N . ASN A 1 375 ? 29.127 -9.547 -25.588 1.00 91.69 375 ASN A N 1
ATOM 2775 C CA . ASN A 1 375 ? 28.215 -10.555 -25.028 1.00 91.69 375 ASN A CA 1
ATOM 2776 C C . ASN A 1 375 ? 27.123 -11.003 -26.016 1.00 91.69 375 ASN A C 1
ATOM 2778 O O . ASN A 1 375 ? 25.933 -10.828 -25.764 1.00 91.69 375 ASN A O 1
ATOM 2782 N N . PHE A 1 376 ? 27.531 -11.544 -27.166 1.00 89.81 376 PHE A N 1
ATOM 2783 C CA . PHE A 1 376 ? 26.640 -12.050 -28.224 1.00 89.81 376 PHE A CA 1
ATOM 2784 C C . PHE A 1 376 ? 25.689 -11.026 -28.875 1.00 89.81 376 PHE A C 1
ATOM 2786 O O . PHE A 1 376 ? 24.836 -11.414 -29.675 1.00 89.81 376 PHE A O 1
ATOM 2793 N N . ALA A 1 377 ? 25.847 -9.726 -28.610 1.00 93.50 377 ALA A N 1
ATOM 2794 C CA . ALA A 1 377 ? 25.068 -8.695 -29.286 1.00 93.50 377 ALA A CA 1
ATOM 2795 C C . ALA A 1 377 ? 25.507 -8.499 -30.744 1.00 93.50 377 ALA A C 1
ATOM 2797 O O . ALA A 1 377 ? 26.676 -8.673 -31.094 1.00 93.50 377 ALA A O 1
ATOM 2798 N N . VAL A 1 378 ? 24.576 -8.063 -31.597 1.00 93.69 378 VAL A N 1
ATOM 2799 C CA . VAL A 1 378 ? 24.874 -7.660 -32.979 1.00 93.69 378 VAL A CA 1
ATOM 2800 C C . VAL A 1 378 ? 24.690 -6.155 -33.129 1.00 93.69 378 VAL A C 1
ATOM 2802 O O . VAL A 1 378 ? 23.572 -5.656 -33.013 1.00 93.69 378 VAL A O 1
ATOM 2805 N N . LEU A 1 379 ? 25.775 -5.453 -33.457 1.00 94.62 379 LEU A N 1
ATOM 2806 C CA . LEU A 1 379 ? 25.767 -4.042 -33.833 1.00 94.62 379 LEU A CA 1
ATOM 2807 C C . LEU A 1 379 ? 25.953 -3.905 -35.346 1.00 94.62 379 LEU A C 1
ATOM 2809 O O . LEU A 1 379 ? 26.971 -4.324 -35.886 1.00 94.62 379 LEU A O 1
ATOM 2813 N N . HIS A 1 380 ? 25.002 -3.288 -36.036 1.00 92.88 380 HIS A N 1
ATOM 2814 C CA . HIS A 1 380 ? 25.101 -2.964 -37.454 1.00 92.88 380 HIS A CA 1
ATOM 2815 C C . HIS A 1 380 ? 25.284 -1.457 -37.639 1.00 92.88 380 HIS A C 1
ATOM 2817 O O . HIS A 1 380 ? 24.358 -0.678 -37.429 1.00 92.88 380 HIS A O 1
ATOM 2823 N N . VAL A 1 381 ? 26.480 -1.050 -38.050 1.00 89.31 381 VAL A N 1
ATOM 2824 C CA . VAL A 1 381 ? 26.838 0.338 -38.340 1.00 89.31 381 VAL A CA 1
ATOM 2825 C C . VAL A 1 381 ? 26.652 0.600 -39.832 1.00 89.31 381 VAL A C 1
ATOM 2827 O O . VAL A 1 381 ? 27.290 -0.056 -40.655 1.00 89.31 381 VAL A O 1
ATOM 2830 N N . VAL A 1 382 ? 25.797 1.562 -40.178 1.00 88.50 382 VAL A N 1
ATOM 2831 C CA . VAL A 1 382 ? 25.526 1.991 -41.555 1.00 88.50 382 VAL A CA 1
ATOM 2832 C C . VAL A 1 382 ? 25.915 3.457 -41.708 1.00 88.50 382 VAL A C 1
ATOM 2834 O O . VAL A 1 382 ? 25.348 4.302 -41.021 1.00 88.50 382 VAL A O 1
ATOM 2837 N N . ASN A 1 383 ? 26.851 3.767 -42.609 1.00 84.50 383 ASN A N 1
ATOM 2838 C CA . ASN A 1 383 ? 27.385 5.122 -42.818 1.00 84.50 383 ASN A CA 1
ATOM 2839 C C . ASN A 1 383 ? 27.807 5.806 -41.505 1.00 84.50 383 ASN A C 1
ATOM 2841 O O . ASN A 1 383 ? 27.368 6.912 -41.191 1.00 84.50 383 ASN A O 1
ATOM 2845 N N . GLY A 1 384 ? 28.636 5.129 -40.711 1.00 80.44 384 GLY A N 1
ATOM 2846 C CA . GLY A 1 384 ? 29.242 5.768 -39.543 1.00 80.44 384 GLY A CA 1
ATOM 2847 C C . GLY A 1 384 ? 30.119 6.954 -39.960 1.00 80.44 384 GLY A C 1
ATOM 2848 O O . GLY A 1 384 ? 30.684 6.964 -41.056 1.00 80.44 384 GLY A O 1
ATOM 2849 N N . TYR A 1 385 ? 30.256 7.958 -39.099 1.00 78.44 385 TYR A N 1
ATOM 2850 C CA . TYR A 1 385 ? 31.295 8.975 -39.267 1.00 78.44 385 TYR A CA 1
ATOM 2851 C C . TYR A 1 385 ? 32.045 9.220 -37.958 1.00 78.44 385 TYR A C 1
ATOM 2853 O O . TYR A 1 385 ? 31.513 9.077 -36.860 1.00 78.44 385 TYR A O 1
ATOM 2861 N N . ARG A 1 386 ? 33.338 9.527 -38.063 1.00 72.88 386 ARG A N 1
ATOM 2862 C CA . ARG A 1 386 ? 34.262 9.672 -36.928 1.00 72.88 386 ARG A CA 1
ATOM 2863 C C . ARG A 1 386 ? 35.086 10.930 -37.105 1.00 72.88 386 ARG A C 1
ATOM 2865 O O . ARG A 1 386 ? 35.583 11.166 -38.208 1.00 72.88 386 ARG A O 1
ATOM 2872 N N . VAL A 1 387 ? 35.258 11.691 -36.027 1.00 62.41 387 VAL A N 1
ATOM 2873 C CA . VAL A 1 387 ? 35.905 13.008 -36.094 1.00 62.41 387 VAL A CA 1
ATOM 2874 C C . VAL A 1 387 ? 37.309 12.994 -35.480 1.00 62.41 387 VAL A C 1
ATOM 2876 O O . VAL A 1 387 ? 38.263 13.308 -36.187 1.00 62.41 387 VAL A O 1
ATOM 2879 N N . SER A 1 388 ? 37.481 12.588 -34.216 1.00 66.06 388 SER A N 1
ATOM 2880 C CA . SER A 1 388 ? 38.795 12.566 -33.540 1.00 66.06 388 SER A CA 1
ATOM 2881 C C . SER A 1 388 ? 38.767 11.798 -32.204 1.00 66.06 388 SER A C 1
ATOM 2883 O O . SER A 1 388 ? 37.696 11.571 -31.645 1.00 66.06 388 SER A O 1
ATOM 2885 N N . GLY A 1 389 ? 39.946 11.404 -31.694 1.00 65.25 389 GLY A N 1
ATOM 2886 C CA . GLY A 1 389 ? 40.130 10.987 -30.290 1.00 65.25 389 GLY A CA 1
ATOM 2887 C C . GLY A 1 389 ? 40.071 9.488 -29.970 1.00 65.25 389 GLY A C 1
ATOM 2888 O O . GLY A 1 389 ? 40.120 9.134 -28.795 1.00 65.25 389 GLY A O 1
ATOM 2889 N N . PHE A 1 390 ? 40.005 8.611 -30.977 1.00 71.00 390 PHE A N 1
ATOM 2890 C CA . PHE A 1 390 ? 39.830 7.166 -30.782 1.00 71.00 390 PHE A CA 1
ATOM 2891 C C . PHE A 1 390 ? 41.112 6.356 -30.993 1.00 71.00 390 PHE A C 1
ATOM 2893 O O . PHE A 1 390 ? 41.842 6.573 -31.960 1.00 71.00 390 PHE A O 1
ATOM 2900 N N . GLY A 1 391 ? 41.335 5.357 -30.132 1.00 68.69 391 GLY A N 1
ATOM 2901 C CA . GLY A 1 391 ? 42.408 4.368 -30.295 1.00 68.69 391 GLY A CA 1
ATOM 2902 C C . GLY A 1 391 ? 42.063 3.265 -31.304 1.00 68.69 391 GLY A C 1
ATOM 2903 O O . GLY A 1 391 ? 42.953 2.753 -31.985 1.00 68.69 391 GLY A O 1
ATOM 2904 N N . HIS A 1 392 ? 40.770 2.942 -31.440 1.00 75.19 392 HIS A N 1
ATOM 2905 C CA . HIS A 1 392 ? 40.249 1.944 -32.380 1.00 75.19 392 HIS A CA 1
ATOM 2906 C C . HIS A 1 392 ? 38.952 2.431 -33.035 1.00 75.19 392 HIS A C 1
ATOM 2908 O O . HIS A 1 392 ? 38.227 3.230 -32.452 1.00 75.19 392 HIS A O 1
ATOM 2914 N N . ALA A 1 393 ? 38.619 1.947 -34.235 1.00 74.31 393 ALA A N 1
ATOM 2915 C CA . ALA A 1 393 ? 37.355 2.294 -34.896 1.00 74.31 393 ALA A CA 1
ATOM 2916 C C . ALA A 1 393 ? 36.206 1.343 -34.537 1.00 74.31 393 ALA A C 1
ATOM 2918 O O . ALA A 1 393 ? 35.054 1.779 -34.494 1.00 74.31 393 ALA A O 1
ATOM 2919 N N . TYR A 1 394 ? 36.502 0.068 -34.286 1.00 84.38 394 TYR A N 1
ATOM 2920 C CA . TYR A 1 394 ? 35.495 -0.946 -33.985 1.00 84.38 394 TYR A CA 1
ATOM 2921 C C . TYR A 1 394 ? 35.991 -1.934 -32.939 1.00 84.38 394 TYR A C 1
ATOM 2923 O O . TYR A 1 394 ? 37.119 -2.424 -33.034 1.00 84.38 394 TYR A O 1
ATOM 2931 N N . PHE A 1 395 ? 35.112 -2.269 -31.999 1.00 86.62 395 PHE A N 1
ATOM 2932 C CA . PHE A 1 395 ? 35.371 -3.220 -30.927 1.00 86.62 395 PHE A CA 1
ATOM 2933 C C . PHE A 1 395 ? 34.359 -4.366 -30.940 1.00 86.62 395 PHE A C 1
ATOM 2935 O O . PHE A 1 395 ? 33.158 -4.132 -31.054 1.00 86.62 395 PHE A O 1
ATOM 2942 N N . ALA A 1 396 ? 34.828 -5.603 -30.810 1.00 89.44 396 ALA A N 1
ATOM 2943 C CA . ALA A 1 396 ? 33.958 -6.758 -30.626 1.00 89.44 396 ALA A CA 1
ATOM 2944 C C . ALA A 1 396 ? 34.544 -7.724 -29.595 1.00 89.44 396 ALA A C 1
ATOM 2946 O O . ALA A 1 396 ? 35.710 -8.117 -29.716 1.00 89.44 396 ALA A O 1
ATOM 2947 N N . SER A 1 397 ? 33.747 -8.155 -28.616 1.00 90.38 397 SER A N 1
ATOM 2948 C CA . SER A 1 397 ? 34.196 -9.140 -27.629 1.00 90.38 397 SER A CA 1
ATOM 2949 C C . SER A 1 397 ? 33.111 -10.125 -27.187 1.00 90.38 397 SER A C 1
ATOM 2951 O O . SER A 1 397 ? 31.929 -9.919 -27.448 1.00 90.38 397 SER A O 1
ATOM 2953 N N . PHE A 1 398 ? 33.514 -11.240 -26.561 1.00 90.56 398 PHE A N 1
ATOM 2954 C CA . PHE A 1 398 ? 32.618 -12.246 -25.962 1.00 90.56 398 PHE A CA 1
ATOM 2955 C C . PHE A 1 398 ? 31.458 -12.669 -26.884 1.00 90.56 398 PHE A C 1
ATOM 2957 O O . PHE A 1 398 ? 30.283 -12.593 -26.526 1.00 90.56 398 PHE A O 1
ATOM 2964 N N . GLY A 1 399 ? 31.785 -13.059 -28.120 1.00 86.88 399 GLY A N 1
ATOM 2965 C CA . GLY A 1 399 ? 30.801 -13.477 -29.128 1.00 86.88 399 GLY A CA 1
ATOM 2966 C C . GLY A 1 399 ? 29.987 -12.345 -29.772 1.00 86.88 399 GLY A C 1
ATOM 2967 O O . GLY A 1 399 ? 29.148 -12.619 -30.628 1.00 86.88 399 GLY A O 1
ATOM 2968 N N . GLY A 1 400 ? 30.219 -11.086 -29.390 1.00 90.94 400 GLY A N 1
ATOM 2969 C CA . GLY A 1 400 ? 29.617 -9.916 -30.020 1.00 90.94 400 GLY A CA 1
ATOM 2970 C C . GLY A 1 400 ? 30.042 -9.765 -31.482 1.00 90.94 400 GLY A C 1
ATOM 2971 O O . GLY A 1 400 ? 31.156 -10.128 -31.873 1.00 90.94 400 GLY A O 1
ATOM 2972 N N . ARG A 1 401 ? 29.147 -9.226 -32.313 1.00 92.56 401 ARG A N 1
ATOM 2973 C CA . ARG A 1 401 ? 29.370 -9.045 -33.749 1.00 92.56 401 ARG A CA 1
ATOM 2974 C C . ARG A 1 401 ? 29.106 -7.612 -34.182 1.00 92.56 401 ARG A C 1
ATOM 2976 O O . ARG A 1 401 ? 27.983 -7.131 -34.068 1.00 92.56 401 ARG A O 1
ATOM 2983 N N . VAL A 1 402 ? 30.103 -6.976 -34.787 1.00 89.94 402 VAL A N 1
ATOM 2984 C CA . VAL A 1 402 ? 29.955 -5.674 -35.446 1.00 89.94 402 VAL A CA 1
ATOM 2985 C C . VAL A 1 402 ? 29.910 -5.872 -36.956 1.00 89.94 402 VAL A C 1
ATOM 2987 O O . VAL A 1 402 ? 30.839 -6.422 -37.535 1.00 89.94 402 VAL A O 1
ATOM 2990 N N . VAL A 1 403 ? 28.844 -5.418 -37.605 1.00 89.25 403 VAL A N 1
ATOM 2991 C CA . VAL A 1 403 ? 28.697 -5.382 -39.064 1.00 89.25 403 VAL A CA 1
ATOM 2992 C C . VAL A 1 403 ? 28.815 -3.936 -39.522 1.00 89.25 403 VAL A C 1
ATOM 2994 O O . VAL A 1 403 ? 28.159 -3.061 -38.969 1.00 89.25 403 VAL A O 1
ATOM 2997 N N . VAL A 1 404 ? 29.641 -3.679 -40.529 1.00 84.88 404 VAL A N 1
ATOM 2998 C CA . VAL A 1 404 ? 29.949 -2.334 -41.017 1.00 84.88 404 VAL A CA 1
ATOM 2999 C C . VAL A 1 404 ? 29.580 -2.214 -42.490 1.00 84.88 404 VAL A C 1
ATOM 3001 O O . VAL A 1 404 ? 30.165 -2.888 -43.340 1.00 84.88 404 VAL A O 1
ATOM 3004 N N . GLN A 1 405 ? 28.651 -1.313 -42.794 1.00 83.88 405 GLN A N 1
ATOM 3005 C CA . GLN A 1 405 ? 28.190 -0.983 -44.138 1.00 83.88 405 GLN A CA 1
ATOM 3006 C C . GLN A 1 405 ? 28.334 0.531 -44.364 1.00 83.88 405 GLN A C 1
ATOM 3008 O O . GLN A 1 405 ? 27.411 1.304 -44.129 1.00 83.88 405 GLN A O 1
ATOM 3013 N N . GLY A 1 406 ? 29.512 0.961 -44.813 1.00 73.12 406 GLY A N 1
ATOM 3014 C CA . GLY A 1 406 ? 29.844 2.369 -45.032 1.00 73.12 406 GLY A CA 1
ATOM 3015 C C . GLY A 1 406 ? 30.373 3.056 -43.772 1.00 73.12 406 GLY A C 1
ATOM 3016 O O . GLY A 1 406 ? 29.776 2.979 -42.699 1.00 73.12 406 GLY A O 1
ATOM 3017 N N . ASP A 1 407 ? 31.504 3.740 -43.915 1.00 68.62 407 ASP A N 1
ATOM 3018 C CA . ASP A 1 407 ? 32.035 4.667 -42.919 1.00 68.62 407 ASP A CA 1
ATOM 3019 C C . ASP A 1 407 ? 32.838 5.761 -43.624 1.00 68.62 407 ASP A C 1
ATOM 3021 O O . ASP A 1 407 ? 33.653 5.458 -44.496 1.00 68.62 407 ASP A O 1
ATOM 3025 N N . SER A 1 408 ? 32.595 7.016 -43.257 1.00 65.44 408 SER A N 1
ATOM 3026 C CA . SER A 1 408 ? 33.236 8.197 -43.847 1.00 65.44 408 SER A CA 1
ATOM 3027 C C . SER A 1 408 ? 34.131 8.940 -42.847 1.00 65.44 408 SER A C 1
ATOM 3029 O O . SER A 1 408 ? 34.329 10.148 -42.971 1.00 65.44 408 SER A O 1
ATOM 3031 N N . GLY A 1 409 ? 34.626 8.254 -41.810 1.00 60.44 409 GLY A N 1
ATOM 3032 C CA . GLY A 1 409 ? 35.476 8.859 -40.786 1.00 60.44 409 GLY A CA 1
ATOM 3033 C C . GLY A 1 409 ? 36.806 9.377 -41.341 1.00 60.44 409 GLY A C 1
ATOM 3034 O O . GLY A 1 409 ? 37.477 8.680 -42.097 1.00 60.44 409 GLY A O 1
ATOM 3035 N N . ASN A 1 410 ? 37.198 10.588 -40.931 1.00 52.47 410 ASN A N 1
ATOM 3036 C CA . ASN A 1 410 ? 38.395 11.287 -41.427 1.00 52.47 410 ASN A CA 1
ATOM 3037 C C . ASN A 1 410 ? 39.583 11.233 -40.434 1.00 52.47 410 ASN A C 1
ATOM 3039 O O . ASN A 1 410 ? 40.595 11.904 -40.626 1.00 52.47 410 ASN A O 1
ATOM 3043 N N . ALA A 1 411 ? 39.450 10.472 -39.340 1.00 55.97 411 ALA A N 1
ATOM 3044 C CA . ALA A 1 411 ? 40.442 10.400 -38.268 1.00 55.97 411 ALA A CA 1
ATOM 3045 C C . ALA A 1 411 ? 41.526 9.335 -38.556 1.00 55.97 411 ALA A C 1
ATOM 3047 O O . ALA A 1 411 ? 41.175 8.179 -38.818 1.00 55.97 411 ALA A O 1
ATOM 3048 N N . PRO A 1 412 ? 42.830 9.663 -38.460 1.00 54.81 412 PRO A N 1
ATOM 3049 C CA . PRO A 1 412 ? 43.896 8.668 -38.552 1.00 54.81 412 PRO A CA 1
ATOM 3050 C C . PRO A 1 412 ? 43.849 7.736 -37.332 1.00 54.81 412 PRO A C 1
ATOM 3052 O O . PRO A 1 412 ? 43.897 8.192 -36.192 1.00 54.81 412 PRO A O 1
ATOM 3055 N N . ILE A 1 413 ? 43.758 6.425 -37.565 1.00 61.94 413 ILE A N 1
ATOM 3056 C CA . ILE A 1 413 ? 43.656 5.396 -36.517 1.00 61.94 413 ILE A CA 1
ATOM 3057 C C . ILE A 1 413 ? 44.748 4.348 -36.709 1.00 61.94 413 ILE A C 1
ATOM 3059 O O . ILE A 1 413 ? 44.806 3.686 -37.738 1.00 61.94 413 ILE A O 1
ATOM 3063 N N . SER A 1 414 ? 45.603 4.173 -35.701 1.00 56.28 414 SER A N 1
ATOM 3064 C CA . SER A 1 414 ? 46.731 3.235 -35.776 1.00 56.28 414 SER A CA 1
ATOM 3065 C C . SER A 1 414 ? 46.301 1.763 -35.720 1.00 56.28 414 SER A C 1
ATOM 3067 O O . SER A 1 414 ? 47.057 0.904 -36.166 1.00 56.28 414 SER A O 1
ATOM 3069 N N . GLN A 1 415 ? 45.133 1.459 -35.137 1.00 66.19 415 GLN A N 1
ATOM 3070 C CA . GLN A 1 415 ? 44.619 0.096 -34.949 1.00 66.19 415 GLN A CA 1
ATOM 3071 C C . GLN A 1 415 ? 43.096 0.064 -35.150 1.00 66.19 415 GLN A C 1
ATOM 3073 O O . GLN A 1 415 ? 42.337 0.095 -34.179 1.00 66.19 415 GLN A O 1
ATOM 3078 N N . PRO A 1 416 ? 42.616 0.033 -36.403 1.00 66.94 416 PRO A N 1
ATOM 3079 C CA . PRO A 1 416 ? 41.207 0.262 -36.719 1.00 66.94 416 PRO A CA 1
ATOM 3080 C C . PRO A 1 416 ? 40.244 -0.788 -36.153 1.00 66.94 416 PRO A C 1
ATOM 3082 O O . PRO A 1 416 ? 39.099 -0.461 -35.840 1.00 66.94 416 PRO A O 1
ATOM 3085 N N . PHE A 1 417 ? 40.687 -2.032 -35.988 1.00 77.06 417 PHE A N 1
ATOM 3086 C CA . PHE A 1 417 ? 39.822 -3.144 -35.599 1.00 77.06 417 PHE A CA 1
ATOM 3087 C C . PHE A 1 417 ? 40.357 -3.821 -34.343 1.00 77.06 417 PHE A C 1
ATOM 3089 O O . PHE A 1 417 ? 41.554 -4.086 -34.251 1.00 77.06 417 PHE A O 1
ATOM 3096 N N . ARG A 1 418 ? 39.460 -4.096 -33.391 1.00 79.88 418 ARG A N 1
ATOM 3097 C CA . ARG A 1 418 ? 39.777 -4.720 -32.109 1.00 79.88 418 ARG A CA 1
ATOM 3098 C C . ARG A 1 418 ? 38.770 -5.839 -31.806 1.00 79.88 418 ARG A C 1
ATOM 3100 O O . ARG A 1 418 ? 37.692 -5.573 -31.288 1.00 79.88 418 ARG A O 1
ATOM 3107 N N . ALA A 1 419 ? 39.112 -7.086 -32.136 1.00 82.94 419 ALA A N 1
ATOM 3108 C CA . ALA A 1 419 ? 38.273 -8.263 -31.868 1.00 82.94 419 ALA A CA 1
ATOM 3109 C C . ALA A 1 419 ? 38.974 -9.247 -30.914 1.00 82.94 419 ALA A C 1
ATOM 3111 O O . ALA A 1 419 ? 40.082 -9.688 -31.227 1.00 82.94 419 ALA A O 1
ATOM 3112 N N . TYR A 1 420 ? 38.321 -9.598 -29.795 1.00 83.12 420 TYR A N 1
ATOM 3113 C CA . TYR A 1 420 ? 38.830 -10.514 -28.755 1.00 83.12 420 TYR A CA 1
ATOM 3114 C C . TYR A 1 420 ? 37.777 -11.517 -28.278 1.00 83.12 420 TYR A C 1
ATOM 3116 O O . TYR A 1 420 ? 36.584 -11.295 -28.460 1.00 83.12 420 TYR A O 1
ATOM 3124 N N . ASN A 1 421 ? 38.198 -12.609 -27.629 1.00 86.38 421 ASN A N 1
ATOM 3125 C CA . ASN A 1 421 ? 37.320 -13.576 -26.950 1.00 86.38 421 ASN A CA 1
ATOM 3126 C C . ASN A 1 421 ? 36.106 -14.025 -27.795 1.00 86.38 421 ASN A C 1
ATOM 3128 O O . ASN A 1 421 ? 34.969 -14.028 -27.324 1.00 86.38 421 ASN A O 1
ATOM 3132 N N . GLY A 1 422 ? 36.333 -14.353 -29.069 1.00 83.62 422 GLY A N 1
ATOM 3133 C CA . GLY A 1 422 ? 35.287 -14.793 -29.999 1.00 83.62 422 GLY A CA 1
ATOM 3134 C C . GLY A 1 422 ? 34.456 -13.674 -30.638 1.00 83.62 422 GLY A C 1
ATOM 3135 O O . GLY A 1 422 ? 33.472 -13.969 -31.309 1.00 83.62 422 GLY A O 1
ATOM 3136 N N . GLY A 1 423 ? 34.828 -12.404 -30.452 1.00 87.38 423 GLY A N 1
ATOM 3137 C CA . GLY A 1 423 ? 34.215 -11.274 -31.150 1.00 87.38 423 GLY A CA 1
ATOM 3138 C C . GLY A 1 423 ? 34.462 -11.305 -32.665 1.00 87.38 423 GLY A C 1
ATOM 3139 O O . GLY A 1 423 ? 35.517 -11.752 -33.132 1.00 87.38 423 GLY A O 1
ATOM 3140 N N . ILE A 1 424 ? 33.489 -10.813 -33.436 1.00 88.25 424 ILE A N 1
ATOM 3141 C CA . ILE A 1 424 ? 33.517 -10.810 -34.905 1.00 88.25 424 ILE A CA 1
ATOM 3142 C C . ILE A 1 424 ? 33.301 -9.392 -35.434 1.00 88.25 424 ILE A C 1
ATOM 3144 O O . ILE A 1 424 ? 32.313 -8.743 -35.106 1.00 88.25 424 ILE A O 1
ATOM 3148 N N . ILE A 1 425 ? 34.178 -8.930 -36.323 1.00 85.62 425 ILE A N 1
ATOM 3149 C CA . ILE A 1 425 ? 33.983 -7.682 -37.071 1.00 85.62 425 ILE A CA 1
ATOM 3150 C C . ILE A 1 425 ? 33.834 -8.027 -38.551 1.00 85.62 425 ILE A C 1
ATOM 3152 O O . ILE A 1 425 ? 34.729 -8.619 -39.147 1.00 85.62 425 ILE A O 1
ATOM 3156 N N . GLN A 1 426 ? 32.709 -7.661 -39.154 1.00 85.69 426 GLN A N 1
ATOM 3157 C CA . GLN A 1 426 ? 32.397 -7.906 -40.556 1.00 85.69 426 GLN A CA 1
ATOM 3158 C C . GLN A 1 426 ? 32.274 -6.586 -41.314 1.00 85.69 426 GLN A C 1
ATOM 3160 O O . GLN A 1 426 ? 31.458 -5.739 -40.968 1.00 85.69 426 GLN A O 1
ATOM 3165 N N . ILE A 1 427 ? 33.038 -6.431 -42.390 1.00 78.19 427 ILE A N 1
ATOM 3166 C CA . ILE A 1 427 ? 33.066 -5.221 -43.216 1.00 78.19 427 ILE A CA 1
ATOM 3167 C C . ILE A 1 427 ? 32.460 -5.549 -44.581 1.00 78.19 427 ILE A C 1
ATOM 3169 O O . ILE A 1 427 ? 32.977 -6.419 -45.278 1.00 78.19 427 ILE A O 1
ATOM 3173 N N . LEU A 1 428 ? 31.362 -4.882 -44.946 1.00 74.00 428 LEU A N 1
ATOM 3174 C CA . LEU A 1 428 ? 30.586 -5.148 -46.167 1.00 74.00 428 LEU A CA 1
ATOM 3175 C C . LEU A 1 428 ? 30.863 -4.162 -47.311 1.00 74.00 428 LEU A C 1
ATOM 3177 O O . LEU A 1 428 ? 30.759 -4.533 -48.475 1.00 74.00 428 LEU A O 1
ATOM 3181 N N . SER A 1 429 ? 31.177 -2.904 -47.000 1.00 65.19 429 SER A N 1
ATOM 3182 C CA . SER A 1 429 ? 31.546 -1.888 -47.995 1.00 65.19 429 SER A CA 1
ATOM 3183 C C . SER A 1 429 ? 32.163 -0.684 -47.292 1.00 65.19 429 SER A C 1
ATOM 3185 O O . SER A 1 429 ? 31.461 0.038 -46.588 1.00 65.19 429 SER A O 1
ATOM 3187 N N . THR A 1 430 ? 33.463 -0.457 -47.442 1.00 57.06 430 THR A N 1
ATOM 3188 C CA . THR A 1 430 ? 34.146 0.716 -46.878 1.00 57.06 430 THR A CA 1
ATOM 3189 C C . THR A 1 430 ? 35.315 1.124 -47.770 1.00 57.06 430 THR A C 1
ATOM 3191 O O . THR A 1 430 ? 35.831 0.313 -48.536 1.00 57.06 430 THR A O 1
ATOM 3194 N N . SER A 1 431 ? 35.756 2.373 -47.643 1.00 53.62 431 SER A N 1
ATOM 3195 C CA . SER A 1 431 ? 36.983 2.917 -48.242 1.00 53.62 431 SER A CA 1
ATOM 3196 C C . SER A 1 431 ? 38.227 2.701 -47.357 1.00 53.62 431 SER A C 1
ATOM 3198 O O . SER A 1 431 ? 39.216 3.424 -47.481 1.00 53.62 431 SER A O 1
ATOM 3200 N N . PHE A 1 432 ? 38.199 1.733 -46.430 1.00 57.22 432 PHE A N 1
ATOM 3201 C CA . PHE A 1 432 ? 39.306 1.501 -45.496 1.00 57.22 432 PHE A CA 1
ATOM 3202 C C . PHE A 1 432 ? 40.543 0.927 -46.196 1.00 57.22 432 PHE A C 1
ATOM 3204 O O . PHE A 1 432 ? 40.477 -0.125 -46.825 1.00 57.22 432 PHE A O 1
ATOM 3211 N N . THR A 1 433 ? 41.686 1.593 -46.008 1.00 51.25 433 THR A N 1
ATOM 3212 C CA . THR A 1 433 ? 43.002 1.171 -46.517 1.00 51.25 433 THR A CA 1
ATOM 3213 C C . THR A 1 433 ? 44.002 1.091 -45.353 1.00 51.25 433 THR A C 1
ATOM 3215 O O . THR A 1 433 ? 44.884 1.936 -45.260 1.00 51.25 433 THR A O 1
ATOM 3218 N N . GLN A 1 434 ? 43.823 0.175 -44.387 1.00 53.16 434 GLN A N 1
ATOM 3219 C CA . GLN A 1 434 ? 44.698 0.079 -43.197 1.00 53.16 434 GLN A CA 1
ATOM 3220 C C . GLN A 1 434 ? 44.837 -1.356 -42.646 1.00 53.16 434 GLN A C 1
ATOM 3222 O O . GLN A 1 434 ? 43.931 -2.174 -42.802 1.00 53.16 434 GLN A O 1
ATOM 3227 N N . THR A 1 435 ? 45.964 -1.634 -41.974 1.00 51.47 435 THR A N 1
ATOM 3228 C CA . THR A 1 435 ? 46.339 -2.928 -41.366 1.00 51.47 435 THR A CA 1
ATOM 3229 C C . THR A 1 435 ? 45.359 -3.370 -40.271 1.00 51.47 435 THR A C 1
ATOM 3231 O O . THR A 1 435 ? 44.937 -2.575 -39.430 1.00 51.47 435 THR A O 1
ATOM 3234 N N . THR A 1 436 ? 44.997 -4.656 -40.262 1.00 55.44 436 THR A N 1
ATOM 3235 C CA . THR A 1 436 ? 44.027 -5.241 -39.317 1.00 55.44 436 THR A CA 1
ATOM 3236 C C . THR A 1 436 ? 44.723 -5.955 -38.155 1.00 55.44 436 THR A C 1
ATOM 3238 O O . THR A 1 436 ? 45.689 -6.676 -38.390 1.00 55.44 436 THR A O 1
ATOM 3241 N N . TRP A 1 437 ? 44.211 -5.833 -36.922 1.00 54.09 437 TRP A N 1
ATOM 3242 C CA . TRP A 1 437 ? 44.678 -6.623 -35.773 1.00 54.09 437 TRP A CA 1
ATOM 3243 C C . TRP A 1 437 ? 43.516 -7.425 -35.173 1.00 54.09 437 TRP A C 1
ATOM 3245 O O . TRP A 1 437 ? 42.474 -6.873 -34.827 1.00 54.09 437 TRP A O 1
ATOM 3255 N N . ALA A 1 438 ? 43.679 -8.741 -35.059 1.00 58.53 438 ALA A N 1
ATOM 3256 C CA . ALA A 1 438 ? 42.748 -9.628 -34.370 1.00 58.53 438 ALA A CA 1
ATOM 3257 C C . ALA A 1 438 ? 43.542 -10.509 -33.403 1.00 58.53 438 ALA A C 1
ATOM 3259 O O . ALA A 1 438 ? 44.573 -11.064 -33.780 1.00 58.53 438 ALA A O 1
ATOM 3260 N N . SER A 1 439 ? 43.077 -10.645 -32.163 1.00 57.66 439 SER A N 1
ATOM 3261 C CA . SER A 1 439 ? 43.696 -11.525 -31.172 1.00 57.66 439 SER A CA 1
ATOM 3262 C C . SER A 1 439 ? 42.590 -12.305 -30.478 1.00 57.66 439 SER A C 1
ATOM 3264 O O . SER A 1 439 ? 41.763 -11.725 -29.792 1.00 57.66 439 SER A O 1
ATOM 3266 N N . GLN A 1 440 ? 42.527 -13.620 -30.712 1.00 63.31 440 GLN A N 1
ATOM 3267 C CA . GLN A 1 440 ? 41.437 -14.489 -30.228 1.00 63.31 440 GLN A CA 1
ATOM 3268 C C . GLN A 1 440 ? 40.026 -14.072 -30.717 1.00 63.31 440 GLN A C 1
ATOM 3270 O O . GLN A 1 440 ? 39.023 -14.376 -30.073 1.00 63.31 440 GLN A O 1
ATOM 3275 N N . GLY A 1 441 ? 39.939 -13.391 -31.866 1.00 67.50 441 GLY A N 1
ATOM 3276 C CA . GLY A 1 441 ? 38.701 -12.977 -32.544 1.00 67.50 441 GLY A CA 1
ATOM 3277 C C . GLY A 1 441 ? 38.815 -13.123 -34.066 1.00 67.50 441 GLY A C 1
ATOM 3278 O O . GLY A 1 441 ? 39.795 -13.673 -34.568 1.00 67.50 441 GLY A O 1
ATOM 3279 N N . SER A 1 442 ? 37.820 -12.656 -34.825 1.00 75.94 442 SER A N 1
ATOM 3280 C CA . SER A 1 442 ? 37.823 -12.745 -36.296 1.00 75.94 442 SER A CA 1
ATOM 3281 C C . SER A 1 442 ? 37.411 -11.437 -36.966 1.00 75.94 442 SER A C 1
ATOM 3283 O O . SER A 1 442 ? 36.444 -10.794 -36.563 1.00 75.94 442 SER A O 1
ATOM 3285 N N . VAL A 1 443 ? 38.122 -11.067 -38.032 1.00 73.94 443 VAL A N 1
ATOM 3286 C CA . VAL A 1 443 ? 37.766 -9.948 -38.913 1.00 73.94 443 VAL A CA 1
ATOM 3287 C C . VAL A 1 443 ? 37.468 -10.514 -40.298 1.00 73.94 443 VAL A C 1
ATOM 3289 O O . VAL A 1 443 ? 38.300 -11.203 -40.882 1.00 73.94 443 VAL A O 1
ATOM 3292 N N . ILE A 1 444 ? 36.272 -10.249 -40.816 1.00 74.75 444 ILE A N 1
ATOM 3293 C CA . ILE A 1 444 ? 35.806 -10.717 -42.122 1.00 74.75 444 ILE A CA 1
ATOM 3294 C C . ILE A 1 444 ? 35.639 -9.499 -43.023 1.00 74.75 444 ILE A C 1
ATOM 3296 O O . ILE A 1 444 ? 34.748 -8.676 -42.812 1.00 74.75 444 ILE A O 1
ATOM 3300 N N . VAL A 1 445 ? 36.473 -9.394 -44.054 1.00 70.19 445 VAL A N 1
ATOM 3301 C CA . VAL A 1 445 ? 36.403 -8.303 -45.030 1.00 70.19 445 VAL A CA 1
ATOM 3302 C C . VAL A 1 445 ? 35.763 -8.823 -46.309 1.00 70.19 445 VAL A C 1
ATOM 3304 O O . VAL A 1 445 ? 36.312 -9.687 -46.985 1.00 70.19 445 VAL A O 1
ATOM 3307 N N . LYS A 1 446 ? 34.592 -8.290 -46.654 1.00 63.31 446 LYS A N 1
ATOM 3308 C CA . LYS A 1 446 ? 33.912 -8.536 -47.925 1.00 63.31 446 LYS A CA 1
ATOM 3309 C C . LYS A 1 446 ? 33.871 -7.208 -48.674 1.00 63.31 446 LYS A C 1
ATOM 3311 O O . LYS A 1 446 ? 32.939 -6.437 -48.514 1.00 63.31 446 LYS A O 1
ATOM 3316 N N . SER A 1 447 ? 34.925 -6.914 -49.430 1.00 56.09 447 SER A N 1
ATOM 3317 C CA . SER A 1 447 ? 35.091 -5.642 -50.140 1.00 56.09 447 SER A CA 1
ATOM 3318 C C . SER A 1 447 ? 35.468 -5.877 -51.601 1.00 56.09 447 SER A C 1
ATOM 3320 O O . SER A 1 447 ? 36.319 -6.711 -51.903 1.00 56.09 447 SER A O 1
ATOM 3322 N N . THR A 1 448 ? 34.872 -5.103 -52.507 1.00 48.66 448 THR A N 1
ATOM 3323 C CA . THR A 1 448 ? 35.430 -4.832 -53.836 1.00 48.66 448 THR A CA 1
ATOM 3324 C C . THR A 1 448 ? 36.464 -3.708 -53.701 1.00 48.66 448 THR A C 1
ATOM 3326 O O . THR A 1 448 ? 36.117 -2.543 -53.873 1.00 48.66 448 THR A O 1
ATOM 3329 N N . GLY A 1 449 ? 37.715 -4.039 -53.350 1.00 49.38 449 GLY A N 1
ATOM 3330 C CA . GLY A 1 449 ? 38.839 -3.084 -53.371 1.00 49.38 449 GLY A CA 1
ATOM 3331 C C . GLY A 1 449 ? 39.635 -2.877 -52.074 1.00 49.38 449 GLY A C 1
ATOM 3332 O O . GLY A 1 449 ? 40.482 -1.992 -52.045 1.00 49.38 449 GLY A O 1
ATOM 3333 N N . ALA A 1 450 ? 39.412 -3.654 -51.009 1.00 44.78 450 ALA A N 1
ATOM 3334 C CA . ALA A 1 450 ? 40.252 -3.575 -49.809 1.00 44.78 450 ALA A CA 1
ATOM 3335 C C . ALA A 1 450 ? 41.562 -4.358 -49.994 1.00 44.78 450 ALA A C 1
ATOM 3337 O O . ALA A 1 450 ? 41.536 -5.558 -50.273 1.00 44.78 450 ALA A O 1
ATOM 3338 N N . THR A 1 451 ? 42.699 -3.697 -49.784 1.00 43.12 451 THR A N 1
ATOM 3339 C CA . THR A 1 451 ? 44.014 -4.346 -49.707 1.00 43.12 451 THR A CA 1
ATOM 3340 C C . THR A 1 451 ? 44.273 -4.749 -48.257 1.00 43.12 451 THR A C 1
ATOM 3342 O O . THR A 1 451 ? 44.345 -3.890 -47.380 1.00 43.12 451 THR A O 1
ATOM 3345 N N . ILE A 1 452 ? 44.383 -6.052 -47.993 1.00 45.50 452 ILE A N 1
ATOM 3346 C CA . ILE A 1 452 ? 44.790 -6.579 -46.683 1.00 45.50 452 ILE A CA 1
ATOM 3347 C C . ILE A 1 452 ? 46.323 -6.564 -46.663 1.00 45.50 452 ILE A C 1
ATOM 3349 O O . ILE A 1 452 ? 46.940 -7.227 -47.497 1.00 45.50 452 ILE A O 1
ATOM 3353 N N . GLY A 1 453 ? 46.910 -5.757 -45.777 1.00 46.66 453 GLY A N 1
ATOM 3354 C CA . GLY A 1 453 ? 48.356 -5.685 -45.536 1.00 46.66 453 GLY A CA 1
ATOM 3355 C C . GLY A 1 453 ? 48.781 -6.542 -44.360 1.00 46.66 453 GLY A C 1
ATOM 3356 O O . GLY A 1 453 ? 48.042 -6.514 -43.347 1.00 46.66 453 GLY A O 1
#

pLDDT: mean 80.62, std 13.55, range [43.12, 96.31]